Protein AF-0000000068152553 (afdb_homodimer)

Organism: Rhizobium meliloti (strain 1021) (NCBI:txid266834)

InterPro domains:
  IPR006140 D-isomer specific 2-hydroxyacid dehydrogenase, NAD-binding domain [PF02826] (122-299)
  IPR036291 NAD(P)-binding domain superfamily [SSF51735] (116-300)
  IPR050223 D-isomer specific 2-hydroxyacid dehydrogenase [PTHR10996] (33-319)

Radius of gyration: 29.9 Å; Cα contacts (8 Å, |Δi|>4): 1415; chains: 2; bounding box: 55×97×65 Å

Sequence (696 aa):
MPETDRPRTDRPLVISAPAPRTLDLIFTPDALERLHRRYRVIEADPENIAGLGSAVLSEARYIVGQPPLSADTLERMPRLRAVLNVESNLIDNMPYDVVFRRGIHVLTTGQVFAEPVAEMGLAMALNLARGIVDADVDFREGRERWGGEGNKSARLLSGSEIGIIGFGDLGKALNRVLSGFRAKIRVHDPWLPASVLLDAGVEPASLETVLAESDFLFVVAAVTSDNEGFLGAKAFAAMRPGAAFILLSRAGVVDFDALIAAVESGHIRAASDVFPEEPLPLGHPVRRLPGFLRSAHRAGALDIAFKRMGEMVLEDMELMDRSLPPMRCKRAERETVARMRSKPVTVNMPETDRPRTDRPLVISAPAPRTLDLIFTPDALERLHRRYRVIEADPENIAGLGSAVLSEARYIVGQPPLSADTLERMPRLRAVLNVESNLIDNMPYDVVFRRGIHVLTTGQVFAEPVAEMGLAMALNLARGIVDADVDFREGRERWGGEGNKSARLLSGSEIGIIGFGDLGKALNRVLSGFRAKIRVHDPWLPASVLLDAGVEPASLETVLAESDFLFVVAAVTSDNEGFLGAKAFAAMRPGAAFILLSRAGVVDFDALIAAVESGHIRAASDVFPEEPLPLGHPVRRLPGFLRSAHRAGALDIAFKRMGEMVLEDMELMDRSLPPMRCKRAERETVARMRSKPVTVN

Nearest PDB structures (foldseek):
  6bii-assembly1_B  TM=7.549E-01  e=2.638E-27  Pyrococcus yayanosii CH1
  5aov-assembly1_A-2  TM=7.476E-01  e=2.891E-26  Pyrococcus furiosus
  2d0i-assembly2_C  TM=8.032E-01  e=2.424E-24  Pyrococcus horikoshii OT3
  2dbq-assembly1_A  TM=7.364E-01  e=8.253E-25  Pyrococcus horikoshii
  4g2n-assembly1_A  TM=7.405E-01  e=5.763E-25  Polaromonas sp. JS666

Secondary structure (DSSP, 8-state):
--GGG--GGGSPEEEEE-TTS-HHHHS-HHHHHHHHHHSEEEE--TT-GGGG-HHHHHHEEEEEE-----HHHHHT-TT--EEEE-SS---S-S-HHHHHHTT-EEEE-GGGGHHHHHHHHHHHHHHHHHTHHHHHHHHHTT-PPPGGGGGTT---STT-EEEEE--SHHHHHHHHHTGGG--EEEEE-TTS-HHHHHHTT-EE--HHHHHHH-SEEEE-PPPBTT-TT-B-HHHHHHSPTTPEEEE-S-GGGB-HHHHHHHHHTTS-EEEES--SSSSPPTT-GGGG-TTEEE--S-SS--HHHHHHHHHHHHHHHHHHHTT----SSEEPPHHHHTTB-PPPPS--/--GGGS-GGGSPEEEEE-TTS-HHHHS-HHHHHHHHHHSEEEE--TT-GGGG-HHHHHHEEEEEE-----HHHHHT-TT--EEEE-SS---S-S-HHHHHHTT-EEEE-GGGGHHHHHHHHHHHHHHHHHTHHHHHHHHHTT-PPPGGGGGTT---STT-EEEEE--SHHHHHHHHHTGGG--EEEEE-TTS-HHHHHHTT-EE--HHHHHHH-SEEEE-PPPBTT-TT-B-HHHHHHSPTTPEEEE-S-GGGB-HHHHHHHHHTTS-EEEES--SSSSPPTT-GGGG-TTEEE--S-SS--HHHHHHHHHHHHHHHHHHHTT----SSEEPPHHHHTTB-PPPPS--

Foldseek 3Di:
DPLQPDDQVPAQEEEEDQPPDDPPLQADPVLVVVCSRRHHYDYDDLACPVVVDLVRQCRHAEYEADGADEPVSVVSRLNHAEYEHLFQFFDDRYDVVSCVVSNHWYFYLNLLQQQLLLVVQVVVQQCLQQVVVVQVVCVVVVNHDDDVRSCVRHDAPAQFEEEEEDCDSNNLSNLVVSVPRNYQYEYEDPVDDQVVQVVSVHGYDHLLCRLQRGLEYEYADADWPPQFQVAALVSLVNHAFAHEAEYRYECRNHPVVSVLVCVQVNRYAYEYQYDPDPPDDPPDPLVPRPRYHYHPNCSRDDSVSSNVSSVLVVQQVVCVVVVHHRDRTDTDDPVPSVGGDDDGDPDD/DPLQPDDQVPAQEEEEDQPPDDPPLQADPVLVVVCSSRHHYDYDDLAPPVVVDLVRQCRHAEYEADGADEPVSVVSRLNHAEYEHLFQFFDDRYDVVSCVVSNHWYFYLNLLQQQLLLVVQVVVQQCLQQVVVVQVVCVVVVNHDDDVRSCVRHDAPAQFEEEEEDCDSNNLSNLVVSVPRNYQYEYEDPVDDQVVQVVSVHGYDHLLCRLQRGLEYEYADADFPPQFQVAALVSLVNHAFAHEAEYRYECRNHPVVRVLVCVQVNRYAYEYQYDPDPPDDPPDPLVPRPRYHYHPNCSRDDSVSSNVSSVLVVQQVVCVVVVHHRDRTDTDDPVPSVGGDDDGDPDD

Solvent-accessible surface area (backbone atoms only — not comparable to full-atom values): 35815 Å² total; per-residue (Å²): 122,72,76,66,73,56,57,71,86,74,28,55,27,30,40,37,23,40,64,93,54,48,67,75,55,25,20,42,73,69,54,45,49,51,48,58,56,52,29,35,75,44,82,47,53,50,90,40,58,68,73,64,38,62,75,51,37,44,50,21,30,35,33,38,16,72,49,62,41,51,70,69,50,50,67,42,24,77,49,46,44,33,36,39,22,74,48,73,64,60,66,94,43,48,58,57,69,61,40,51,73,72,62,31,44,45,30,32,41,39,62,50,31,15,56,44,32,23,52,44,51,50,32,48,52,45,30,66,28,51,41,46,52,62,44,28,54,27,41,50,70,68,62,54,45,53,15,30,70,48,25,79,80,44,57,66,67,54,64,29,34,34,16,31,35,24,67,54,61,40,28,51,35,33,52,40,50,47,60,36,34,67,46,50,46,32,33,30,41,94,89,52,62,58,66,62,37,45,75,71,74,34,39,66,43,53,66,67,54,35,37,45,62,17,48,35,34,39,36,46,37,79,44,30,82,85,39,58,39,65,41,29,54,68,50,59,67,48,30,35,80,63,17,37,40,37,39,69,32,60,37,57,31,40,30,60,69,39,51,50,51,38,24,71,74,57,42,29,30,36,32,30,29,48,54,92,50,87,77,66,62,85,80,45,68,68,48,76,35,71,57,50,48,55,45,51,50,35,51,40,42,37,68,70,32,34,32,47,38,34,53,38,51,52,51,24,50,53,31,43,73,70,74,37,76,65,75,67,45,48,69,66,43,86,90,47,51,82,44,44,60,51,75,82,78,89,68,92,123,72,76,65,74,56,58,70,87,73,28,54,27,31,39,37,22,42,64,92,52,48,68,74,56,24,22,42,73,67,53,45,49,50,48,57,57,51,28,34,76,43,81,49,56,48,90,41,58,70,74,65,38,62,75,52,35,42,51,21,30,35,33,39,15,71,50,62,41,51,70,69,50,51,66,43,23,79,50,45,45,34,35,40,22,72,49,72,62,59,67,92,42,51,57,57,70,61,39,52,74,74,61,32,44,45,29,32,40,39,63,49,30,16,55,44,33,24,52,44,51,52,35,48,51,46,31,67,28,52,42,45,51,62,43,28,55,27,40,49,71,67,64,54,45,54,16,30,71,48,24,77,81,45,58,66,67,54,64,29,34,34,16,32,36,24,66,55,61,40,30,49,36,33,52,39,49,45,59,36,33,64,45,51,47,32,34,30,41,92,88,54,61,57,65,62,36,45,75,70,74,34,39,66,43,53,65,66,54,34,38,44,61,17,48,35,35,39,36,46,36,78,45,32,83,86,38,59,40,65,41,30,55,68,49,60,66,48,30,35,80,64,17,35,40,36,39,68,32,57,38,55,31,40,31,59,68,39,51,50,51,39,23,70,73,57,40,29,29,36,31,31,29,48,55,92,50,85,78,66,61,85,81,46,66,70,48,74,35,72,58,50,47,57,45,52,49,35,50,40,40,38,68,70,33,34,30,48,39,33,54,36,52,52,52,24,50,52,31,42,73,71,75,37,75,67,75,69,46,46,67,66,43,87,90,47,53,82,44,43,60,51,72,81,77,89,69,89

Structure (mmCIF, N/CA/C/O backbone):
data_AF-0000000068152553-model_v1
#
loop_
_entity.id
_entity.type
_entity.pdbx_description
1 polymer 'Phosphoglycerate dehydrogenase'
#
loop_
_atom_site.group_PDB
_atom_site.id
_atom_site.type_symbol
_atom_site.label_atom_id
_atom_site.label_alt_id
_atom_site.label_comp_id
_atom_site.label_asym_id
_atom_site.label_entity_id
_atom_site.label_seq_id
_atom_site.pdbx_PDB_ins_code
_atom_site.Cartn_x
_atom_site.Cartn_y
_atom_site.Cartn_z
_atom_site.occupancy
_atom_site.B_iso_or_equiv
_atom_site.auth_seq_id
_atom_site.auth_comp_id
_atom_site.auth_asym_id
_atom_site.auth_atom_id
_atom_site.pdbx_PDB_model_num
ATOM 1 N N . MET A 1 1 ? -24.016 24.797 35.875 1 31.75 1 MET A N 1
ATOM 2 C CA . MET A 1 1 ? -24.688 25.078 34.625 1 31.75 1 MET A CA 1
ATOM 3 C C . MET A 1 1 ? -23.859 24.578 33.438 1 31.75 1 MET A C 1
ATOM 5 O O . MET A 1 1 ? -22.625 24.641 33.469 1 31.75 1 MET A O 1
ATOM 9 N N . PRO A 1 2 ? -24.391 23.734 32.594 1 41.22 2 PRO A N 1
ATOM 10 C CA . PRO A 1 2 ? -23.562 23.344 31.453 1 41.22 2 PRO A CA 1
ATOM 11 C C . PRO A 1 2 ? -22.906 24.516 30.75 1 41.22 2 PRO A C 1
ATOM 13 O O . PRO A 1 2 ? -23.453 25.625 30.734 1 41.22 2 PRO A O 1
ATOM 16 N N . GLU A 1 3 ? -21.609 24.516 30.734 1 44.66 3 GLU A N 1
ATOM 17 C CA . GLU A 1 3 ? -20.812 25.609 30.172 1 44.66 3 GLU A CA 1
ATOM 18 C C . GLU A 1 3 ? -21.391 26.109 28.859 1 44.66 3 GLU A C 1
ATOM 20 O O . GLU A 1 3 ? -20.938 27.094 28.297 1 44.66 3 GLU A O 1
ATOM 25 N N . THR A 1 4 ? -22.281 25.344 28.281 1 48.44 4 THR A N 1
ATOM 26 C CA . THR A 1 4 ? -22.828 25.641 26.953 1 48.44 4 THR A CA 1
ATOM 27 C C . THR A 1 4 ? -23.703 26.875 27 1 48.44 4 THR A C 1
ATOM 29 O O . THR A 1 4 ? -23.953 27.5 25.969 1 48.44 4 THR A O 1
ATOM 32 N N . ASP A 1 5 ? -24.375 27.141 28.078 1 48.47 5 ASP A N 1
ATOM 33 C CA . ASP A 1 5 ? -25.422 28.172 28.031 1 48.47 5 ASP A CA 1
ATOM 34 C C . ASP A 1 5 ? -24.891 29.5 28.562 1 48.47 5 ASP A C 1
ATOM 36 O O . ASP A 1 5 ? -25.656 30.281 29.125 1 48.47 5 ASP A O 1
ATOM 40 N N . ARG A 1 6 ? -23.594 29.719 28.625 1 52.94 6 ARG A N 1
ATOM 41 C CA . ARG A 1 6 ? -23.141 30.984 29.188 1 52.94 6 ARG A CA 1
ATOM 42 C C . ARG A 1 6 ? -23.438 32.156 28.25 1 52.94 6 ARG A C 1
ATOM 44 O O . ARG A 1 6 ? -23.422 31.984 27.031 1 52.94 6 ARG A O 1
ATOM 51 N N . PRO A 1 7 ? -23.75 33.281 28.703 1 59.53 7 PRO A N 1
ATOM 52 C CA . PRO A 1 7 ? -23.875 34.469 27.859 1 59.53 7 PRO A CA 1
ATOM 53 C C . PRO A 1 7 ? -22.594 34.781 27.062 1 59.53 7 PRO A C 1
ATOM 55 O O . PRO A 1 7 ? -21.5 34.406 27.5 1 59.53 7 PRO A O 1
ATOM 58 N N . ARG A 1 8 ? -22.688 35.062 25.719 1 62.47 8 ARG A N 1
ATOM 59 C CA . ARG A 1 8 ? -21.594 35.281 24.797 1 62.47 8 ARG A CA 1
ATOM 60 C C . ARG A 1 8 ? -20.453 36.062 25.469 1 62.47 8 ARG A C 1
ATOM 62 O O . ARG A 1 8 ? -19.281 35.781 25.203 1 62.47 8 ARG A O 1
ATOM 69 N N . THR A 1 9 ? -20.797 36.938 26.375 1 64.5 9 THR A N 1
ATOM 70 C CA . THR A 1 9 ? -19.797 37.812 26.984 1 64.5 9 THR A CA 1
ATOM 71 C C . THR A 1 9 ? -18.953 37.062 28 1 64.5 9 THR A C 1
ATOM 73 O O . THR A 1 9 ? -17.859 37.469 28.359 1 64.5 9 THR A O 1
ATOM 76 N N . ASP A 1 10 ? -19.469 35.844 28.438 1 80.38 10 ASP A N 1
ATOM 77 C CA . ASP A 1 10 ? -18.734 35.094 29.469 1 80.38 10 ASP A CA 1
ATOM 78 C C . ASP A 1 10 ? -17.922 33.969 28.828 1 80.38 10 ASP A C 1
ATOM 80 O O . ASP A 1 10 ? -17.156 33.281 29.516 1 80.38 10 ASP A O 1
ATOM 84 N N . ARG A 1 11 ? -18.031 34.031 27.516 1 90.69 11 ARG A N 1
ATOM 85 C CA . ARG A 1 11 ? -17.297 32.969 26.812 1 90.69 11 ARG A CA 1
ATOM 86 C C . ARG A 1 11 ? -15.844 33.375 26.609 1 90.69 11 ARG A C 1
ATOM 88 O O . ARG A 1 11 ? -15.539 34.531 26.312 1 90.69 11 ARG A O 1
ATOM 95 N N . PRO A 1 12 ? -14.992 32.344 26.766 1 95.12 12 PRO A N 1
ATOM 96 C CA . PRO A 1 12 ? -13.594 32.688 26.5 1 95.12 12 PRO A CA 1
ATOM 97 C C . PRO A 1 12 ? -13.359 33.188 25.078 1 95.12 12 PRO A C 1
ATOM 99 O O . PRO A 1 12 ? -14.055 32.75 24.156 1 95.12 12 PRO A O 1
ATOM 102 N N . LEU A 1 13 ? -12.406 34.062 24.953 1 97.5 13 LEU A N 1
ATOM 103 C CA . LEU A 1 13 ? -12.156 34.719 23.672 1 97.5 13 LEU A CA 1
ATOM 104 C C . LEU A 1 13 ? -11.086 33.969 22.875 1 97.5 13 LEU A C 1
ATOM 106 O O . LEU A 1 13 ? -10.047 33.625 23.438 1 97.5 13 LEU A O 1
ATOM 110 N N . VAL A 1 14 ? -11.383 33.719 21.625 1 98.12 14 VAL A N 1
ATOM 111 C CA . VAL A 1 14 ? -10.461 33.125 20.672 1 98.12 14 VAL A CA 1
ATOM 112 C C . VAL A 1 14 ? -10.164 34.125 19.547 1 98.12 14 VAL A C 1
ATOM 114 O O . VAL A 1 14 ? -11.078 34.625 18.906 1 98.12 14 VAL A O 1
ATOM 117 N N . ILE A 1 15 ? -8.938 34.438 19.359 1 97.94 15 ILE A N 1
ATOM 118 C CA . ILE A 1 15 ? -8.523 35.188 18.188 1 97.94 15 ILE A CA 1
ATOM 119 C C . ILE A 1 15 ? -8.289 34.25 17.016 1 97.94 15 ILE A C 1
ATOM 121 O O . ILE A 1 15 ? -7.477 33.312 17.109 1 97.94 15 ILE A O 1
ATOM 125 N N . SER A 1 16 ? -8.992 34.438 15.93 1 97.38 16 SER A N 1
ATOM 126 C CA . SER A 1 16 ? -8.898 33.594 14.75 1 97.38 16 SER A CA 1
ATOM 127 C C . SER A 1 16 ? -8.047 34.25 13.664 1 97.38 16 SER A C 1
ATOM 129 O O . SER A 1 16 ? -8.438 35.281 13.094 1 97.38 16 SER A O 1
ATOM 131 N N . ALA A 1 17 ? -6.887 33.719 13.383 1 94.81 17 ALA A N 1
ATOM 132 C CA . ALA A 1 17 ? -5.992 34.094 12.297 1 94.81 17 ALA A CA 1
ATOM 133 C C . ALA A 1 17 ? -5.422 32.844 11.602 1 94.81 17 ALA A C 1
ATOM 135 O O . ALA A 1 17 ? -4.203 32.656 11.555 1 94.81 17 ALA A O 1
ATOM 136 N N . PRO A 1 18 ? -6.258 32.094 10.953 1 91.25 18 PRO A N 1
ATOM 137 C CA . PRO A 1 18 ? -5.859 30.766 10.461 1 91.25 18 PRO A CA 1
ATOM 138 C C . PRO A 1 18 ? -5.188 30.812 9.086 1 91.25 18 PRO A C 1
ATOM 140 O O . PRO A 1 18 ? -4.848 29.781 8.516 1 91.25 18 PRO A O 1
ATOM 143 N N . ALA A 1 19 ? -4.891 31.969 8.594 1 84.94 19 ALA A N 1
ATOM 144 C CA . ALA A 1 19 ? -4.266 32.094 7.285 1 84.94 19 ALA A CA 1
ATOM 145 C C . ALA A 1 19 ? -2.977 31.281 7.203 1 84.94 19 ALA A C 1
ATOM 147 O O . ALA A 1 19 ? -2.219 31.203 8.172 1 84.94 19 ALA A O 1
ATOM 148 N N . PRO A 1 20 ? -2.824 30.672 6.031 1 82.88 20 PRO A N 1
ATOM 149 C CA . PRO A 1 20 ? -3.543 30.781 4.758 1 82.88 20 PRO A CA 1
ATOM 150 C C . PRO A 1 20 ? -4.781 29.891 4.703 1 82.88 20 PRO A C 1
ATOM 152 O O . PRO A 1 20 ? -5.496 29.891 3.697 1 82.88 20 PRO A O 1
ATOM 155 N N . ARG A 1 21 ? -5.09 29.281 5.707 1 86.62 21 ARG A N 1
ATOM 156 C CA . ARG A 1 21 ? -6.297 28.469 5.758 1 86.62 21 ARG A CA 1
ATOM 157 C C . ARG A 1 21 ? -7.496 29.281 6.23 1 86.62 21 ARG A C 1
ATOM 159 O O . ARG A 1 21 ? -7.375 30.484 6.488 1 86.62 21 ARG A O 1
ATOM 166 N N . THR A 1 22 ? -8.672 28.656 6.172 1 89.94 22 THR A N 1
ATOM 167 C CA . THR A 1 22 ? -9.891 29.266 6.688 1 89.94 22 THR A CA 1
ATOM 168 C C . THR A 1 22 ? -10.562 28.344 7.711 1 89.94 22 THR A C 1
ATOM 170 O O . THR A 1 22 ? -10.297 27.141 7.746 1 89.94 22 THR A O 1
ATOM 173 N N . LEU A 1 23 ? -11.383 28.969 8.531 1 93.19 23 LEU A N 1
ATOM 174 C CA . LEU A 1 23 ? -12.086 28.172 9.523 1 93.19 23 LEU A CA 1
ATOM 175 C C . LEU A 1 23 ? -12.977 27.125 8.844 1 93.19 23 LEU A C 1
ATOM 177 O O . LEU A 1 23 ? -13.055 25.984 9.297 1 93.19 23 LEU A O 1
ATOM 181 N N . ASP A 1 24 ? -13.539 27.5 7.73 1 92.25 24 ASP A N 1
ATOM 182 C CA . ASP A 1 24 ? -14.438 26.578 7.031 1 92.25 24 ASP A CA 1
ATOM 183 C C . ASP A 1 24 ? -13.672 25.406 6.426 1 92.25 24 ASP A C 1
ATOM 185 O O . ASP A 1 24 ? -14.242 24.344 6.215 1 92.25 24 ASP A O 1
ATOM 189 N N . LEU A 1 25 ? -12.43 25.656 6.215 1 89.62 25 LEU A N 1
ATOM 190 C CA . LEU A 1 25 ? -11.594 24.594 5.68 1 89.62 25 LEU A CA 1
ATOM 191 C C . LEU A 1 25 ? -11.203 23.594 6.773 1 89.62 25 LEU A C 1
ATOM 193 O O . LEU A 1 25 ? -11.164 22.391 6.539 1 89.62 25 LEU A O 1
ATOM 197 N N . ILE A 1 26 ? -11.008 24.125 8 1 92.5 26 ILE A N 1
ATOM 198 C CA 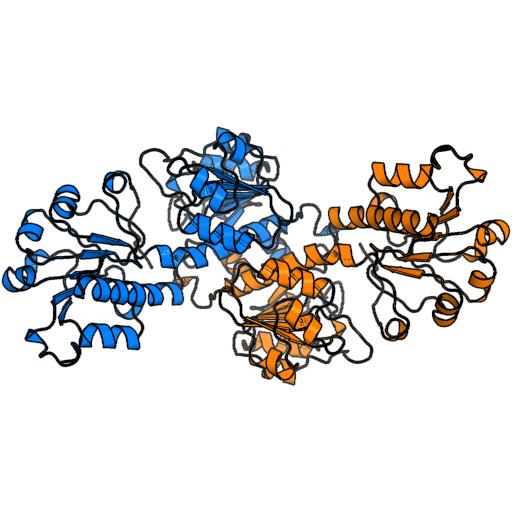. ILE A 1 26 ? -10.359 23.281 8.992 1 92.5 26 ILE A CA 1
ATOM 199 C C . ILE A 1 26 ? -11.398 22.734 9.969 1 92.5 26 ILE A C 1
ATOM 201 O O . ILE A 1 26 ? -11.109 21.844 10.766 1 92.5 26 ILE A O 1
ATOM 205 N N . PHE A 1 27 ? -12.656 23.266 9.906 1 94.94 27 PHE A N 1
ATOM 206 C CA . PHE A 1 27 ? -13.727 22.781 10.773 1 94.94 27 PHE A CA 1
ATOM 207 C C . PHE A 1 27 ? -14.875 22.219 9.945 1 94.94 27 PHE A C 1
ATOM 209 O O . PHE A 1 27 ? -15.242 22.781 8.914 1 94.94 27 PHE A O 1
ATOM 216 N N . THR A 1 28 ? -15.391 21.141 10.445 1 94.75 28 THR A N 1
ATOM 217 C CA . THR A 1 28 ? -16.703 20.734 9.938 1 94.75 28 THR A CA 1
ATOM 218 C C . THR A 1 28 ? -17.781 21.719 10.398 1 94.75 28 THR A C 1
ATOM 220 O O . THR A 1 28 ? -17.594 22.438 11.375 1 94.75 28 THR A O 1
ATOM 223 N N . PRO A 1 29 ? -18.891 21.641 9.719 1 95.69 29 PRO A N 1
ATOM 224 C CA . PRO A 1 29 ? -19.984 22.531 10.156 1 95.69 29 PRO A CA 1
ATOM 225 C C . PRO A 1 29 ? -20.375 22.297 11.617 1 95.69 29 PRO A C 1
ATOM 227 O O . PRO A 1 29 ? -20.578 23.25 12.367 1 95.69 29 PRO A O 1
ATOM 230 N N . ASP A 1 30 ? -20.422 21.078 11.953 1 96.06 30 ASP A N 1
ATOM 231 C CA . ASP A 1 30 ? -20.766 20.75 13.336 1 96.06 30 ASP A CA 1
ATOM 232 C C . ASP A 1 30 ? -19.703 21.25 14.305 1 96.06 30 ASP A C 1
ATOM 234 O O . ASP A 1 30 ? -20.031 21.812 15.359 1 96.06 30 ASP A O 1
ATOM 238 N N . ALA A 1 31 ? -18.5 21.094 13.992 1 95.12 31 ALA A N 1
ATOM 239 C CA . ALA A 1 31 ? -17.406 21.516 14.852 1 95.12 31 ALA A CA 1
ATOM 240 C C . ALA A 1 31 ? -17.359 23.047 14.953 1 95.12 31 ALA A C 1
ATOM 242 O O . ALA A 1 31 ? -17.062 23.594 16.016 1 95.12 31 ALA A O 1
ATOM 243 N N . LEU A 1 32 ? -17.594 23.672 13.867 1 96.19 32 LEU A N 1
ATOM 244 C CA . LEU A 1 32 ? -17.609 25.141 13.836 1 96.19 32 LEU A CA 1
ATOM 245 C C . LEU A 1 32 ? -18.719 25.688 14.719 1 96.19 32 LEU A C 1
ATOM 247 O O . LEU A 1 32 ? -18.531 26.688 15.422 1 96.19 32 LEU A O 1
ATOM 251 N N . GLU A 1 33 ? -19.828 25.016 14.656 1 96.44 33 GLU A N 1
ATOM 252 C CA . GLU A 1 33 ? -20.938 25.406 15.523 1 96.44 33 GLU A CA 1
ATOM 253 C C . GLU A 1 33 ? -20.562 25.25 17 1 96.44 33 GLU A C 1
ATOM 255 O O . GLU A 1 33 ? -20.875 26.125 17.812 1 96.44 33 GLU A O 1
ATOM 260 N N . ARG A 1 34 ? -19.953 24.234 17.297 1 95.88 34 ARG A N 1
ATOM 261 C CA . ARG A 1 34 ? -19.5 24 18.656 1 95.88 34 ARG A CA 1
ATOM 262 C C . ARG A 1 34 ? -18.5 25.062 19.094 1 95.88 34 ARG A C 1
ATOM 264 O O . ARG A 1 34 ? -18.531 25.531 20.234 1 95.88 34 ARG A O 1
ATOM 271 N N . LEU A 1 35 ? -17.578 25.438 18.172 1 96.75 35 LEU A N 1
ATOM 272 C CA . LEU A 1 35 ? -16.625 26.5 18.438 1 96.75 35 LEU A CA 1
ATOM 273 C C . LEU A 1 35 ? -17.328 27.797 18.812 1 96.75 35 LEU A C 1
ATOM 275 O O . LEU A 1 35 ? -17 28.422 19.828 1 96.75 35 LEU A O 1
ATOM 279 N N . HIS A 1 36 ? -18.344 28.125 18.094 1 95.81 36 HIS A N 1
ATOM 280 C CA . HIS A 1 36 ? -19.031 29.406 18.281 1 95.81 36 HIS A CA 1
ATOM 281 C C . HIS A 1 36 ? -19.953 29.359 19.5 1 95.81 36 HIS A C 1
ATOM 283 O O . HIS A 1 36 ? -20.234 30.406 20.109 1 95.81 36 HIS A O 1
ATOM 289 N N . ARG A 1 37 ? -20.375 28.203 19.781 1 95.19 37 ARG A N 1
ATOM 290 C CA . ARG A 1 37 ? -21.219 28.047 20.953 1 95.19 37 ARG A CA 1
ATOM 291 C C . ARG A 1 37 ? -20.406 28.188 22.234 1 95.19 37 ARG A C 1
ATOM 293 O O . ARG A 1 37 ? -20.891 28.75 23.219 1 95.19 37 ARG A O 1
ATOM 300 N N . ARG A 1 38 ? -19.219 27.844 22.219 1 95.44 38 ARG A N 1
ATOM 301 C CA . ARG A 1 38 ? -18.438 27.734 23.438 1 95.44 38 ARG A CA 1
ATOM 302 C C . ARG A 1 38 ? -17.516 28.938 23.594 1 95.44 38 ARG A C 1
ATOM 304 O O . ARG A 1 38 ? -17.141 29.297 24.719 1 95.44 38 ARG A O 1
ATOM 311 N N . TYR A 1 39 ? -17.219 29.531 22.469 1 97.25 39 TYR A N 1
ATOM 312 C CA . TYR A 1 39 ? -16.203 30.594 22.5 1 97.25 39 TYR A CA 1
ATOM 313 C C . TYR A 1 39 ? -16.703 31.828 21.75 1 97.25 39 TYR A C 1
ATOM 315 O O . TYR A 1 39 ? -17.531 31.734 20.859 1 97.25 39 TYR A O 1
ATOM 323 N N . ARG A 1 40 ? -16.234 33 22.219 1 97 40 ARG A N 1
ATOM 324 C CA . ARG A 1 40 ? -16.297 34.219 21.422 1 97 40 ARG A CA 1
ATOM 325 C C . ARG A 1 40 ? -15.133 34.312 20.453 1 97 40 ARG A C 1
ATOM 327 O O . ARG A 1 40 ? -13.984 34.438 20.859 1 97 40 ARG A O 1
ATOM 334 N N . VAL A 1 41 ? -15.453 34.25 19.156 1 97.19 41 VAL A N 1
ATOM 335 C CA . VAL A 1 41 ? -14.414 34.188 18.141 1 97.19 41 VAL A CA 1
ATOM 336 C C . VAL A 1 41 ? -14.305 35.531 17.422 1 97.19 41 VAL A C 1
ATOM 338 O O . VAL A 1 41 ? -15.289 36.031 16.875 1 97.19 41 VAL A O 1
ATOM 341 N N . ILE A 1 42 ? -13.109 36.094 17.469 1 96.44 42 ILE A N 1
ATOM 342 C CA . ILE A 1 42 ? -12.844 37.344 16.766 1 96.44 42 ILE A CA 1
ATOM 343 C C . ILE A 1 42 ? -11.859 37.094 15.625 1 96.44 42 ILE A C 1
ATOM 345 O O . ILE A 1 42 ? -10.742 36.625 15.852 1 96.44 42 ILE A O 1
ATOM 349 N N . GLU A 1 43 ? -12.281 37.375 14.445 1 94.38 43 GLU A N 1
ATOM 350 C CA . GLU A 1 43 ? -11.398 37.25 13.289 1 94.38 43 GLU A CA 1
ATOM 351 C C . GLU A 1 43 ? -10.398 38.406 13.234 1 94.38 43 GLU A C 1
ATOM 353 O O . GLU A 1 43 ? -10.781 39.562 13.367 1 94.38 43 GLU A O 1
ATOM 358 N N . ALA A 1 44 ? -9.203 38 13.078 1 95.19 44 ALA A N 1
ATOM 359 C CA . ALA A 1 44 ? -8.164 39.031 13.094 1 95.19 44 ALA A CA 1
ATOM 360 C C . ALA A 1 44 ? -7.375 39.031 11.789 1 95.19 44 ALA A C 1
ATOM 362 O O . ALA A 1 44 ? -7.328 38.031 11.078 1 95.19 44 ALA A O 1
ATOM 363 N N . ASP A 1 45 ? -6.859 40.188 11.438 1 92.81 45 ASP A N 1
ATOM 364 C CA . ASP A 1 45 ? -5.824 40.281 10.414 1 92.81 45 ASP A CA 1
ATOM 365 C C . ASP A 1 45 ? -4.547 39.562 10.852 1 92.81 45 ASP A C 1
ATOM 367 O O . ASP A 1 45 ? -3.902 40 11.82 1 92.81 45 ASP A O 1
ATOM 371 N N . PRO A 1 46 ? -4.215 38.562 10.109 1 90.25 46 PRO A N 1
ATOM 372 C CA . PRO A 1 46 ? -3.051 37.781 10.539 1 90.25 46 PRO A CA 1
ATOM 373 C C . PRO A 1 46 ? -1.776 38.625 10.609 1 90.25 46 PRO A C 1
ATOM 375 O O . PRO A 1 46 ? -0.855 38.281 11.359 1 90.25 46 PRO A O 1
ATOM 378 N N . GLU A 1 47 ? -1.739 39.719 9.992 1 90.56 47 GLU A N 1
ATOM 379 C CA . GLU A 1 47 ? -0.534 40.531 9.953 1 90.56 47 GLU A CA 1
ATOM 380 C C . GLU A 1 47 ? -0.591 41.656 10.992 1 90.56 47 GLU A C 1
ATOM 382 O O . GLU A 1 47 ? 0.37 42.406 11.156 1 90.56 47 GLU A O 1
ATOM 387 N N . ASN A 1 48 ? -1.692 41.688 11.703 1 92.94 48 ASN A N 1
ATOM 388 C CA . ASN A 1 48 ? -1.826 42.781 12.648 1 92.94 48 ASN A CA 1
ATOM 389 C C . ASN A 1 48 ? -2.686 42.406 13.852 1 92.94 48 ASN A C 1
ATOM 391 O O . ASN A 1 48 ? -3.711 43.031 14.117 1 92.94 48 ASN A O 1
ATOM 395 N N . ILE A 1 49 ? -2.16 41.531 14.602 1 95.75 49 ILE A N 1
ATOM 396 C CA . ILE A 1 49 ? -2.85 41.062 15.812 1 95.75 49 ILE A CA 1
ATOM 397 C C . ILE A 1 49 ? -2.906 42.219 16.828 1 95.75 49 ILE A C 1
ATOM 399 O O . ILE A 1 49 ? -3.928 42.406 17.484 1 95.75 49 ILE A O 1
ATOM 403 N N . ALA A 1 50 ? -1.847 42.969 16.906 1 93.75 50 ALA A N 1
ATOM 404 C CA . ALA A 1 50 ? -1.758 44.094 17.859 1 93.75 50 ALA A CA 1
ATOM 405 C C . ALA A 1 50 ? -2.871 45.094 17.609 1 93.75 50 ALA A C 1
ATOM 407 O O . ALA A 1 50 ? -3.299 45.781 18.547 1 93.75 50 ALA A O 1
ATOM 408 N N . GLY A 1 51 ? -3.328 45.156 16.391 1 94.81 51 GLY A N 1
ATOM 409 C CA . GLY A 1 51 ? -4.344 46.125 15.992 1 94.81 51 GLY A CA 1
ATOM 410 C C . GLY A 1 51 ? -5.707 45.844 16.594 1 94.81 51 GLY A C 1
ATOM 411 O O . GLY A 1 51 ? -6.59 46.719 16.578 1 94.81 51 GLY A O 1
ATOM 412 N N . LEU A 1 52 ? -5.941 44.719 17.234 1 95.56 52 LEU A N 1
ATOM 413 C CA . LEU A 1 52 ? -7.215 44.344 17.859 1 95.56 52 LEU A CA 1
ATOM 414 C C . LEU A 1 52 ? -7.48 45.219 19.094 1 95.56 52 LEU A C 1
ATOM 416 O O . LEU A 1 52 ? -8.617 45.281 19.562 1 95.56 52 LEU A O 1
ATOM 420 N N . GLY A 1 53 ? -6.438 45.844 19.625 1 93.94 53 GLY A N 1
ATOM 421 C CA . GLY A 1 53 ? -6.598 46.688 20.797 1 93.94 53 GLY A CA 1
ATOM 422 C C . GLY A 1 53 ? -6.441 45.938 22.094 1 93.94 53 GLY A C 1
ATOM 423 O O . GLY A 1 53 ? -6.605 44.719 22.141 1 93.94 53 GLY A O 1
ATOM 424 N N . SER A 1 54 ? -6.195 46.688 23.141 1 94.94 54 SER A N 1
ATOM 425 C CA . SER A 1 54 ? -5.852 46.094 24.438 1 94.94 54 SER A CA 1
ATOM 426 C C . SER A 1 54 ? -7.055 45.438 25.078 1 94.94 54 SER A C 1
ATOM 428 O O . SER A 1 54 ? -6.902 44.438 25.781 1 94.94 54 SER A O 1
ATOM 430 N N . ALA A 1 55 ? -8.188 45.906 24.797 1 94.88 55 ALA A N 1
ATOM 431 C CA . ALA A 1 55 ? -9.391 45.312 25.406 1 94.88 55 ALA A CA 1
ATOM 432 C C . ALA A 1 55 ? -9.602 43.875 24.922 1 94.88 55 ALA A C 1
ATOM 434 O O . ALA A 1 55 ? -9.891 43 25.734 1 94.88 55 ALA A O 1
ATOM 435 N N . VAL A 1 56 ? -9.422 43.75 23.688 1 96.19 56 VAL A N 1
ATOM 436 C CA . VAL A 1 56 ? -9.594 42.406 23.109 1 96.19 56 VAL A CA 1
ATOM 437 C C . VAL A 1 56 ? -8.422 41.531 23.5 1 96.19 56 VAL A C 1
ATOM 439 O O . VAL A 1 56 ? -8.617 40.375 23.969 1 96.19 56 VAL A O 1
ATOM 442 N N . LEU A 1 57 ? -7.227 42.031 23.359 1 97.69 57 LEU A N 1
ATOM 443 C CA . LEU A 1 57 ? -6.016 41.25 23.625 1 97.69 57 LEU A CA 1
ATOM 444 C C . LEU A 1 57 ? -5.977 40.781 25.078 1 97.69 57 LEU A C 1
ATOM 446 O O . LEU A 1 57 ? -5.547 39.656 25.359 1 97.69 57 LEU A O 1
ATOM 450 N N . SER A 1 58 ? -6.453 41.594 25.969 1 97 58 SER A N 1
ATOM 451 C CA . SER A 1 58 ? -6.387 41.281 27.391 1 97 58 SER A CA 1
ATOM 452 C C . SER A 1 58 ? -7.324 40.125 27.734 1 97 58 SER A C 1
ATOM 454 O O . SER A 1 58 ? -7.125 39.438 28.75 1 97 58 SER A O 1
ATOM 456 N N . GLU A 1 59 ? -8.297 39.844 26.844 1 96.88 59 GLU A N 1
ATOM 457 C CA . GLU A 1 59 ? -9.273 38.781 27.109 1 96.88 59 GLU A CA 1
ATOM 458 C C . GLU A 1 59 ? -8.938 37.5 26.344 1 96.88 59 GLU A C 1
ATOM 460 O O . GLU A 1 59 ? -9.516 36.469 26.594 1 96.88 59 GLU A O 1
ATOM 465 N N . ALA A 1 60 ? -8.023 37.594 25.469 1 97.81 60 ALA A N 1
ATOM 466 C CA . ALA A 1 60 ? -7.75 36.469 24.578 1 97.81 60 ALA A CA 1
ATOM 467 C C . ALA A 1 60 ? -7.207 35.25 25.344 1 97.81 60 ALA A C 1
ATOM 469 O O . ALA A 1 60 ? -6.227 35.375 26.078 1 97.81 60 ALA A O 1
ATOM 470 N N . ARG A 1 61 ? -7.836 34.188 25.141 1 97.88 61 ARG A N 1
ATOM 471 C CA . ARG A 1 61 ? -7.398 32.938 25.797 1 97.88 61 ARG A CA 1
ATOM 472 C C . ARG A 1 61 ? -6.676 32.031 24.812 1 97.88 61 ARG A C 1
ATOM 474 O O . ARG A 1 61 ? -5.742 31.328 25.188 1 97.88 61 ARG A O 1
ATOM 481 N N . TYR A 1 62 ? -7.176 32.031 23.609 1 98.38 62 TYR A N 1
ATOM 482 C CA . TYR A 1 62 ? -6.59 31.188 22.578 1 98.38 62 TYR A CA 1
ATOM 483 C C . TYR A 1 62 ? -6.383 31.969 21.281 1 98.38 62 TYR A C 1
ATOM 485 O O . TYR A 1 62 ? -7.105 32.938 21.016 1 98.38 62 TYR A O 1
ATOM 493 N N . ILE A 1 63 ? -5.41 31.594 20.531 1 97.88 63 ILE A N 1
ATOM 494 C CA . ILE A 1 63 ? -5.211 32.031 19.156 1 97.88 63 ILE A CA 1
ATOM 495 C C . ILE A 1 63 ? -5.242 30.828 18.219 1 97.88 63 ILE A C 1
ATOM 497 O O . ILE A 1 63 ? -4.551 29.828 18.469 1 97.88 63 ILE A O 1
ATOM 501 N N . VAL A 1 64 ? -6.066 30.844 17.234 1 96.88 64 VAL A N 1
ATOM 502 C CA . VAL A 1 64 ? -6.07 29.828 16.188 1 96.88 64 VAL A CA 1
ATOM 503 C C . VAL A 1 64 ? -5.324 30.344 14.961 1 96.88 64 VAL A C 1
ATOM 505 O O . VAL A 1 64 ? -5.766 31.297 14.305 1 96.88 64 VAL A O 1
ATOM 508 N N . GLY A 1 65 ? -4.227 29.734 14.664 1 93.75 65 GLY A N 1
ATOM 509 C CA . GLY A 1 65 ? -3.324 30.188 13.609 1 93.75 65 GLY A CA 1
ATOM 510 C C . GLY A 1 65 ? -1.898 30.375 14.086 1 93.75 65 GLY A C 1
ATOM 511 O O . GLY A 1 65 ? -1.535 29.922 15.18 1 93.75 65 GLY A O 1
ATOM 512 N N . GLN A 1 66 ? -1.068 30.891 13.172 1 89.25 66 GLN A N 1
ATOM 513 C CA . GLN A 1 66 ? 0.328 31.156 13.5 1 89.25 66 GLN A CA 1
ATOM 514 C C . GLN A 1 66 ? 0.73 32.562 13.094 1 89.25 66 GLN A C 1
ATOM 516 O O . GLN A 1 66 ? 1.726 32.781 12.398 1 89.25 66 GLN A O 1
ATOM 521 N N . PRO A 1 67 ? 0.028 33.531 13.664 1 92.19 67 PRO A N 1
ATOM 522 C CA . PRO A 1 67 ? 0.415 34.906 13.359 1 92.19 67 PRO A CA 1
ATOM 523 C C . PRO A 1 67 ? 1.693 35.344 14.078 1 92.19 67 PRO A C 1
ATOM 525 O O . PRO A 1 67 ? 2.045 34.75 15.109 1 92.19 67 PRO A O 1
ATOM 528 N N . PRO A 1 68 ? 2.383 36.281 13.43 1 93.12 68 PRO A N 1
ATOM 529 C CA . PRO A 1 68 ? 3.506 36.844 14.188 1 93.12 68 PRO A CA 1
ATOM 530 C C . PRO A 1 68 ? 3.059 37.562 15.461 1 93.12 68 PRO A C 1
ATOM 532 O O . PRO A 1 68 ? 2.072 38.312 15.438 1 93.12 68 PRO A O 1
ATOM 535 N N . LEU A 1 69 ? 3.736 37.312 16.547 1 95.25 69 LEU A N 1
ATOM 536 C CA . LEU A 1 69 ? 3.473 37.969 17.828 1 95.25 69 LEU A CA 1
ATOM 537 C C . LEU A 1 69 ? 4.746 38.562 18.391 1 95.25 69 LEU A C 1
ATOM 539 O O . LEU A 1 69 ? 5.723 37.875 18.641 1 95.25 69 LEU A O 1
ATOM 543 N N . SER A 1 70 ? 4.723 39.875 18.594 1 95.44 70 SER A N 1
ATOM 544 C CA . SER A 1 70 ? 5.848 40.531 19.25 1 95.44 70 SER A CA 1
ATOM 545 C C . SER A 1 70 ? 5.77 40.344 20.766 1 95.44 70 SER A C 1
ATOM 547 O O . SER A 1 70 ? 4.719 40 21.297 1 95.44 70 SER A O 1
ATOM 549 N N . ALA A 1 71 ? 6.91 40.594 21.406 1 95.5 71 ALA A N 1
ATOM 550 C CA . ALA A 1 71 ? 6.934 40.562 22.875 1 95.5 71 ALA A CA 1
ATOM 551 C C . ALA A 1 71 ? 5.918 41.562 23.469 1 95.5 71 ALA A C 1
ATOM 553 O O . ALA A 1 71 ? 5.234 41.219 24.438 1 95.5 71 ALA A O 1
ATOM 554 N N . ASP A 1 72 ? 5.832 42.656 22.812 1 95.88 72 ASP A N 1
ATOM 555 C CA . ASP A 1 72 ? 4.906 43.688 23.266 1 95.88 72 ASP A CA 1
ATOM 556 C C . ASP A 1 72 ? 3.459 43.219 23.156 1 95.88 72 ASP A C 1
ATOM 558 O O . ASP A 1 72 ? 2.654 43.438 24.062 1 95.88 72 ASP A O 1
ATOM 562 N N . THR A 1 73 ? 3.164 42.656 22.047 1 96.94 73 THR A N 1
ATOM 563 C CA . THR A 1 73 ? 1.811 42.156 21.844 1 96.94 73 THR A CA 1
ATOM 564 C C . THR A 1 73 ? 1.479 41.062 22.859 1 96.94 73 THR A C 1
ATOM 566 O O . THR A 1 73 ? 0.381 41.062 23.422 1 96.94 73 THR A O 1
ATOM 569 N N . LEU A 1 74 ? 2.381 40.188 23.172 1 97.25 74 LEU A N 1
ATOM 570 C CA . LEU A 1 74 ? 2.195 39.094 24.125 1 97.25 74 LEU A CA 1
ATOM 571 C C . LEU A 1 74 ? 1.959 39.656 25.531 1 97.25 74 LEU A C 1
ATOM 573 O O . LEU A 1 74 ? 1.166 39.094 26.281 1 97.25 74 LEU A O 1
ATOM 577 N N . GLU A 1 75 ? 2.645 40.688 25.812 1 96.5 75 GLU A N 1
ATOM 578 C CA . GLU A 1 75 ? 2.479 41.312 27.125 1 96.5 75 GLU A CA 1
ATOM 579 C C . GLU A 1 75 ? 1.044 41.781 27.328 1 96.5 75 GLU A C 1
ATOM 581 O O . GLU A 1 75 ? 0.537 41.781 28.453 1 96.5 75 GLU A O 1
ATOM 586 N N . ARG A 1 76 ? 0.413 42.156 26.312 1 97.19 76 ARG A N 1
ATOM 587 C CA . ARG A 1 76 ? -0.953 42.656 26.359 1 97.19 76 ARG A CA 1
ATOM 588 C C . ARG A 1 76 ? -1.963 41.531 26.406 1 97.19 76 ARG A C 1
ATOM 590 O O . ARG A 1 76 ? -3.174 41.75 26.438 1 97.19 76 ARG A O 1
ATOM 597 N N . MET A 1 77 ? -1.447 40.281 26.422 1 97.81 77 MET A N 1
ATOM 598 C CA . MET A 1 77 ? -2.32 39.094 26.453 1 97.81 77 MET A CA 1
ATOM 599 C C . MET A 1 77 ? -2.088 38.281 27.719 1 97.81 77 MET A C 1
ATOM 601 O O . MET A 1 77 ? -1.688 37.094 27.641 1 97.81 77 MET A O 1
ATOM 605 N N . PRO A 1 78 ? -2.451 38.75 28.844 1 96.81 78 PRO A N 1
ATOM 606 C CA . PRO A 1 78 ? -2.141 38.062 30.094 1 96.81 78 PRO A CA 1
ATOM 607 C C . PRO A 1 78 ? -2.916 36.781 30.281 1 96.81 78 PRO A C 1
ATOM 609 O O . PRO A 1 78 ? -2.494 35.906 31.031 1 96.81 78 PRO A O 1
ATOM 612 N N . ARG A 1 79 ? -3.979 36.531 29.547 1 96.5 79 ARG A N 1
ATOM 613 C CA . ARG A 1 79 ? -4.824 35.375 29.766 1 96.5 79 ARG A CA 1
ATOM 614 C C . ARG A 1 79 ? -4.555 34.312 28.719 1 96.5 79 ARG A C 1
ATOM 616 O O . ARG A 1 79 ? -5.168 33.219 28.734 1 96.5 79 ARG A O 1
ATOM 623 N N . LEU A 1 80 ? -3.678 34.562 27.812 1 97.75 80 LEU A N 1
ATOM 624 C CA . LEU A 1 80 ? -3.414 33.656 26.719 1 97.75 80 LEU A CA 1
ATOM 625 C C . LEU A 1 80 ? -2.877 32.312 27.234 1 97.75 80 LEU A C 1
ATOM 627 O O . LEU A 1 80 ? -1.904 32.312 28 1 97.75 80 LEU A O 1
ATOM 631 N N . ARG A 1 81 ? -3.521 31.281 26.781 1 97.44 81 ARG A N 1
ATOM 632 C CA . ARG A 1 81 ? -3.133 29.953 27.25 1 97.44 81 ARG A CA 1
ATOM 633 C C . ARG A 1 81 ? -2.412 29.172 26.156 1 97.44 81 ARG A C 1
ATOM 635 O O . ARG A 1 81 ? -1.547 28.344 26.453 1 97.44 81 ARG A O 1
ATOM 642 N N . ALA A 1 82 ? -2.865 29.391 24.891 1 98 82 ALA A N 1
ATOM 643 C CA . ALA A 1 82 ? -2.268 28.578 23.844 1 98 82 ALA A CA 1
ATOM 644 C C . ALA A 1 82 ? -2.395 29.266 22.484 1 98 82 ALA A C 1
ATOM 646 O O . ALA A 1 82 ? -3.348 30.016 22.25 1 98 82 ALA A O 1
ATOM 647 N N . VAL A 1 83 ? -1.425 29.031 21.688 1 96.81 83 VAL A N 1
ATOM 648 C CA . VAL A 1 83 ? -1.465 29.297 20.25 1 96.81 83 VAL A CA 1
ATOM 649 C C . VAL A 1 83 ? -1.606 27.969 19.5 1 96.81 83 VAL A C 1
ATOM 651 O O . VAL A 1 83 ? -0.72 27.109 19.547 1 96.81 83 VAL A O 1
ATOM 654 N N . LEU A 1 84 ? -2.721 27.812 18.844 1 96.69 84 LEU A N 1
ATOM 655 C CA . LEU A 1 84 ? -3.006 26.594 18.109 1 96.69 84 LEU A CA 1
ATOM 656 C C . LEU A 1 84 ? -2.756 26.766 16.609 1 96.69 84 LEU A C 1
ATOM 658 O O . LEU A 1 84 ? -3.635 27.25 15.891 1 96.69 84 LEU A O 1
ATOM 662 N N . ASN A 1 85 ? -1.557 26.312 16.25 1 92.88 85 ASN A N 1
ATOM 663 C CA . ASN A 1 85 ? -1.1 26.406 14.859 1 92.88 85 ASN A CA 1
ATOM 664 C C . ASN A 1 85 ? -1.823 25.406 13.961 1 92.88 85 ASN A C 1
ATOM 666 O O . ASN A 1 85 ? -1.729 24.203 14.172 1 92.88 85 ASN A O 1
ATOM 670 N N . VAL A 1 86 ? -2.557 25.953 12.984 1 90.06 86 VAL A N 1
ATOM 671 C CA . VAL A 1 86 ? -3.33 25.094 12.094 1 90.06 86 VAL A CA 1
ATOM 672 C C . VAL A 1 86 ? -2.609 24.953 10.758 1 90.06 86 VAL A C 1
ATOM 674 O O . VAL A 1 86 ? -3.229 24.609 9.742 1 90.06 86 VAL A O 1
ATOM 677 N N . GLU A 1 87 ? -1.413 25.25 10.844 1 80.88 87 GLU A N 1
ATOM 678 C CA . GLU A 1 87 ? -0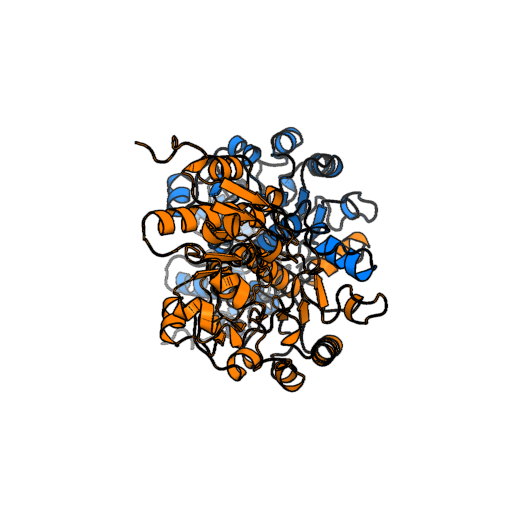.491 24.875 9.773 1 80.88 87 GLU A CA 1
ATOM 679 C C . GLU A 1 87 ? 0.348 23.656 10.172 1 80.88 87 GLU A C 1
ATOM 681 O O . GLU A 1 87 ? 0.061 23 11.172 1 80.88 87 GLU A O 1
ATOM 686 N N . SER A 1 88 ? 1.273 23.078 9.383 1 71.5 88 SER A N 1
ATOM 687 C CA . SER A 1 88 ? 2.039 21.891 9.695 1 71.5 88 SER A CA 1
ATOM 688 C C . SER A 1 88 ? 3.465 22.234 10.117 1 71.5 88 SER A C 1
ATOM 690 O O . SER A 1 88 ? 4.184 21.391 10.648 1 71.5 88 SER A O 1
ATOM 692 N N . ASN A 1 89 ? 3.793 23.484 10.086 1 75.88 89 ASN A N 1
ATOM 693 C CA . ASN A 1 89 ? 5.18 23.844 10.344 1 75.88 89 ASN A CA 1
ATOM 694 C C . ASN A 1 89 ? 5.297 24.828 11.5 1 75.88 89 ASN A C 1
ATOM 696 O O . ASN A 1 89 ? 4.328 25.516 11.836 1 75.88 89 ASN A O 1
ATOM 700 N N . LEU A 1 90 ? 6.398 24.719 12.219 1 79.62 90 LEU A N 1
ATOM 701 C CA . LEU A 1 90 ? 6.754 25.734 13.211 1 79.62 90 LEU A CA 1
ATOM 702 C C . LEU A 1 90 ? 7.754 26.734 12.633 1 79.62 90 LEU A C 1
ATOM 704 O O . LEU A 1 90 ? 8.727 26.344 11.984 1 79.62 90 LEU A O 1
ATOM 708 N N . ILE A 1 91 ? 7.398 27.984 12.742 1 79.81 91 ILE A N 1
ATOM 709 C CA . ILE A 1 91 ? 8.273 29.031 12.227 1 79.81 91 ILE A CA 1
ATOM 710 C C . ILE A 1 91 ? 8.695 29.953 13.375 1 79.81 91 ILE A C 1
ATOM 712 O O . ILE A 1 91 ? 8.125 29.906 14.461 1 79.81 91 ILE A O 1
ATOM 716 N N . ASP A 1 92 ? 9.719 30.734 13.047 1 83.06 92 ASP A N 1
ATOM 717 C CA . ASP A 1 92 ? 10.227 31.688 14.039 1 83.06 92 ASP A CA 1
ATOM 718 C C . ASP A 1 92 ? 9.461 33 13.984 1 83.06 92 ASP A C 1
ATOM 720 O O . ASP A 1 92 ? 10.031 34.062 13.656 1 83.06 92 ASP A O 1
ATOM 724 N N . ASN A 1 93 ? 8.242 33 14.469 1 87.75 93 ASN A N 1
ATOM 725 C CA . ASN A 1 93 ? 7.367 34.156 14.312 1 87.75 93 ASN A CA 1
ATOM 726 C C . ASN A 1 93 ? 6.953 34.719 15.672 1 87.75 93 ASN A C 1
ATOM 728 O O . ASN A 1 93 ? 6.113 35.625 15.742 1 87.75 93 ASN A O 1
ATOM 732 N N . MET A 1 94 ? 7.465 34.25 16.688 1 90.81 94 MET A N 1
ATOM 733 C CA . MET A 1 94 ? 7.199 34.781 18.031 1 90.81 94 MET A CA 1
ATOM 734 C C . MET A 1 94 ? 8.367 34.5 18.969 1 90.81 94 MET A C 1
ATOM 736 O O . MET A 1 94 ? 9.18 33.594 18.703 1 90.81 94 MET A O 1
ATOM 740 N N . PRO A 1 95 ? 8.547 35.312 19.984 1 93.44 95 PRO A N 1
ATOM 741 C CA . PRO A 1 95 ? 9.594 35 20.953 1 93.44 95 PRO A CA 1
ATOM 742 C C . PRO A 1 95 ? 9.25 33.781 21.828 1 93.44 95 PRO A C 1
ATOM 744 O O . PRO A 1 95 ? 8.688 33.938 22.906 1 93.44 95 PRO A O 1
ATOM 747 N N . TYR A 1 96 ? 9.742 32.625 21.422 1 92.62 96 TYR A N 1
ATOM 748 C CA . TYR A 1 96 ? 9.367 31.359 22.047 1 92.62 96 TYR A CA 1
ATOM 749 C C . TYR A 1 96 ? 9.82 31.312 23.5 1 92.62 96 TYR A C 1
ATOM 751 O O . TYR A 1 96 ? 9.156 30.719 24.344 1 92.62 96 TYR A O 1
ATOM 759 N N . ASP A 1 97 ? 10.906 31.906 23.75 1 91.88 97 ASP A N 1
ATOM 760 C CA . ASP A 1 97 ? 11.398 31.922 25.125 1 91.88 97 ASP A CA 1
ATOM 761 C C . ASP A 1 97 ? 10.375 32.562 26.047 1 91.88 97 ASP A C 1
ATOM 763 O O . ASP A 1 97 ? 10.125 32.062 27.156 1 91.88 97 ASP A O 1
ATOM 767 N N . VAL A 1 98 ? 9.82 33.688 25.641 1 93.62 98 VAL A N 1
ATOM 768 C CA . VAL A 1 98 ? 8.805 34.406 26.422 1 93.62 98 VAL A CA 1
ATOM 769 C C . VAL A 1 98 ? 7.551 33.531 26.531 1 93.62 98 VAL A C 1
ATOM 771 O O . VAL A 1 98 ? 6.98 33.406 27.625 1 93.62 98 VAL A O 1
ATOM 774 N N . VAL A 1 99 ? 7.133 32.969 25.453 1 94.94 99 VAL A N 1
ATOM 775 C CA . VAL A 1 99 ? 5.926 32.125 25.375 1 94.94 99 VAL A CA 1
ATOM 776 C C . VAL A 1 99 ? 6.043 30.953 26.344 1 94.94 99 VAL A C 1
ATOM 778 O O . VAL A 1 99 ? 5.133 30.703 27.141 1 94.94 99 VAL A O 1
ATOM 781 N N . PHE A 1 100 ? 7.164 30.312 26.391 1 93.56 100 PHE A N 1
ATOM 782 C CA . PHE A 1 100 ? 7.367 29.141 27.234 1 93.56 100 PHE A CA 1
ATOM 783 C C . PHE A 1 100 ? 7.48 29.547 28.703 1 93.56 100 PHE A C 1
ATOM 785 O O . PHE A 1 100 ? 6.945 28.875 29.578 1 93.56 100 PHE A O 1
ATOM 792 N N . ARG A 1 101 ? 8.156 30.594 28.953 1 94.06 101 ARG A N 1
ATOM 793 C CA . ARG A 1 101 ? 8.289 31.078 30.328 1 94.06 101 ARG A CA 1
ATOM 794 C C . ARG A 1 101 ? 6.926 31.391 30.938 1 94.06 101 ARG A C 1
ATOM 796 O O . ARG A 1 101 ? 6.715 31.188 32.125 1 94.06 101 ARG A O 1
ATOM 803 N N . ARG A 1 102 ? 6.039 31.859 30.172 1 95.81 102 ARG A N 1
ATOM 804 C CA . ARG A 1 102 ? 4.703 32.219 30.625 1 95.81 102 ARG A CA 1
ATOM 805 C C . ARG A 1 102 ? 3.795 31 30.703 1 95.81 102 ARG A C 1
ATOM 807 O O . ARG A 1 102 ? 2.652 31.109 31.156 1 95.81 102 ARG A O 1
ATOM 814 N N . GLY A 1 103 ? 4.324 29.906 30.172 1 94.75 103 GLY A N 1
ATOM 815 C CA . GLY A 1 103 ? 3.541 28.672 30.203 1 94.75 103 GLY A CA 1
ATOM 816 C C . GLY A 1 103 ? 2.502 28.609 29.094 1 94.75 103 GLY A C 1
ATOM 817 O O . GLY A 1 103 ? 1.533 27.844 29.203 1 94.75 103 GLY A O 1
ATOM 818 N N . ILE A 1 104 ? 2.605 29.406 28.094 1 96.44 104 ILE A N 1
ATOM 819 C CA . ILE A 1 104 ? 1.708 29.375 26.953 1 96.44 104 ILE A CA 1
ATOM 820 C C . ILE A 1 104 ? 2.064 28.203 26.047 1 96.44 104 ILE A C 1
ATOM 822 O O . ILE A 1 104 ? 3.225 28.031 25.656 1 96.44 104 ILE A O 1
ATOM 826 N N . HIS A 1 105 ? 1.074 27.391 25.719 1 95.94 105 HIS A N 1
ATOM 827 C CA . HIS A 1 105 ? 1.303 26.266 24.812 1 95.94 105 HIS A CA 1
ATOM 828 C C . HIS A 1 105 ? 1.338 26.719 23.359 1 95.94 105 HIS A C 1
ATOM 830 O O . HIS A 1 105 ? 0.54 27.562 22.953 1 95.94 105 HIS A O 1
ATOM 836 N N . VAL A 1 106 ? 2.316 26.234 22.656 1 95.19 106 VAL A N 1
ATOM 837 C CA . VAL A 1 106 ? 2.316 26.312 21.203 1 95.19 106 VAL A CA 1
ATOM 838 C C . VAL A 1 106 ? 2.082 24.938 20.609 1 95.19 106 VAL A C 1
ATOM 840 O O . VAL A 1 106 ? 2.922 24.047 20.75 1 95.19 106 VAL A O 1
ATOM 843 N N . LEU A 1 107 ? 0.929 24.828 20 1 94.5 107 LEU A N 1
ATOM 844 C CA . LEU A 1 107 ? 0.462 23.516 19.547 1 94.5 107 LEU A CA 1
ATOM 845 C C . LEU A 1 107 ? 0.362 23.484 18.016 1 94.5 107 LEU A C 1
ATOM 847 O O . LEU A 1 107 ? 0.054 24.484 17.391 1 94.5 107 LEU A O 1
ATOM 851 N N . THR A 1 108 ? 0.685 22.312 17.469 1 92.38 108 THR A N 1
ATOM 852 C CA . THR A 1 108 ? 0.559 22.141 16.016 1 92.38 108 THR A CA 1
ATOM 853 C C . THR A 1 108 ? -0.377 20.984 15.688 1 92.38 108 THR A C 1
ATOM 855 O O . THR A 1 108 ? -0.423 19.984 16.406 1 92.38 108 THR A O 1
ATOM 858 N N . THR A 1 109 ? -1.063 21.125 14.594 1 92.5 109 THR A N 1
ATOM 859 C CA . THR A 1 109 ? -2.021 20.109 14.148 1 92.5 109 THR A CA 1
ATOM 860 C C . THR A 1 109 ? -1.445 19.297 13 1 92.5 109 THR A C 1
ATOM 862 O O . THR A 1 109 ? -2.17 18.531 12.344 1 92.5 109 THR A O 1
ATOM 865 N N . GLY A 1 110 ? -0.207 19.312 12.773 1 88.31 110 GLY A N 1
ATOM 866 C CA . GLY A 1 110 ? 0.436 18.734 11.602 1 88.31 110 GLY A CA 1
ATOM 867 C C . GLY A 1 110 ? 0.275 17.234 11.508 1 88.31 110 GLY A C 1
ATOM 868 O O . GLY A 1 110 ? 0.414 16.641 10.43 1 88.31 110 GLY A O 1
ATOM 869 N N . GLN A 1 111 ? -0.062 16.578 12.562 1 89.81 111 GLN A N 1
ATOM 870 C CA . GLN A 1 111 ? -0.197 15.117 12.578 1 89.81 111 GLN A CA 1
ATOM 871 C C . GLN A 1 111 ? -1.326 14.656 11.664 1 89.81 111 GLN A C 1
ATOM 873 O O . GLN A 1 111 ? -1.39 13.484 11.289 1 89.81 111 GLN A O 1
ATOM 878 N N . VAL A 1 112 ? -2.205 15.57 11.344 1 91.5 112 VAL A N 1
ATOM 879 C CA . VAL A 1 112 ? -3.348 15.211 10.516 1 91.5 112 VAL A CA 1
ATOM 880 C C . VAL A 1 112 ? -2.865 14.758 9.133 1 91.5 112 VAL A C 1
ATOM 882 O O . VAL A 1 112 ? -3.57 14.031 8.43 1 91.5 112 VAL A O 1
ATOM 885 N N . PHE A 1 113 ? -1.673 15.141 8.758 1 91.38 113 PHE A N 1
ATOM 886 C CA . PHE A 1 113 ? -1.159 14.836 7.426 1 91.38 113 PHE A CA 1
ATOM 887 C C . PHE A 1 113 ? -0.39 13.523 7.43 1 91.38 113 PHE A C 1
ATOM 889 O O . PHE A 1 113 ? -0.041 13 6.367 1 91.38 113 PHE A O 1
ATOM 896 N N . ALA A 1 114 ? -0.149 12.93 8.578 1 93.19 114 ALA A N 1
ATOM 897 C CA . ALA A 1 114 ? 0.722 11.766 8.703 1 93.19 114 ALA A CA 1
ATOM 898 C C . ALA A 1 114 ? 0.164 10.578 7.926 1 93.19 114 ALA A C 1
ATOM 900 O O . ALA A 1 114 ? 0.873 9.969 7.121 1 93.19 114 ALA A O 1
ATOM 901 N N . GLU A 1 115 ? -1.073 10.328 8.086 1 94.56 115 GLU A N 1
ATOM 902 C CA . GLU A 1 115 ? -1.678 9.156 7.461 1 94.56 115 GLU A CA 1
ATOM 903 C C . GLU A 1 115 ? -1.754 9.312 5.945 1 94.56 115 GLU A C 1
ATOM 905 O O . GLU A 1 115 ? -1.329 8.43 5.199 1 94.56 115 GLU A O 1
ATOM 910 N N . PRO A 1 116 ? -2.256 10.438 5.457 1 95.44 116 PRO A N 1
ATOM 911 C CA . PRO A 1 116 ? -2.275 10.625 4.004 1 95.44 116 PRO A CA 1
ATOM 912 C C . PRO A 1 116 ? -0.886 10.516 3.379 1 95.44 116 PRO A C 1
ATOM 914 O O . PRO A 1 116 ? -0.723 9.875 2.34 1 95.44 116 PRO A O 1
ATOM 917 N N . VAL A 1 117 ? 0.074 11.086 3.984 1 96.06 117 VAL A N 1
ATOM 918 C CA . VAL A 1 117 ? 1.428 11.086 3.441 1 96.06 117 VAL A CA 1
ATOM 919 C C . VAL A 1 117 ? 2.002 9.672 3.486 1 96.06 117 VAL A C 1
ATOM 921 O O . VAL A 1 117 ? 2.668 9.234 2.545 1 96.06 117 VAL A O 1
ATOM 924 N N . ALA A 1 118 ? 1.75 8.945 4.531 1 97.31 118 ALA A N 1
ATOM 925 C CA . ALA A 1 118 ? 2.221 7.566 4.664 1 97.31 118 ALA A CA 1
ATOM 926 C C . ALA A 1 118 ? 1.643 6.684 3.561 1 97.31 118 ALA A C 1
ATOM 928 O O . ALA A 1 118 ? 2.363 5.891 2.949 1 97.31 118 ALA A O 1
ATOM 929 N N . GLU A 1 119 ? 0.376 6.84 3.291 1 97.44 119 GLU A N 1
ATOM 930 C CA . GLU A 1 119 ? -0.266 6.07 2.23 1 97.44 119 GLU A CA 1
ATOM 931 C C . GLU A 1 119 ? 0.348 6.387 0.87 1 97.44 119 GLU A C 1
ATOM 933 O O . GLU A 1 119 ? 0.598 5.48 0.071 1 97.44 119 GLU A O 1
ATOM 938 N N . MET A 1 120 ? 0.551 7.645 0.689 1 97.56 120 MET A N 1
ATOM 939 C CA . MET A 1 120 ? 1.179 8.047 -0.567 1 97.56 120 MET A CA 1
ATOM 940 C C . MET A 1 120 ? 2.578 7.453 -0.688 1 97.56 120 MET A C 1
ATOM 942 O O . MET A 1 120 ? 2.963 6.969 -1.754 1 97.56 120 MET A O 1
ATOM 946 N N . GLY A 1 121 ? 3.307 7.527 0.388 1 98.38 121 GLY A N 1
ATOM 947 C CA . GLY A 1 121 ? 4.637 6.934 0.38 1 98.38 121 GLY A CA 1
ATOM 948 C C . GLY A 1 121 ? 4.629 5.457 0.028 1 98.38 121 GLY A C 1
ATOM 949 O O . GLY A 1 121 ? 5.426 5.008 -0.799 1 98.38 121 GLY A O 1
ATOM 950 N N . LEU A 1 122 ? 3.76 4.719 0.654 1 98.69 122 LEU A N 1
ATOM 951 C CA . LEU A 1 122 ? 3.629 3.299 0.35 1 98.69 122 LEU A CA 1
ATOM 952 C C . LEU A 1 122 ? 3.232 3.088 -1.107 1 98.69 122 LEU A C 1
ATOM 954 O O . LEU A 1 122 ? 3.787 2.223 -1.788 1 98.69 122 LEU A O 1
ATOM 958 N N . ALA A 1 123 ? 2.291 3.879 -1.558 1 98.56 123 ALA A N 1
ATOM 959 C CA . ALA A 1 123 ? 1.854 3.787 -2.949 1 98.56 123 ALA A CA 1
ATOM 960 C C . ALA A 1 123 ? 3.016 4.027 -3.906 1 98.56 123 ALA A C 1
ATOM 962 O O . ALA A 1 123 ? 3.16 3.32 -4.906 1 98.56 123 ALA A O 1
ATOM 963 N N . MET A 1 124 ? 3.811 5.008 -3.578 1 98.62 124 MET A N 1
ATOM 964 C CA . MET A 1 124 ? 4.973 5.324 -4.406 1 98.62 124 MET A CA 1
ATOM 965 C C . MET A 1 124 ? 5.969 4.172 -4.41 1 98.62 124 MET A C 1
ATOM 967 O O . MET A 1 124 ? 6.496 3.805 -5.461 1 98.62 124 MET A O 1
ATOM 971 N N . ALA A 1 125 ? 6.215 3.629 -3.262 1 98.75 125 ALA A N 1
ATOM 972 C CA . ALA A 1 125 ? 7.133 2.494 -3.1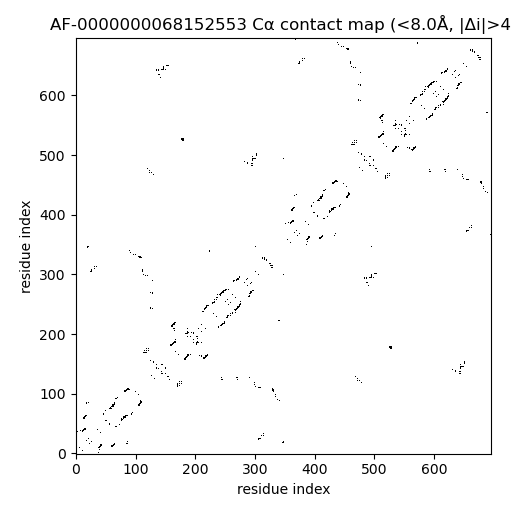62 1 98.75 125 ALA A CA 1
ATOM 973 C C . ALA A 1 125 ? 6.641 1.319 -4.004 1 98.75 125 ALA A C 1
ATOM 975 O O . ALA A 1 125 ? 7.414 0.725 -4.758 1 98.75 125 ALA A O 1
ATOM 976 N N . LEU A 1 126 ? 5.375 1.004 -3.898 1 98.5 126 LEU A N 1
ATOM 977 C CA . LEU A 1 126 ? 4.801 -0.101 -4.656 1 98.5 126 LEU A CA 1
ATOM 978 C C . LEU A 1 126 ? 4.84 0.189 -6.156 1 98.5 126 LEU A C 1
ATOM 980 O O . LEU A 1 126 ? 5.062 -0.717 -6.961 1 98.5 126 LEU A O 1
ATOM 984 N N . ASN A 1 127 ? 4.594 1.448 -6.516 1 98.19 127 ASN A N 1
ATOM 985 C CA . ASN A 1 127 ? 4.684 1.843 -7.918 1 98.19 127 ASN A CA 1
ATOM 986 C C . ASN A 1 127 ? 6.094 1.646 -8.469 1 98.19 127 ASN A C 1
ATOM 988 O O . ASN A 1 127 ? 6.27 1.099 -9.555 1 98.19 127 ASN A O 1
ATOM 992 N N . LEU A 1 128 ? 7.07 2.051 -7.707 1 98.06 128 LEU A N 1
ATOM 993 C CA . LEU A 1 128 ? 8.453 1.89 -8.148 1 98.06 128 LEU A CA 1
ATOM 994 C C . LEU A 1 128 ? 8.828 0.415 -8.219 1 98.06 128 LEU A C 1
ATOM 996 O O . LEU A 1 128 ? 9.555 -0.002 -9.125 1 98.06 128 LEU A O 1
ATOM 1000 N N . ALA A 1 129 ? 8.344 -0.363 -7.305 1 97.19 129 ALA A N 1
ATOM 1001 C CA . ALA A 1 129 ? 8.664 -1.787 -7.234 1 97.19 129 ALA A CA 1
ATOM 1002 C C . ALA A 1 129 ? 8.102 -2.535 -8.438 1 97.19 129 ALA A C 1
ATOM 1004 O O . ALA A 1 129 ? 8.719 -3.484 -8.93 1 97.19 129 ALA A O 1
ATOM 1005 N N . ARG A 1 130 ? 6.949 -2.041 -8.93 1 96.69 130 ARG A N 1
ATOM 1006 C CA . ARG A 1 130 ? 6.23 -2.834 -9.922 1 96.69 130 ARG A CA 1
ATOM 1007 C C . ARG A 1 130 ? 6.145 -2.096 -11.258 1 96.69 130 ARG A C 1
ATOM 1009 O O . ARG A 1 130 ? 5.648 -2.641 -12.242 1 96.69 130 ARG A O 1
ATOM 1016 N N . GLY A 1 131 ? 6.617 -0.857 -11.32 1 96.38 131 GLY A N 1
ATOM 1017 C CA . GLY A 1 131 ? 6.59 -0.068 -12.539 1 96.38 131 GLY A CA 1
ATOM 1018 C C . GLY A 1 131 ? 5.184 0.203 -13.039 1 96.38 131 GLY A C 1
ATOM 1019 O O . GLY A 1 131 ? 4.902 0.036 -14.234 1 96.38 131 GLY A O 1
ATOM 1020 N N . ILE A 1 132 ? 4.32 0.62 -12.172 1 97.5 132 ILE A N 1
ATOM 1021 C CA . ILE A 1 132 ? 2.891 0.653 -12.461 1 97.5 132 ILE A CA 1
ATOM 1022 C C . ILE A 1 132 ? 2.588 1.796 -13.43 1 97.5 132 ILE A C 1
ATOM 1024 O O . ILE A 1 132 ? 1.863 1.613 -14.414 1 97.5 132 ILE A O 1
ATOM 1028 N N . VAL A 1 133 ? 3.143 2.992 -13.203 1 97.56 133 VAL A N 1
ATOM 1029 C CA . VAL A 1 133 ? 2.859 4.152 -14.047 1 97.56 133 VAL A CA 1
ATOM 1030 C C . VAL A 1 133 ? 3.311 3.873 -15.477 1 97.56 133 VAL A C 1
ATOM 1032 O O . VAL A 1 133 ? 2.518 3.984 -16.422 1 97.56 133 VAL A O 1
ATOM 1035 N N . ASP A 1 134 ? 4.535 3.416 -15.656 1 96.31 134 ASP A N 1
ATOM 1036 C CA . ASP A 1 134 ? 5.07 3.172 -16.984 1 96.31 134 ASP A CA 1
ATOM 1037 C C . ASP A 1 134 ? 4.312 2.041 -17.688 1 96.31 134 ASP A C 1
ATOM 1039 O O . ASP A 1 134 ? 4.055 2.109 -18.891 1 96.31 134 ASP A O 1
ATOM 1043 N N . ALA A 1 135 ? 3.979 1.023 -16.938 1 96.88 135 ALA A N 1
ATOM 1044 C CA . ALA A 1 135 ? 3.252 -0.104 -17.516 1 96.88 135 ALA A CA 1
ATOM 1045 C C . ALA A 1 135 ? 1.872 0.326 -18.016 1 96.88 135 ALA A C 1
ATOM 1047 O O . ALA A 1 135 ? 1.415 -0.116 -19.062 1 96.88 135 ALA A O 1
ATOM 1048 N N . ASP A 1 136 ? 1.175 1.146 -17.219 1 97.81 136 ASP A N 1
ATOM 1049 C CA . ASP A 1 136 ? -0.135 1.632 -17.641 1 97.81 136 ASP A CA 1
ATOM 1050 C C . ASP A 1 136 ? -0.022 2.506 -18.891 1 97.81 136 ASP A C 1
ATOM 1052 O O . ASP A 1 136 ? -0.826 2.383 -19.828 1 97.81 136 ASP A O 1
ATOM 1056 N N . VAL A 1 137 ? 0.933 3.416 -18.906 1 96.81 137 VAL A N 1
ATOM 1057 C CA . VAL A 1 137 ? 1.143 4.289 -20.047 1 96.81 137 VAL A CA 1
ATOM 1058 C C . VAL A 1 137 ? 1.469 3.447 -21.281 1 96.81 137 VAL A C 1
ATOM 1060 O O . VAL A 1 137 ? 0.913 3.672 -22.359 1 96.81 137 VAL A O 1
ATOM 1063 N N . ASP A 1 138 ? 2.361 2.449 -21.156 1 97.06 138 ASP A N 1
ATOM 1064 C CA . ASP A 1 138 ? 2.684 1.537 -22.25 1 97.06 138 ASP A CA 1
ATOM 1065 C C . ASP A 1 138 ? 1.436 0.809 -22.75 1 97.06 138 ASP A C 1
ATOM 1067 O O . ASP A 1 138 ? 1.275 0.586 -23.953 1 97.06 138 ASP A O 1
ATOM 1071 N N . PHE A 1 139 ? 0.608 0.387 -21.844 1 97.5 139 PHE A N 1
ATOM 1072 C CA . PHE A 1 139 ? -0.631 -0.304 -22.172 1 97.5 139 PHE A CA 1
ATOM 1073 C C . PHE A 1 139 ? -1.521 0.575 -23.047 1 97.5 139 PHE A C 1
ATOM 1075 O O . PHE A 1 139 ? -2.045 0.12 -24.062 1 97.5 139 PHE A O 1
ATOM 1082 N N . ARG A 1 140 ? -1.676 1.865 -22.625 1 96.44 140 ARG A N 1
ATOM 1083 C CA . ARG A 1 140 ? -2.471 2.83 -23.375 1 96.44 140 ARG A CA 1
ATOM 1084 C C . ARG A 1 140 ? -1.955 2.969 -24.812 1 96.44 140 ARG A C 1
ATOM 1086 O O . ARG A 1 140 ? -2.738 3.16 -25.734 1 96.44 140 ARG A O 1
ATOM 1093 N N . GLU A 1 141 ? -0.676 2.787 -24.984 1 95.44 141 GLU A N 1
ATOM 1094 C CA . GLU A 1 141 ? -0.027 3.055 -26.266 1 95.44 141 GLU A CA 1
ATOM 1095 C C . GLU A 1 141 ? 0.196 1.765 -27.047 1 95.44 141 GLU A C 1
ATOM 1097 O O . GLU A 1 141 ? 0.771 1.787 -28.141 1 95.44 141 GLU A O 1
ATOM 1102 N N . GLY A 1 142 ? -0.176 0.626 -26.5 1 95.88 142 GLY A N 1
ATOM 1103 C CA . GLY A 1 142 ? -0.053 -0.645 -27.203 1 95.88 142 GLY A CA 1
ATOM 1104 C C . GLY A 1 142 ? 1.346 -1.229 -27.125 1 95.88 142 GLY A C 1
ATOM 1105 O O . GLY A 1 142 ? 1.737 -2.016 -28 1 95.88 142 GLY A O 1
ATOM 1106 N N . ARG A 1 143 ? 2.119 -0.854 -26.141 1 95.88 143 ARG A N 1
ATOM 1107 C CA . ARG A 1 143 ? 3.494 -1.322 -26 1 95.88 143 ARG A CA 1
ATOM 1108 C C . ARG A 1 143 ? 3.654 -2.143 -24.719 1 95.88 143 ARG A C 1
ATOM 1110 O O . ARG A 1 143 ? 4.773 -2.338 -24.234 1 95.88 143 ARG A O 1
ATOM 1117 N N . GLU A 1 144 ? 2.586 -2.562 -24.156 1 94.94 144 GLU A N 1
ATOM 1118 C CA . GLU A 1 144 ? 2.623 -3.277 -22.875 1 94.94 144 GLU A CA 1
ATOM 1119 C C . GLU A 1 144 ? 3.35 -4.613 -23.016 1 94.94 144 GLU A C 1
ATOM 1121 O O . GLU A 1 144 ? 3.342 -5.223 -24.094 1 94.94 144 GLU A O 1
ATOM 1126 N N . ARG A 1 145 ? 4.043 -5.012 -22.031 1 92.56 145 ARG A N 1
ATOM 1127 C CA . ARG A 1 145 ? 4.645 -6.336 -21.906 1 92.56 145 ARG A CA 1
ATOM 1128 C C . ARG A 1 145 ? 3.82 -7.23 -20.984 1 92.56 145 ARG A C 1
ATOM 1130 O O . ARG A 1 145 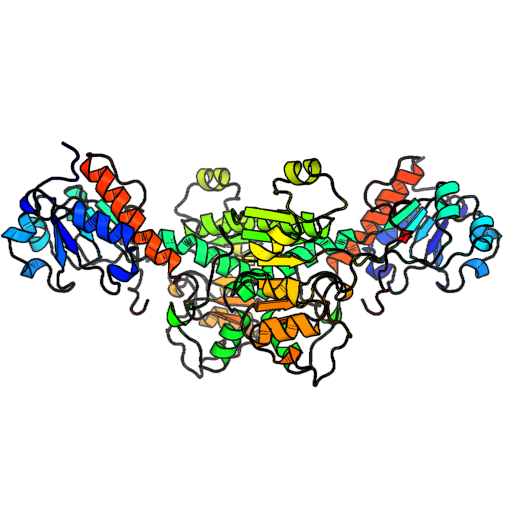? 3.396 -6.801 -19.906 1 92.56 145 ARG A O 1
ATOM 1137 N N . TRP A 1 146 ? 3.582 -8.367 -21.469 1 90.38 146 TRP A N 1
ATOM 1138 C CA . TRP A 1 146 ? 2.648 -9.25 -20.781 1 90.38 146 TRP A CA 1
ATOM 1139 C C . TRP A 1 146 ? 3.391 -10.234 -19.891 1 90.38 146 TRP A C 1
ATOM 1141 O O . TRP A 1 146 ? 4.52 -10.633 -20.188 1 90.38 146 TRP A O 1
ATOM 1151 N N . GLY A 1 147 ? 2.705 -10.609 -18.75 1 87.44 147 GLY A N 1
ATOM 1152 C CA . GLY A 1 147 ? 3.223 -11.641 -17.875 1 87.44 147 GLY A CA 1
ATOM 1153 C C . GLY A 1 147 ? 4.609 -11.336 -17.344 1 87.44 147 GLY A C 1
ATOM 1154 O O . GLY A 1 147 ? 4.867 -10.227 -16.859 1 87.44 147 GLY A O 1
ATOM 1155 N N . GLY A 1 148 ? 5.406 -12.242 -17.422 1 84.62 148 GLY A N 1
ATOM 1156 C CA . GLY A 1 148 ? 6.754 -12.148 -16.875 1 84.62 148 GLY A CA 1
ATOM 1157 C C . GLY A 1 148 ? 7.621 -11.141 -17.609 1 84.62 148 GLY A C 1
ATOM 1158 O O . GLY A 1 148 ? 8.539 -10.562 -17.031 1 84.62 148 GLY A O 1
ATOM 1159 N N . GLU A 1 149 ? 7.34 -10.922 -18.828 1 85.94 149 GLU A N 1
ATOM 1160 C CA . GLU A 1 149 ? 8.109 -9.953 -19.609 1 85.94 149 GLU A CA 1
ATOM 1161 C C . GLU A 1 149 ? 7.961 -8.547 -19.047 1 85.94 149 GLU A C 1
ATOM 1163 O O . GLU A 1 149 ? 8.883 -7.73 -19.141 1 85.94 149 GLU A O 1
ATOM 1168 N N . GLY A 1 150 ? 6.832 -8.344 -18.438 1 88.62 150 GLY A N 1
ATOM 1169 C CA . GLY A 1 150 ? 6.574 -7.039 -17.844 1 88.62 150 GLY A CA 1
ATOM 1170 C C . GLY A 1 150 ? 7.109 -6.898 -16.438 1 88.62 150 GLY A C 1
ATOM 1171 O O . GLY A 1 150 ? 6.945 -5.855 -15.805 1 88.62 150 GLY A O 1
ATOM 1172 N N . ASN A 1 151 ? 7.766 -7.93 -15.945 1 90.25 151 ASN A N 1
ATOM 1173 C CA . ASN A 1 151 ? 8.164 -7.934 -14.539 1 90.25 151 ASN A CA 1
ATOM 1174 C C . ASN A 1 151 ? 9.672 -8.117 -14.391 1 90.25 151 ASN A C 1
ATOM 1176 O O . ASN A 1 151 ? 10.148 -8.562 -13.344 1 90.25 151 ASN A O 1
ATOM 1180 N N . LYS A 1 152 ? 10.43 -7.797 -15.359 1 84.5 152 LYS A N 1
ATOM 1181 C CA . LYS A 1 152 ? 11.859 -8.055 -15.336 1 84.5 152 LYS A CA 1
ATOM 1182 C C . LYS A 1 152 ? 12.539 -7.324 -14.18 1 84.5 152 LYS A C 1
ATOM 1184 O O . LYS A 1 152 ? 13.453 -7.855 -13.555 1 84.5 152 LYS A O 1
ATOM 1189 N N . SER A 1 153 ? 12.086 -6.188 -13.867 1 87.25 153 SER A N 1
ATOM 1190 C CA . SER A 1 153 ? 12.703 -5.406 -12.805 1 87.25 153 SER A CA 1
ATOM 1191 C C . SER A 1 153 ? 11.789 -5.316 -11.586 1 87.25 153 SER A C 1
ATOM 1193 O O . SER A 1 153 ? 12.031 -4.531 -10.672 1 87.25 153 SER A O 1
ATOM 1195 N N . ALA A 1 154 ? 10.719 -6.117 -11.617 1 92.94 154 ALA A N 1
ATOM 1196 C CA . ALA A 1 154 ? 9.734 -6.039 -10.539 1 92.94 154 ALA A CA 1
ATOM 1197 C C . ALA A 1 154 ? 10.266 -6.688 -9.266 1 92.94 154 ALA A C 1
ATOM 1199 O O . ALA A 1 154 ? 11.031 -7.648 -9.32 1 92.94 154 ALA A O 1
ATOM 1200 N N . ARG A 1 155 ? 9.875 -6.203 -8.164 1 93.69 155 ARG A N 1
ATOM 1201 C CA . ARG A 1 155 ? 10.25 -6.754 -6.859 1 93.69 155 ARG A CA 1
ATOM 1202 C C . ARG A 1 155 ? 9.094 -6.633 -5.867 1 93.69 155 ARG A C 1
ATOM 1204 O O . ARG A 1 155 ? 8.109 -5.941 -6.129 1 93.69 155 ARG A O 1
ATOM 1211 N N . LEU A 1 156 ? 9.266 -7.332 -4.777 1 96.06 156 LEU A N 1
ATOM 1212 C CA . LEU A 1 156 ? 8.258 -7.309 -3.725 1 96.06 156 LEU A CA 1
ATOM 1213 C C . LEU A 1 156 ? 8.711 -6.43 -2.561 1 96.06 156 LEU A C 1
ATOM 1215 O O . LEU A 1 156 ? 9.898 -6.395 -2.23 1 96.06 156 LEU A O 1
ATOM 1219 N N . LEU A 1 157 ? 7.75 -5.707 -2.023 1 97.56 157 LEU A N 1
ATOM 1220 C CA . LEU A 1 157 ? 7.984 -5.016 -0.758 1 97.56 157 LEU A CA 1
ATOM 1221 C C . LEU A 1 157 ? 8.008 -6.004 0.403 1 97.56 157 LEU A C 1
ATOM 1223 O O . LEU A 1 157 ? 8.789 -5.84 1.347 1 97.56 157 LEU A O 1
ATOM 1227 N N . SER A 1 158 ? 7.141 -7.012 0.301 1 96.19 158 SER A N 1
ATOM 1228 C CA . SER A 1 158 ? 7.094 -8.047 1.327 1 96.19 158 SER A CA 1
ATOM 1229 C C . SER A 1 158 ? 8.445 -8.734 1.477 1 96.19 158 SER A C 1
ATOM 1231 O O . SER A 1 158 ? 9.062 -9.125 0.483 1 96.19 158 SER A O 1
ATOM 1233 N N . GLY A 1 159 ? 8.875 -8.797 2.701 1 95.81 159 GLY A N 1
ATOM 1234 C CA . GLY A 1 159 ? 10.117 -9.484 3.008 1 95.81 159 GLY A CA 1
ATOM 1235 C C . GLY A 1 159 ? 11.352 -8.672 2.674 1 95.81 159 GLY A C 1
ATOM 1236 O O . GLY A 1 159 ? 12.477 -9.141 2.855 1 95.81 159 GLY A O 1
ATOM 1237 N N . SER A 1 160 ? 11.188 -7.438 2.209 1 97.5 160 SER A N 1
ATOM 1238 C CA . SER A 1 160 ? 12.32 -6.605 1.81 1 97.5 160 SER A CA 1
ATOM 1239 C C . SER A 1 160 ? 12.938 -5.898 3.012 1 97.5 160 SER A C 1
ATOM 1241 O O . SER A 1 160 ? 12.445 -6.027 4.133 1 97.5 160 SER A O 1
ATOM 1243 N N . GLU A 1 161 ? 14.047 -5.219 2.758 1 98.5 161 GLU A N 1
ATOM 1244 C CA . GLU A 1 161 ? 14.695 -4.336 3.721 1 98.5 161 GLU A CA 1
ATOM 1245 C C . GLU A 1 161 ? 14.266 -2.885 3.516 1 98.5 161 GLU A C 1
ATOM 1247 O O . GLU A 1 161 ? 14.555 -2.289 2.475 1 98.5 161 GLU A O 1
ATOM 1252 N N . ILE A 1 162 ? 13.633 -2.387 4.559 1 98.81 162 ILE A N 1
ATOM 1253 C CA . ILE A 1 162 ? 13.109 -1.031 4.445 1 98.81 162 ILE A CA 1
ATOM 1254 C C . ILE A 1 162 ? 13.836 -0.112 5.422 1 98.81 162 ILE A C 1
ATOM 1256 O O . ILE A 1 162 ? 14.039 -0.465 6.586 1 98.81 162 ILE A O 1
ATOM 1260 N N . GLY A 1 163 ? 14.328 0.994 4.898 1 98.75 163 GLY A N 1
ATOM 1261 C CA . GLY A 1 163 ? 14.883 2.053 5.727 1 98.75 163 GLY A CA 1
ATOM 1262 C C . GLY A 1 163 ? 13.961 3.248 5.863 1 98.75 163 GLY A C 1
ATOM 1263 O O . GLY A 1 163 ? 13.289 3.635 4.906 1 98.75 163 GLY A O 1
ATOM 1264 N N . ILE A 1 164 ? 13.898 3.824 7.074 1 98.44 164 ILE A N 1
ATOM 1265 C CA . ILE A 1 164 ? 13.172 5.062 7.324 1 98.44 164 ILE A CA 1
ATOM 1266 C C . ILE A 1 164 ? 14.094 6.082 7.984 1 98.44 164 ILE A C 1
ATOM 1268 O O . ILE A 1 164 ? 14.719 5.789 9.008 1 98.44 164 ILE A O 1
ATOM 1272 N N . ILE A 1 165 ? 14.219 7.234 7.355 1 96.94 165 ILE A N 1
ATOM 1273 C CA . ILE A 1 165 ? 14.938 8.352 7.965 1 96.94 165 ILE A CA 1
ATOM 1274 C C . ILE A 1 165 ? 13.938 9.328 8.57 1 96.94 165 ILE A C 1
ATOM 1276 O O . ILE A 1 165 ? 13.242 10.047 7.848 1 96.94 165 ILE A O 1
ATOM 1280 N N . GLY A 1 166 ? 13.914 9.391 9.883 1 95.19 166 GLY A N 1
ATOM 1281 C CA . GLY A 1 166 ? 12.906 10.133 10.625 1 95.19 166 GLY A CA 1
ATOM 1282 C C . GLY A 1 166 ? 11.773 9.266 11.125 1 95.19 166 GLY A C 1
ATOM 1283 O O . GLY A 1 166 ? 11.172 8.508 10.359 1 95.19 166 GLY A O 1
ATOM 1284 N N . PHE A 1 167 ? 11.445 9.391 12.406 1 95.88 167 PHE A N 1
ATOM 1285 C CA . PHE A 1 167 ? 10.414 8.531 12.992 1 95.88 167 PHE A CA 1
ATOM 1286 C C . PHE A 1 167 ? 9.484 9.336 13.891 1 95.88 167 PHE A C 1
ATOM 1288 O O . PHE A 1 167 ? 9.156 8.906 14.992 1 95.88 167 PHE A O 1
ATOM 1295 N N . GLY A 1 168 ? 9.156 10.539 13.398 1 92.38 168 GLY A N 1
ATOM 1296 C CA . GLY A 1 168 ? 8.07 11.289 13.992 1 92.38 168 GLY A CA 1
ATOM 1297 C C . GLY A 1 168 ? 6.699 10.758 13.609 1 92.38 168 GLY A C 1
ATOM 1298 O O . GLY A 1 168 ? 6.516 9.547 13.477 1 92.38 168 GLY A O 1
ATOM 1299 N N . ASP A 1 169 ? 5.734 11.625 13.484 1 91.75 169 ASP A N 1
ATOM 1300 C CA . ASP A 1 169 ? 4.367 11.227 13.156 1 91.75 169 ASP A CA 1
ATOM 1301 C C . ASP A 1 169 ? 4.309 10.508 11.812 1 91.75 169 ASP A C 1
ATOM 1303 O O . ASP A 1 169 ? 3.629 9.492 11.672 1 91.75 169 ASP A O 1
ATOM 1307 N N . LEU A 1 170 ? 5.062 11.023 10.867 1 93.75 170 LEU A N 1
ATOM 1308 C CA . LEU A 1 170 ? 5.062 10.43 9.539 1 93.75 170 LEU A CA 1
ATOM 1309 C C . LEU A 1 170 ? 5.695 9.039 9.555 1 93.75 170 LEU A C 1
ATOM 1311 O O . LEU A 1 170 ? 5.152 8.094 8.984 1 93.75 170 LEU A O 1
ATOM 1315 N N . GLY A 1 171 ? 6.832 8.93 10.219 1 96.5 171 GLY A N 1
ATOM 1316 C CA . GLY A 1 171 ? 7.5 7.641 10.328 1 96.5 171 GLY A CA 1
ATOM 1317 C C . GLY A 1 171 ? 6.648 6.586 11.008 1 96.5 171 GLY A C 1
ATOM 1318 O O . GLY A 1 171 ? 6.594 5.438 10.555 1 96.5 171 GLY A O 1
ATOM 1319 N N . LYS A 1 172 ? 5.996 6.984 12.047 1 96.62 172 LYS A N 1
ATOM 1320 C CA . LYS A 1 172 ? 5.121 6.07 12.781 1 96.62 172 LYS A CA 1
ATOM 1321 C C . LYS A 1 172 ? 3.943 5.629 11.914 1 96.62 172 LYS A C 1
ATOM 1323 O O . LYS A 1 172 ? 3.566 4.453 11.922 1 96.62 172 LYS A O 1
ATOM 1328 N N . ALA A 1 173 ? 3.365 6.594 11.227 1 96.88 173 ALA A N 1
ATOM 1329 C CA . ALA A 1 173 ? 2.264 6.258 10.328 1 96.88 173 ALA A CA 1
ATOM 1330 C C . ALA A 1 173 ? 2.721 5.305 9.234 1 96.88 173 ALA A C 1
ATOM 1332 O O . ALA A 1 173 ? 2.006 4.367 8.875 1 96.88 173 ALA A O 1
ATOM 1333 N N . LEU A 1 174 ? 3.9 5.523 8.672 1 98.06 174 LEU A N 1
ATOM 1334 C CA . LEU A 1 174 ? 4.469 4.637 7.66 1 98.06 174 LEU A CA 1
ATOM 1335 C C . LEU A 1 174 ? 4.668 3.23 8.219 1 98.06 174 LEU A C 1
ATOM 1337 O O . LEU A 1 174 ? 4.301 2.244 7.578 1 98.06 174 LEU A O 1
ATOM 1341 N N . ASN A 1 175 ? 5.242 3.195 9.414 1 98.25 175 ASN A N 1
ATOM 1342 C CA . ASN A 1 175 ? 5.449 1.907 10.07 1 98.25 175 ASN A CA 1
ATOM 1343 C C . ASN A 1 175 ? 4.145 1.122 10.188 1 98.25 175 ASN A C 1
ATOM 1345 O O . ASN A 1 175 ? 4.129 -0.094 9.984 1 98.25 175 ASN A O 1
ATOM 1349 N N . ARG A 1 176 ? 3.123 1.789 10.484 1 97.88 176 ARG A N 1
ATOM 1350 C CA . ARG A 1 176 ? 1.821 1.146 10.633 1 97.88 176 ARG A CA 1
ATOM 1351 C C . ARG A 1 176 ? 1.354 0.545 9.312 1 97.88 176 ARG A C 1
ATOM 1353 O O . ARG A 1 176 ? 1 -0.634 9.25 1 97.88 176 ARG A O 1
ATOM 1360 N N . VAL A 1 177 ? 1.36 1.28 8.227 1 98.25 177 VAL A N 1
ATOM 1361 C CA . VAL A 1 177 ? 0.816 0.791 6.965 1 98.25 177 VAL A CA 1
ATOM 1362 C C . VAL A 1 177 ? 1.762 -0.245 6.359 1 98.25 177 VAL A C 1
ATOM 1364 O O . VAL A 1 177 ? 1.374 -1.004 5.469 1 98.25 177 VAL A O 1
ATOM 1367 N N . LEU A 1 178 ? 2.982 -0.35 6.832 1 98.38 178 LEU A N 1
ATOM 1368 C CA . LEU A 1 178 ? 3.953 -1.328 6.359 1 98.38 178 LEU A CA 1
ATOM 1369 C C . LEU A 1 178 ? 3.852 -2.627 7.152 1 98.38 178 LEU A C 1
ATOM 1371 O O . LEU A 1 178 ? 4.484 -3.625 6.801 1 98.38 178 LEU A O 1
ATOM 1375 N N . SER A 1 179 ? 3.041 -2.689 8.18 1 97.44 179 SER A N 1
ATOM 1376 C CA . SER A 1 179 ? 3.061 -3.766 9.164 1 97.44 179 SER A CA 1
ATOM 1377 C C . SER A 1 179 ? 2.689 -5.102 8.531 1 97.44 179 SER A C 1
ATOM 1379 O O . SER A 1 179 ? 3.115 -6.16 9 1 97.44 179 SER A O 1
ATOM 1381 N N . GLY A 1 180 ? 1.956 -5.105 7.449 1 97.06 180 GLY A N 1
ATOM 1382 C CA . GLY A 1 180 ? 1.505 -6.34 6.828 1 97.06 180 GLY A CA 1
ATOM 1383 C C . GLY A 1 180 ? 2.492 -6.898 5.824 1 97.06 180 GLY A C 1
ATOM 1384 O O . GLY A 1 180 ? 2.26 -7.961 5.242 1 97.06 180 GLY A O 1
ATOM 1385 N N . PHE A 1 181 ? 3.645 -6.328 5.629 1 97.81 181 PHE A N 1
ATOM 1386 C CA . PHE A 1 181 ? 4.551 -6.699 4.547 1 97.81 181 PHE A CA 1
ATOM 1387 C C . PHE A 1 181 ? 5.691 -7.562 5.074 1 97.81 181 PHE A C 1
ATOM 1389 O O . PHE A 1 181 ? 6.516 -8.055 4.301 1 97.81 181 PHE A O 1
ATOM 1396 N N . ARG A 1 182 ? 5.789 -7.801 6.371 1 96.06 182 ARG A N 1
ATOM 1397 C CA . ARG A 1 182 ? 6.824 -8.625 6.992 1 96.06 182 ARG A CA 1
ATOM 1398 C C . ARG A 1 182 ? 8.219 -8.156 6.57 1 96.06 182 ARG A C 1
ATOM 1400 O O . ARG A 1 182 ? 9.094 -8.977 6.301 1 96.06 182 ARG A O 1
ATOM 1407 N N . ALA A 1 183 ? 8.375 -6.91 6.383 1 97.44 183 ALA A N 1
ATOM 1408 C CA . ALA A 1 183 ? 9.664 -6.328 6.016 1 97.44 183 ALA A CA 1
ATOM 1409 C C . ALA A 1 183 ? 10.547 -6.133 7.242 1 97.44 183 ALA A C 1
ATOM 1411 O O . ALA A 1 183 ? 10.055 -6.055 8.367 1 97.44 183 ALA A O 1
ATOM 1412 N N . LYS A 1 184 ? 11.844 -6.215 7.043 1 98 184 LYS A N 1
ATOM 1413 C CA . LYS A 1 184 ? 12.781 -5.738 8.055 1 98 184 LYS A CA 1
ATOM 1414 C C . LYS A 1 184 ? 12.938 -4.219 7.988 1 98 184 LYS A C 1
ATOM 1416 O O . LYS A 1 184 ? 13.453 -3.686 7.008 1 98 184 LYS A O 1
ATOM 1421 N N . ILE A 1 185 ? 12.492 -3.551 9.039 1 98.69 185 ILE A N 1
ATOM 1422 C CA . ILE A 1 185 ? 12.469 -2.094 9.008 1 98.69 185 ILE A CA 1
ATOM 1423 C C . ILE A 1 185 ? 13.562 -1.543 9.922 1 98.69 185 ILE A C 1
ATOM 1425 O O . ILE A 1 185 ? 13.562 -1.819 11.125 1 98.69 185 ILE A O 1
ATOM 1429 N N . ARG A 1 186 ? 14.5 -0.792 9.359 1 98.75 186 ARG A N 1
ATOM 1430 C CA . ARG A 1 186 ? 15.539 -0.07 10.086 1 98.75 186 ARG A CA 1
ATOM 1431 C C . ARG A 1 186 ? 15.289 1.434 10.055 1 98.75 186 ARG A C 1
ATOM 1433 O O . ARG A 1 186 ? 14.898 1.983 9.023 1 98.75 186 ARG A O 1
ATOM 1440 N N . VAL A 1 187 ? 15.484 2.094 11.195 1 98.44 187 VAL A N 1
ATOM 1441 C CA . VAL A 1 187 ? 15.148 3.51 11.305 1 98.44 187 VAL A CA 1
ATOM 1442 C C . VAL A 1 187 ? 16.375 4.289 11.805 1 98.44 187 VAL A C 1
ATOM 1444 O O . VAL A 1 187 ? 17.062 3.85 12.727 1 98.44 187 VAL A O 1
ATOM 1447 N N . HIS A 1 188 ? 16.609 5.375 11.164 1 96.75 188 HIS A N 1
ATOM 1448 C CA . HIS A 1 188 ? 17.562 6.359 11.656 1 96.75 188 HIS A CA 1
ATOM 1449 C C . HIS A 1 188 ? 16.844 7.637 12.102 1 96.75 188 HIS A C 1
ATOM 1451 O O . HIS A 1 188 ? 16.312 8.367 11.266 1 96.75 188 HIS A O 1
ATOM 1457 N N . ASP A 1 189 ? 16.781 7.879 13.32 1 93.94 189 ASP A N 1
ATOM 1458 C CA . ASP A 1 189 ? 16.312 9.109 13.953 1 93.94 189 ASP A CA 1
ATOM 1459 C C . ASP A 1 189 ? 17.188 9.477 15.148 1 93.94 189 ASP A C 1
ATOM 1461 O O . ASP A 1 189 ? 17.016 8.93 16.25 1 93.94 189 ASP A O 1
ATOM 1465 N N . PRO A 1 190 ? 18.062 10.422 14.906 1 89.19 190 PRO A N 1
ATOM 1466 C CA . PRO A 1 190 ? 19.031 10.734 15.969 1 89.19 190 PRO A CA 1
ATOM 1467 C C . PRO A 1 190 ? 18.391 11.438 17.156 1 89.19 190 PRO A C 1
ATOM 1469 O O . PRO A 1 190 ? 19.031 11.594 18.203 1 89.19 190 PRO A O 1
ATOM 1472 N N . TRP A 1 191 ? 17.203 11.836 17.078 1 87.38 191 TRP A N 1
ATOM 1473 C CA . TRP A 1 191 ? 16.547 12.562 18.156 1 87.38 191 TRP A CA 1
ATOM 1474 C C . TRP A 1 191 ? 15.75 11.609 19.031 1 87.38 191 TRP A C 1
ATOM 1476 O O . TRP A 1 191 ? 15.172 12.031 20.047 1 87.38 191 TRP A O 1
ATOM 1486 N N . LEU A 1 192 ? 15.695 10.336 18.703 1 90.75 192 LEU A N 1
ATOM 1487 C CA . LEU A 1 192 ? 14.93 9.359 19.484 1 90.75 192 LEU A CA 1
ATOM 1488 C C . LEU A 1 192 ? 15.852 8.312 20.094 1 90.75 192 LEU A C 1
ATOM 1490 O O . LEU A 1 192 ? 16.781 7.844 19.438 1 90.75 192 LEU A O 1
ATOM 1494 N N . PRO A 1 193 ? 15.562 7.945 21.344 1 90.81 193 PRO A N 1
ATOM 1495 C CA . PRO A 1 193 ? 16.312 6.824 21.906 1 90.81 193 PRO A CA 1
ATOM 1496 C C . PRO A 1 193 ? 15.969 5.488 21.25 1 90.81 193 PRO A C 1
ATOM 1498 O O . PRO A 1 193 ? 14.852 5.305 20.766 1 90.81 193 PRO A O 1
ATOM 1501 N N . ALA A 1 194 ? 16.875 4.582 21.328 1 90.81 194 ALA A N 1
ATOM 1502 C CA . ALA A 1 194 ? 16.719 3.275 20.703 1 90.81 194 ALA A CA 1
ATOM 1503 C C . ALA A 1 194 ? 15.523 2.525 21.281 1 90.81 194 ALA A C 1
ATOM 1505 O O . ALA A 1 194 ? 14.836 1.795 20.562 1 90.81 194 ALA A O 1
ATOM 1506 N N . SER A 1 195 ? 15.25 2.723 22.516 1 93.88 195 SER A N 1
ATOM 1507 C CA . SER A 1 195 ? 14.18 1.987 23.172 1 93.88 195 SER A CA 1
ATOM 1508 C C . SER A 1 195 ? 12.812 2.34 22.594 1 93.88 195 SER A C 1
ATOM 1510 O O . SER A 1 195 ? 11.938 1.479 22.469 1 93.88 195 SER A O 1
ATOM 1512 N N . VAL A 1 196 ? 12.695 3.578 22.219 1 90.75 196 VAL A N 1
ATOM 1513 C CA . VAL A 1 196 ? 11.438 4.027 21.625 1 90.75 196 VAL A CA 1
ATOM 1514 C C . VAL A 1 196 ? 11.211 3.324 20.281 1 90.75 196 VAL A C 1
ATOM 1516 O O . VAL A 1 196 ? 10.102 2.883 19.984 1 90.75 196 VAL A O 1
ATOM 1519 N N . LEU A 1 197 ? 12.281 3.207 19.516 1 95 197 LEU A N 1
ATOM 1520 C CA . LEU A 1 197 ? 12.195 2.543 18.219 1 95 197 LEU A CA 1
ATOM 1521 C C . LEU A 1 197 ? 11.938 1.051 18.391 1 95 197 LEU A C 1
ATOM 1523 O O . LEU A 1 197 ? 11.07 0.487 17.703 1 95 197 LEU A O 1
ATOM 1527 N N . LEU A 1 198 ? 12.578 0.448 19.328 1 92.62 198 LEU A N 1
ATOM 1528 C CA . LEU A 1 198 ? 12.383 -0.971 19.609 1 92.62 198 LEU A CA 1
ATOM 1529 C C . LEU A 1 198 ? 10.945 -1.245 20.047 1 92.62 198 LEU A C 1
ATOM 1531 O O . LEU A 1 198 ? 10.336 -2.23 19.625 1 92.62 198 LEU A O 1
ATOM 1535 N N . ASP A 1 199 ? 10.398 -0.394 20.859 1 93.38 199 ASP A N 1
ATOM 1536 C CA . ASP A 1 199 ? 9.023 -0.529 21.328 1 93.38 199 ASP A CA 1
ATOM 1537 C C . ASP A 1 199 ? 8.031 -0.446 20.172 1 93.38 199 ASP A C 1
ATOM 1539 O O . ASP A 1 199 ? 6.945 -1.019 20.234 1 93.38 199 ASP A O 1
ATOM 1543 N N . ALA A 1 200 ? 8.484 0.259 19.141 1 95.69 200 ALA A N 1
ATOM 1544 C CA . ALA A 1 200 ? 7.629 0.417 17.969 1 95.69 200 ALA A CA 1
ATOM 1545 C C . ALA A 1 200 ? 7.812 -0.746 17 1 95.69 200 ALA A C 1
ATOM 1547 O O . ALA A 1 200 ? 7.199 -0.771 15.93 1 95.69 200 ALA A O 1
ATOM 1548 N N . GLY A 1 201 ? 8.695 -1.66 17.312 1 96.56 201 GLY A N 1
ATOM 1549 C CA . GLY A 1 201 ? 8.875 -2.861 16.516 1 96.56 201 GLY A CA 1
ATOM 1550 C C . GLY A 1 201 ? 9.844 -2.672 15.367 1 96.56 201 GLY A C 1
ATOM 1551 O O . GLY A 1 201 ? 9.82 -3.43 14.391 1 96.56 201 GLY A O 1
ATOM 1552 N N . VAL A 1 202 ? 10.625 -1.579 15.406 1 98 202 VAL A N 1
ATOM 1553 C CA . VAL A 1 202 ? 11.602 -1.34 14.344 1 98 202 VAL A CA 1
ATOM 1554 C C . VAL A 1 202 ? 13.016 -1.391 14.922 1 98 202 VAL A C 1
ATOM 1556 O O . VAL A 1 202 ? 13.195 -1.355 16.141 1 98 202 VAL A O 1
ATOM 1559 N N . GLU A 1 203 ? 14 -1.506 14.062 1 98.31 203 GLU A N 1
ATOM 1560 C CA . GLU A 1 203 ? 15.398 -1.613 14.477 1 98.31 203 GLU A CA 1
ATOM 1561 C C . GLU A 1 203 ? 16.109 -0.273 14.344 1 98.31 203 GLU A C 1
ATOM 1563 O O . GLU A 1 203 ? 16.203 0.284 13.25 1 98.31 203 GLU A O 1
ATOM 1568 N N . PRO A 1 204 ? 16.594 0.234 15.508 1 97.75 204 PRO A N 1
ATOM 1569 C CA . PRO A 1 204 ? 17.453 1.419 15.375 1 97.75 204 PRO A CA 1
ATOM 1570 C C . PRO A 1 204 ? 18.734 1.144 14.586 1 97.75 204 PRO A C 1
ATOM 1572 O O . PRO A 1 204 ? 19.328 0.074 14.727 1 97.75 204 PRO A O 1
ATOM 1575 N N . ALA A 1 205 ? 19.094 2.096 13.711 1 98.25 205 ALA A N 1
ATOM 1576 C CA . ALA A 1 205 ? 20.297 1.917 12.891 1 98.25 205 ALA A CA 1
ATOM 1577 C C . ALA A 1 205 ? 20.938 3.26 12.57 1 98.25 205 ALA A C 1
ATOM 1579 O O . ALA A 1 205 ? 20.297 4.309 12.672 1 98.25 205 ALA A O 1
ATOM 1580 N N . SER A 1 206 ? 22.203 3.236 12.211 1 96.94 206 SER A N 1
ATOM 1581 C CA . SER A 1 206 ? 22.906 4.438 11.758 1 96.94 206 SER A CA 1
ATOM 1582 C C . SER A 1 206 ? 22.438 4.848 10.359 1 96.94 206 SER A C 1
ATOM 1584 O O . SER A 1 206 ? 21.828 4.051 9.641 1 96.94 206 SER A O 1
ATOM 1586 N N . LEU A 1 207 ? 22.75 6.066 10.031 1 95.88 207 LEU A N 1
ATOM 1587 C CA . LEU A 1 207 ? 22.422 6.547 8.695 1 95.88 207 LEU A CA 1
ATOM 1588 C C . LEU A 1 207 ? 23.125 5.703 7.633 1 95.88 207 LEU A C 1
ATOM 1590 O O . LEU A 1 207 ? 22.516 5.34 6.621 1 95.88 207 LEU A O 1
ATOM 1594 N N . GLU A 1 208 ? 24.328 5.332 7.867 1 97.12 208 GLU A N 1
ATOM 1595 C CA . GLU A 1 208 ? 25.109 4.535 6.934 1 97.12 208 GLU A CA 1
ATOM 1596 C C . GLU A 1 208 ? 24.469 3.172 6.695 1 97.12 208 GLU A C 1
ATOM 1598 O O . GLU A 1 208 ? 24.359 2.721 5.551 1 97.12 208 GLU A O 1
ATOM 1603 N N . THR A 1 209 ? 24.047 2.574 7.742 1 98.06 209 THR A N 1
ATOM 1604 C CA . THR A 1 209 ? 23.422 1.258 7.648 1 98.06 209 THR A CA 1
ATOM 1605 C C . THR A 1 209 ? 22.109 1.337 6.871 1 98.06 209 THR A C 1
ATOM 1607 O O . THR A 1 209 ? 21.844 0.517 5.988 1 98.06 209 THR A O 1
ATOM 1610 N N . VAL A 1 210 ? 21.328 2.312 7.141 1 98.12 210 VAL A N 1
ATOM 1611 C CA . VAL A 1 210 ? 20.047 2.484 6.477 1 98.12 210 VAL A CA 1
ATOM 1612 C C . VAL A 1 210 ? 20.25 2.721 4.984 1 98.12 210 VAL A C 1
ATOM 1614 O O . VAL A 1 210 ? 19.547 2.15 4.148 1 98.12 210 VAL A O 1
ATOM 1617 N N . LEU A 1 211 ? 21.234 3.5 4.656 1 97.94 211 LEU A N 1
ATOM 1618 C CA . LEU A 1 211 ? 21.531 3.799 3.262 1 97.94 211 LEU A CA 1
ATOM 1619 C C . LEU A 1 211 ? 22.031 2.553 2.537 1 97.94 211 LEU A C 1
ATOM 1621 O O . LEU A 1 211 ? 21.562 2.232 1.445 1 97.94 211 LEU A O 1
ATOM 1625 N N . ALA A 1 212 ? 22.828 1.764 3.135 1 98.12 212 ALA A N 1
ATOM 1626 C CA . ALA A 1 212 ? 23.547 0.673 2.482 1 98.12 212 ALA A CA 1
ATOM 1627 C C . ALA A 1 212 ? 22.672 -0.576 2.383 1 98.12 212 ALA A C 1
ATOM 1629 O O . ALA A 1 212 ? 22.844 -1.382 1.463 1 98.12 212 ALA A O 1
ATOM 1630 N N . GLU A 1 213 ? 21.75 -0.726 3.244 1 98.19 213 GLU A N 1
ATOM 1631 C CA . GLU A 1 213 ? 21.109 -2.033 3.361 1 98.19 213 GLU A CA 1
ATOM 1632 C C . GLU A 1 213 ? 19.656 -1.987 2.883 1 98.19 213 GLU A C 1
ATOM 1634 O O . GLU A 1 213 ? 19.016 -3.029 2.727 1 98.19 213 GLU A O 1
ATOM 1639 N N . SER A 1 214 ? 19.156 -0.863 2.564 1 98.62 214 SER A N 1
ATOM 1640 C CA . SER A 1 214 ? 17.734 -0.734 2.271 1 98.62 214 SER A CA 1
ATOM 1641 C C . SER A 1 214 ? 17.453 -1.014 0.8 1 98.62 214 SER A C 1
ATOM 1643 O O . SER A 1 214 ? 18.172 -0.552 -0.08 1 98.62 214 SER A O 1
ATOM 1645 N N . ASP A 1 215 ? 16.375 -1.843 0.525 1 98.5 215 ASP A N 1
ATOM 1646 C CA . ASP A 1 215 ? 15.789 -1.953 -0.806 1 98.5 215 ASP A CA 1
ATOM 1647 C C . ASP A 1 215 ? 14.883 -0.76 -1.107 1 98.5 215 ASP A C 1
ATOM 1649 O O . ASP A 1 215 ? 14.805 -0.31 -2.252 1 98.5 215 ASP A O 1
ATOM 1653 N N . PHE A 1 216 ? 14.211 -0.318 -0.104 1 98.81 216 PHE A N 1
ATOM 1654 C CA . PHE A 1 216 ? 13.352 0.858 -0.123 1 98.81 216 PHE A CA 1
ATOM 1655 C C . PHE A 1 216 ? 13.711 1.816 1.004 1 98.81 216 PHE A C 1
ATOM 1657 O O . PHE A 1 216 ? 13.812 1.41 2.164 1 98.81 216 PHE A O 1
ATOM 1664 N N . LEU A 1 217 ? 13.945 3.053 0.678 1 98.69 217 LEU A N 1
ATOM 1665 C CA . LEU A 1 217 ? 14.312 4.062 1.666 1 98.69 217 LEU A CA 1
ATOM 1666 C C . LEU A 1 217 ? 13.312 5.215 1.665 1 98.69 217 LEU A C 1
ATOM 1668 O O . LEU A 1 217 ? 13.148 5.898 0.653 1 98.69 217 LEU A O 1
ATOM 1672 N N . PHE A 1 218 ? 12.625 5.387 2.789 1 98.56 218 PHE A N 1
ATOM 1673 C CA . PHE A 1 218 ? 11.688 6.488 2.975 1 98.56 218 PHE A CA 1
ATOM 1674 C C . PHE A 1 218 ? 12.336 7.629 3.75 1 98.56 218 PHE A C 1
ATOM 1676 O O . PHE A 1 218 ? 12.93 7.406 4.805 1 98.56 218 PHE A O 1
ATOM 1683 N N . VAL A 1 219 ? 12.219 8.836 3.244 1 97.31 219 VAL A N 1
ATOM 1684 C CA . VAL A 1 219 ? 12.719 10.016 3.934 1 97.31 219 VAL A CA 1
ATOM 1685 C C . VAL A 1 219 ? 11.547 10.883 4.402 1 97.31 219 VAL A C 1
ATOM 1687 O O . VAL A 1 219 ? 10.859 11.492 3.588 1 97.31 219 VAL A O 1
ATOM 1690 N N . VAL A 1 220 ? 11.375 10.922 5.703 1 94.44 220 VAL A N 1
ATOM 1691 C CA . VAL A 1 220 ? 10.266 11.664 6.285 1 94.44 220 VAL A CA 1
ATOM 1692 C C . VAL A 1 220 ? 10.773 12.57 7.402 1 94.44 220 VAL A C 1
ATOM 1694 O O . VAL A 1 220 ? 10.008 12.977 8.281 1 94.44 220 VAL A O 1
ATOM 1697 N N . ALA A 1 221 ? 11.992 12.906 7.379 1 87.69 221 ALA A N 1
ATOM 1698 C CA . ALA A 1 221 ? 12.609 13.75 8.398 1 87.69 221 ALA A CA 1
ATOM 1699 C C . ALA A 1 221 ? 12.32 15.227 8.133 1 87.69 221 ALA A C 1
ATOM 1701 O O . ALA A 1 221 ? 12.32 15.672 6.984 1 87.69 221 ALA A O 1
ATOM 1702 N N . ALA A 1 222 ? 12.109 15.969 9.203 1 79 222 ALA A N 1
ATOM 1703 C CA . ALA A 1 222 ? 11.977 17.422 9.094 1 79 222 ALA A CA 1
ATOM 1704 C C . ALA A 1 222 ? 13.32 18.062 8.766 1 79 222 ALA A C 1
ATOM 1706 O O . ALA A 1 222 ? 14.375 17.531 9.109 1 79 222 ALA A O 1
ATOM 1707 N N . VAL A 1 223 ? 13.188 19.188 8.148 1 75.75 223 VAL A N 1
ATOM 1708 C CA . VAL A 1 223 ? 14.398 19.938 7.863 1 75.75 223 VAL A CA 1
ATOM 1709 C C . VAL A 1 223 ? 14.844 20.703 9.109 1 75.75 223 VAL A C 1
ATOM 1711 O O . VAL A 1 223 ? 14.031 21.344 9.781 1 75.75 223 VAL A O 1
ATOM 1714 N N . THR A 1 224 ? 16 20.516 9.406 1 74.62 224 THR A N 1
ATOM 1715 C CA . THR A 1 224 ? 16.609 21.234 10.516 1 74.62 224 THR A CA 1
ATOM 1716 C C . THR A 1 224 ? 17.906 21.922 10.062 1 74.62 224 THR A C 1
ATOM 1718 O O . THR A 1 224 ? 18.359 21.734 8.938 1 74.62 224 THR A O 1
ATOM 1721 N N . SER A 1 225 ? 18.406 22.781 10.914 1 74.25 225 SER A N 1
ATOM 1722 C CA . SER A 1 225 ? 19.672 23.453 10.617 1 74.25 225 SER A CA 1
ATOM 1723 C C . SER A 1 225 ? 20.797 22.453 10.461 1 74.25 225 SER A C 1
ATOM 1725 O O . SER A 1 225 ? 21.797 22.719 9.781 1 74.25 225 SER A O 1
ATOM 1727 N N . ASP A 1 226 ? 20.625 21.219 10.914 1 72.38 226 ASP A N 1
ATOM 1728 C CA . ASP A 1 226 ? 21.703 20.25 10.984 1 72.38 226 ASP A CA 1
ATOM 1729 C C . ASP A 1 226 ? 21.672 19.312 9.773 1 72.38 226 ASP A C 1
ATOM 1731 O O . ASP A 1 226 ? 22.672 18.641 9.484 1 72.38 226 ASP A O 1
ATOM 1735 N N . ASN A 1 227 ? 20.531 19.297 9.031 1 73.81 227 ASN A N 1
ATOM 1736 C CA . ASN A 1 227 ? 20.469 18.219 8.055 1 73.81 227 ASN A CA 1
ATOM 1737 C C . ASN A 1 227 ? 20.156 18.734 6.656 1 73.81 227 ASN A C 1
ATOM 1739 O O . ASN A 1 227 ? 19.641 18 5.812 1 73.81 227 ASN A O 1
ATOM 1743 N N . GLU A 1 228 ? 20.391 19.969 6.484 1 76.75 228 GLU A N 1
ATOM 1744 C CA . GLU A 1 228 ? 20.141 20.5 5.152 1 76.75 228 GLU A CA 1
ATOM 1745 C C . GLU A 1 228 ? 21.109 19.906 4.133 1 76.75 228 GLU A C 1
ATOM 1747 O O . GLU A 1 228 ? 22.328 19.953 4.316 1 76.75 228 GLU A O 1
ATOM 1752 N N . GLY A 1 229 ? 20.594 19.312 3.168 1 77.69 229 GLY A N 1
ATOM 1753 C CA . GLY A 1 229 ? 21.375 18.75 2.074 1 77.69 229 GLY A CA 1
ATOM 1754 C C . GLY A 1 229 ? 22.234 17.578 2.498 1 77.69 229 GLY A C 1
ATOM 1755 O O . GLY A 1 229 ? 23.234 17.266 1.85 1 77.69 229 GLY A O 1
ATOM 1756 N N . PHE A 1 230 ? 21.828 16.891 3.504 1 83.31 230 PHE A N 1
ATOM 1757 C CA . PHE A 1 230 ? 22.75 15.906 4.055 1 83.31 230 PHE A CA 1
ATOM 1758 C C . PHE A 1 230 ? 22.719 14.617 3.236 1 83.31 230 PHE A C 1
ATOM 1760 O O . PHE A 1 230 ? 23.641 13.805 3.307 1 83.31 230 PHE A O 1
ATOM 1767 N N . LEU A 1 231 ? 21.781 14.461 2.404 1 93.62 231 LEU A N 1
ATOM 1768 C CA . LEU A 1 231 ? 21.75 13.328 1.486 1 93.62 231 LEU A CA 1
ATOM 1769 C C . LEU A 1 231 ? 22.234 13.742 0.099 1 93.62 231 LEU A C 1
ATOM 1771 O O . LEU A 1 231 ? 21.453 14.234 -0.711 1 93.62 231 LEU A O 1
ATOM 1775 N N . GLY A 1 232 ? 23.484 13.562 -0.12 1 95.69 232 GLY A N 1
ATOM 1776 C CA . GLY A 1 232 ? 24.109 13.953 -1.38 1 95.69 232 GLY A CA 1
ATOM 1777 C C . GLY A 1 232 ? 24.672 12.781 -2.158 1 95.69 232 GLY A C 1
ATOM 1778 O O . GLY A 1 232 ? 24.188 11.648 -2.016 1 95.69 232 GLY A O 1
ATOM 1779 N N . ALA A 1 233 ? 25.625 13.023 -3.006 1 96.75 233 ALA A N 1
ATOM 1780 C CA . ALA A 1 233 ? 26.188 12.055 -3.939 1 96.75 233 ALA A CA 1
ATOM 1781 C C . ALA A 1 233 ? 26.734 10.836 -3.201 1 96.75 233 ALA A C 1
ATOM 1783 O O . ALA A 1 233 ? 26.516 9.695 -3.623 1 96.75 233 ALA A O 1
ATOM 1784 N N . LYS A 1 234 ? 27.406 11.078 -2.129 1 96.75 234 LYS A N 1
ATOM 1785 C CA . LYS A 1 234 ? 27.969 9.969 -1.365 1 96.75 234 LYS A CA 1
ATOM 1786 C C . LYS A 1 234 ? 26.875 9.07 -0.798 1 96.75 234 LYS A C 1
ATOM 1788 O O . LYS A 1 234 ? 27 7.848 -0.833 1 96.75 234 LYS A O 1
ATOM 1793 N N . ALA A 1 235 ? 25.891 9.672 -0.279 1 97.06 235 ALA A N 1
ATOM 1794 C CA . ALA A 1 235 ? 24.766 8.914 0.269 1 97.06 235 ALA A CA 1
ATOM 1795 C C . ALA A 1 235 ? 24.109 8.047 -0.805 1 97.06 235 ALA A C 1
ATOM 1797 O O . ALA A 1 235 ? 23.875 6.855 -0.593 1 97.06 235 ALA A O 1
ATOM 1798 N N . PHE A 1 236 ? 23.859 8.602 -1.967 1 98.12 236 PHE A N 1
ATOM 1799 C CA . PHE A 1 236 ? 23.172 7.879 -3.037 1 98.12 236 PHE A CA 1
ATOM 1800 C C . PHE A 1 236 ? 24.047 6.766 -3.586 1 98.12 236 PHE A C 1
ATOM 1802 O O . PHE A 1 236 ? 23.562 5.688 -3.928 1 98.12 236 PHE A O 1
ATOM 1809 N N . ALA A 1 237 ? 25.328 7.047 -3.643 1 97.88 237 ALA A N 1
ATOM 1810 C CA . ALA A 1 237 ? 26.266 6.031 -4.113 1 97.88 237 ALA A CA 1
ATOM 1811 C C . ALA A 1 237 ? 26.297 4.832 -3.168 1 97.88 237 ALA A C 1
ATOM 1813 O O . ALA A 1 237 ? 26.547 3.701 -3.598 1 97.88 237 ALA A O 1
ATOM 1814 N N . ALA A 1 238 ? 26.062 5.07 -1.93 1 98 238 ALA A N 1
ATOM 1815 C CA . ALA A 1 238 ? 26.141 4.027 -0.909 1 98 238 ALA A CA 1
ATOM 1816 C C . ALA A 1 238 ? 24.891 3.135 -0.946 1 98 238 ALA A C 1
ATOM 1818 O O . ALA A 1 238 ? 24.891 2.053 -0.354 1 98 238 ALA A O 1
ATOM 1819 N N . MET A 1 239 ? 23.859 3.555 -1.583 1 98.38 239 MET A N 1
ATOM 1820 C CA . MET A 1 239 ? 22.641 2.76 -1.648 1 98.38 239 MET A CA 1
ATOM 1821 C C . MET A 1 239 ? 22.844 1.529 -2.527 1 98.38 239 MET A C 1
ATOM 1823 O O . MET A 1 239 ? 23.688 1.527 -3.418 1 98.38 239 MET A O 1
ATOM 1827 N N . ARG A 1 240 ? 22.031 0.498 -2.312 1 97.56 240 ARG A N 1
ATOM 1828 C CA . ARG A 1 240 ? 22.047 -0.696 -3.152 1 97.56 240 ARG A CA 1
ATOM 1829 C C . ARG A 1 240 ? 21.641 -0.365 -4.582 1 97.56 240 ARG A C 1
ATOM 1831 O O . ARG A 1 240 ? 20.703 0.41 -4.805 1 97.56 240 ARG A O 1
ATOM 1838 N N . PRO A 1 241 ? 22.375 -0.975 -5.547 1 97.12 241 PRO A N 1
ATOM 1839 C CA . PRO A 1 241 ? 21.875 -0.815 -6.918 1 97.12 241 PRO A CA 1
ATOM 1840 C C . PRO A 1 241 ? 20.422 -1.256 -7.07 1 97.12 241 PRO A C 1
ATOM 1842 O O . PRO A 1 241 ? 20.031 -2.322 -6.582 1 97.12 241 PRO A O 1
ATOM 1845 N N . GLY A 1 242 ? 19.625 -0.33 -7.672 1 96.5 242 GLY A N 1
ATOM 1846 C CA . GLY A 1 242 ? 18.234 -0.66 -7.926 1 96.5 242 GLY A CA 1
ATOM 1847 C C . GLY A 1 242 ? 17.312 -0.254 -6.789 1 96.5 242 GLY A C 1
ATOM 1848 O O . GLY A 1 242 ? 16.078 -0.354 -6.91 1 96.5 242 GLY A O 1
ATOM 1849 N N . ALA A 1 243 ? 17.828 0.249 -5.652 1 98.25 243 ALA A N 1
ATOM 1850 C CA . ALA A 1 243 ? 17.016 0.635 -4.504 1 98.25 243 ALA A CA 1
ATOM 1851 C C . ALA A 1 243 ? 16.078 1.78 -4.863 1 98.25 243 ALA A C 1
ATOM 1853 O O . ALA A 1 243 ? 16.312 2.516 -5.82 1 98.25 243 ALA A O 1
ATOM 1854 N N . ALA A 1 244 ? 15 1.839 -4.168 1 98.69 244 ALA A N 1
ATOM 1855 C CA . ALA A 1 244 ? 14.016 2.908 -4.348 1 98.69 244 ALA A CA 1
ATOM 1856 C C . ALA A 1 244 ? 14.148 3.957 -3.244 1 98.69 244 ALA A C 1
ATOM 1858 O O . ALA A 1 244 ? 14.109 3.625 -2.057 1 98.69 244 ALA A O 1
ATOM 1859 N N . PHE A 1 245 ? 14.344 5.168 -3.654 1 98.62 245 PHE A N 1
ATOM 1860 C CA . PHE A 1 245 ? 14.422 6.316 -2.762 1 98.62 245 PHE A CA 1
ATOM 1861 C C . PHE A 1 245 ? 13.125 7.121 -2.807 1 98.62 245 PHE A C 1
ATOM 1863 O O . PHE A 1 245 ? 12.758 7.66 -3.854 1 98.62 245 PHE A O 1
ATOM 1870 N N . ILE A 1 246 ? 12.398 7.207 -1.67 1 98.62 246 ILE A N 1
ATOM 1871 C CA . ILE A 1 246 ? 11.109 7.895 -1.616 1 98.62 246 ILE A CA 1
ATOM 1872 C C . ILE A 1 246 ? 11.219 9.125 -0.713 1 98.62 246 ILE A C 1
ATOM 1874 O O . ILE A 1 246 ? 11.391 8.992 0.501 1 98.62 246 ILE A O 1
ATOM 1878 N N . LEU A 1 247 ? 11.023 10.289 -1.276 1 97.38 247 LEU A N 1
ATOM 1879 C CA . LEU A 1 247 ? 11.156 11.555 -0.565 1 97.38 247 LEU A CA 1
ATOM 1880 C C . LEU A 1 247 ? 9.781 12.148 -0.269 1 97.38 247 LEU A C 1
ATOM 1882 O O . LEU A 1 247 ? 9.062 12.547 -1.188 1 97.38 247 LEU A O 1
ATOM 1886 N N . LEU A 1 248 ? 9.438 12.25 0.987 1 93.75 248 LEU A N 1
ATOM 1887 C CA . LEU A 1 248 ? 8.109 12.695 1.386 1 93.75 248 LEU A CA 1
ATOM 1888 C C . LEU A 1 248 ? 8.195 13.953 2.252 1 93.75 248 LEU A C 1
ATOM 1890 O O . LEU A 1 248 ? 7.18 14.609 2.496 1 93.75 248 LEU A O 1
ATOM 1894 N N . SER A 1 249 ? 9.312 14.195 2.764 1 83.5 249 SER A N 1
ATOM 1895 C CA . SER A 1 249 ? 9.523 15.398 3.568 1 83.5 249 SER A CA 1
ATOM 1896 C C . SER A 1 249 ? 10 16.562 2.711 1 83.5 249 SER A C 1
ATOM 1898 O O . SER A 1 249 ? 9.836 16.547 1.488 1 83.5 249 SER A O 1
ATOM 1900 N N . ARG A 1 250 ? 10.625 17.547 3.303 1 76.12 250 ARG A N 1
ATOM 1901 C CA . ARG A 1 250 ? 11.047 18.719 2.562 1 76.12 250 ARG A CA 1
ATOM 1902 C C . ARG A 1 250 ? 12.32 18.453 1.764 1 76.12 250 ARG A C 1
ATOM 1904 O O . ARG A 1 250 ? 13.188 17.703 2.213 1 76.12 250 ARG A O 1
ATOM 1911 N N . ALA A 1 251 ? 12.344 19.016 0.632 1 76.62 251 ALA A N 1
ATOM 1912 C CA . ALA A 1 251 ? 13.398 18.781 -0.343 1 76.62 251 ALA A CA 1
ATOM 1913 C C . ALA A 1 251 ? 14.75 19.266 0.177 1 76.62 251 ALA A C 1
ATOM 1915 O O . ALA A 1 251 ? 15.797 18.844 -0.314 1 76.62 251 ALA A O 1
ATOM 1916 N N . GLY A 1 252 ? 14.703 19.984 1.207 1 79.12 252 GLY A N 1
ATOM 1917 C CA . GLY A 1 252 ? 15.914 20.625 1.711 1 79.12 252 GLY A CA 1
ATOM 1918 C C . GLY A 1 252 ? 16.891 19.625 2.318 1 79.12 252 GLY A C 1
ATOM 1919 O O . GLY A 1 252 ? 18.078 19.938 2.49 1 79.12 252 GLY A O 1
ATOM 1920 N N . VAL A 1 253 ? 16.469 18.422 2.508 1 85.19 253 VAL A N 1
ATOM 1921 C CA . VAL A 1 253 ? 17.328 17.422 3.131 1 85.19 253 VAL A CA 1
ATOM 1922 C C . VAL A 1 253 ? 18.156 16.719 2.062 1 85.19 253 VAL A C 1
ATOM 1924 O O . VAL A 1 253 ? 19.125 16.016 2.379 1 85.19 253 VAL A O 1
ATOM 1927 N N . VAL A 1 254 ? 17.828 16.984 0.804 1 92.5 254 VAL A N 1
ATOM 1928 C CA . VAL A 1 254 ? 18.406 16.219 -0.301 1 92.5 254 VAL A CA 1
ATOM 1929 C C . VAL A 1 254 ? 19.125 17.172 -1.259 1 92.5 254 VAL A C 1
ATOM 1931 O O . VAL A 1 254 ? 18.594 18.25 -1.584 1 92.5 254 VAL A O 1
ATOM 1934 N N . ASP A 1 255 ? 20.375 16.859 -1.594 1 94.31 255 ASP A N 1
ATOM 1935 C CA . ASP A 1 255 ? 20.938 17.438 -2.805 1 94.31 255 ASP A CA 1
ATOM 1936 C C . ASP A 1 255 ? 20.25 16.891 -4.055 1 94.31 255 ASP A C 1
ATOM 1938 O O . ASP A 1 255 ? 20.594 15.812 -4.535 1 94.31 255 ASP A O 1
ATOM 1942 N N . PHE A 1 256 ? 19.375 17.672 -4.555 1 95 256 PHE A N 1
ATOM 1943 C CA . PHE A 1 256 ? 18.453 17.188 -5.574 1 95 256 PHE A CA 1
ATOM 1944 C C . PHE A 1 256 ? 19.203 16.875 -6.875 1 95 256 PHE A C 1
ATOM 1946 O O . PHE A 1 256 ? 18.828 15.953 -7.602 1 95 256 PHE A O 1
ATOM 1953 N N . ASP A 1 257 ? 20.25 17.656 -7.184 1 95.69 257 ASP A N 1
ATOM 1954 C CA . ASP A 1 257 ? 21.062 17.375 -8.359 1 95.69 257 ASP A CA 1
ATOM 1955 C C . ASP A 1 257 ? 21.75 16.016 -8.234 1 95.69 257 ASP A C 1
ATOM 1957 O O . ASP A 1 257 ? 21.828 15.258 -9.211 1 95.69 257 ASP A O 1
ATOM 1961 N N . ALA A 1 258 ? 22.219 15.75 -7.094 1 97.19 258 ALA A N 1
ATOM 1962 C CA . ALA A 1 258 ? 22.844 14.453 -6.844 1 97.19 258 ALA A CA 1
ATOM 1963 C C . ALA A 1 258 ? 21.828 13.328 -6.984 1 97.19 258 ALA A C 1
ATOM 1965 O O . ALA A 1 258 ? 22.141 12.25 -7.488 1 97.19 258 ALA A O 1
ATOM 1966 N N . LEU A 1 259 ? 20.641 13.562 -6.5 1 97.44 259 LEU A N 1
ATOM 1967 C CA . LEU A 1 259 ? 19.562 12.586 -6.633 1 97.44 259 LEU A CA 1
ATOM 1968 C C . LEU A 1 259 ? 19.266 12.297 -8.102 1 97.44 259 LEU A C 1
ATOM 1970 O O . LEU A 1 259 ? 19.188 11.141 -8.508 1 97.44 259 LEU A O 1
ATOM 1974 N N . ILE A 1 260 ? 19.141 13.344 -8.875 1 97.5 260 ILE A N 1
ATOM 1975 C CA . ILE A 1 260 ? 18.859 13.227 -10.297 1 97.5 260 ILE A CA 1
ATOM 1976 C C . ILE A 1 260 ? 19.953 12.406 -10.977 1 97.5 260 ILE A C 1
ATOM 1978 O O . ILE A 1 260 ? 19.672 11.5 -11.758 1 97.5 260 ILE A O 1
ATOM 1982 N N . ALA A 1 261 ? 21.156 12.703 -10.641 1 98 261 ALA A N 1
ATOM 1983 C CA . ALA A 1 261 ? 22.297 12 -11.234 1 98 261 ALA A CA 1
ATOM 1984 C C . ALA A 1 261 ? 22.25 10.508 -10.914 1 98 261 ALA A C 1
ATOM 1986 O O . ALA A 1 261 ? 22.531 9.672 -11.773 1 98 261 ALA A O 1
ATOM 1987 N N . ALA A 1 262 ? 21.938 10.18 -9.703 1 98.25 262 ALA A N 1
ATOM 1988 C CA . ALA A 1 262 ? 21.875 8.789 -9.266 1 98.25 262 ALA A CA 1
ATOM 1989 C C . ALA A 1 262 ? 20.781 8.031 -10.016 1 98.25 262 ALA A C 1
ATOM 1991 O O . ALA A 1 262 ? 20.969 6.867 -10.375 1 98.25 262 ALA A O 1
ATOM 1992 N N . VAL A 1 263 ? 19.688 8.664 -10.289 1 98.38 263 VAL A N 1
ATOM 1993 C CA . VAL A 1 263 ? 18.594 8.031 -11.008 1 98.38 263 VAL A CA 1
ATOM 1994 C C . VAL A 1 263 ? 18.922 7.941 -12.5 1 98.38 263 VAL A C 1
ATOM 1996 O O . VAL A 1 263 ? 18.672 6.914 -13.133 1 98.38 263 VAL A O 1
ATOM 1999 N N . GLU A 1 264 ? 19.469 9.008 -13.016 1 97.81 264 GLU A N 1
ATOM 2000 C CA . GLU A 1 264 ? 19.812 9.062 -14.43 1 97.81 264 GLU A CA 1
ATOM 2001 C C . GLU A 1 264 ? 20.797 7.957 -14.805 1 97.81 264 GLU A C 1
ATOM 2003 O O . GLU A 1 264 ? 20.703 7.375 -15.883 1 97.81 264 GLU A O 1
ATOM 2008 N N . SER A 1 265 ? 21.703 7.656 -13.945 1 97.56 265 SER A N 1
ATOM 2009 C CA . SER A 1 265 ? 22.703 6.617 -14.188 1 97.56 265 SER A CA 1
ATOM 2010 C C . SER A 1 265 ? 22.078 5.227 -14.109 1 97.56 265 SER A C 1
ATOM 2012 O O . SER A 1 265 ? 22.688 4.242 -14.523 1 97.56 265 SER A O 1
ATOM 2014 N N . GLY A 1 266 ? 20.938 5.156 -13.516 1 97 266 GLY A N 1
ATOM 2015 C CA . GLY A 1 266 ? 20.281 3.871 -13.328 1 97 266 GLY A CA 1
ATOM 2016 C C . GLY A 1 266 ? 20.656 3.197 -12.016 1 97 266 GLY A C 1
ATOM 2017 O O . GLY A 1 266 ? 20.25 2.059 -11.766 1 97 266 GLY A O 1
ATOM 2018 N N . HIS A 1 267 ? 21.375 3.887 -11.227 1 98 267 HIS A N 1
ATOM 2019 C CA . HIS A 1 267 ? 21.828 3.303 -9.969 1 98 267 HIS A CA 1
ATOM 2020 C C . HIS A 1 267 ? 20.656 3.068 -9.023 1 98 267 HIS A C 1
ATOM 2022 O O . HIS A 1 267 ? 20.516 1.982 -8.453 1 98 267 HIS A O 1
ATOM 2028 N N . ILE A 1 268 ? 19.812 4.07 -8.836 1 98.31 268 ILE A N 1
ATOM 2029 C CA . ILE A 1 268 ? 18.625 3.912 -8 1 98.31 268 ILE A CA 1
ATOM 2030 C C . ILE A 1 268 ? 17.391 4.422 -8.742 1 98.31 268 ILE A C 1
ATOM 2032 O O . ILE A 1 268 ? 17.516 5.004 -9.828 1 98.31 268 ILE A O 1
ATOM 2036 N N . ARG A 1 269 ? 16.219 4.102 -8.266 1 98.19 269 ARG A N 1
ATOM 2037 C CA . ARG A 1 269 ? 14.953 4.715 -8.633 1 98.19 269 ARG A CA 1
ATOM 2038 C C . ARG A 1 269 ? 14.453 5.648 -7.531 1 98.19 269 ARG A C 1
ATOM 2040 O O . ARG A 1 269 ? 14.891 5.547 -6.383 1 98.19 269 ARG A O 1
ATOM 2047 N N . ALA A 1 270 ? 13.594 6.598 -7.926 1 98.56 270 ALA A N 1
ATOM 2048 C CA . ALA A 1 270 ? 13.195 7.559 -6.898 1 98.56 270 ALA A CA 1
ATOM 2049 C C . ALA A 1 270 ? 11.758 8.016 -7.109 1 98.56 270 ALA A C 1
ATOM 2051 O O . ALA A 1 270 ? 11.219 7.922 -8.219 1 98.56 270 ALA A O 1
ATOM 2052 N N . ALA A 1 271 ? 11.133 8.398 -6.094 1 98.56 271 ALA A N 1
ATOM 2053 C CA . ALA A 1 271 ? 9.859 9.109 -6.07 1 98.56 271 ALA A CA 1
ATOM 2054 C C . ALA A 1 271 ? 9.914 10.305 -5.125 1 98.56 271 ALA A C 1
ATOM 2056 O O . ALA A 1 271 ? 10.531 10.234 -4.059 1 98.56 271 ALA A O 1
ATOM 2057 N N . SER A 1 272 ? 9.289 11.391 -5.523 1 97.62 272 SER A N 1
ATOM 2058 C CA . SER A 1 272 ? 9.281 12.57 -4.668 1 97.62 272 SER A CA 1
ATOM 2059 C C . SER A 1 272 ? 7.941 13.297 -4.738 1 97.62 272 SER A C 1
ATOM 2061 O O . SER A 1 272 ? 7.367 13.445 -5.82 1 97.62 272 SER A O 1
ATOM 2063 N N . ASP A 1 273 ? 7.523 13.703 -3.592 1 96.44 273 ASP A N 1
ATOM 2064 C CA . ASP A 1 273 ? 6.336 14.547 -3.51 1 96.44 273 ASP A CA 1
ATOM 2065 C C . ASP A 1 273 ? 6.715 16.016 -3.377 1 96.44 273 ASP A C 1
ATOM 2067 O O . ASP A 1 273 ? 5.844 16.891 -3.391 1 96.44 273 ASP A O 1
ATOM 2071 N N . VAL A 1 274 ? 7.984 16.312 -3.201 1 93.62 274 VAL A N 1
ATOM 2072 C CA . VAL A 1 274 ? 8.453 17.672 -2.984 1 93.62 274 VAL A CA 1
ATOM 2073 C C . VAL A 1 274 ? 9.648 17.953 -3.893 1 93.62 274 VAL A C 1
ATOM 2075 O O . VAL A 1 274 ? 10.336 17.031 -4.328 1 93.62 274 VAL A O 1
ATOM 2078 N N . PHE A 1 275 ? 9.852 19.219 -4.168 1 93.69 275 PHE A N 1
ATOM 2079 C CA . PHE A 1 275 ? 10.906 19.656 -5.074 1 93.69 275 PHE A CA 1
ATOM 2080 C C . PHE A 1 275 ? 11.547 20.938 -4.574 1 93.69 275 PHE A C 1
ATOM 2082 O O . PHE A 1 275 ? 10.945 21.672 -3.783 1 93.69 275 PHE A O 1
ATOM 2089 N N . PRO A 1 276 ? 12.75 21.219 -4.98 1 89.94 276 PRO A N 1
ATOM 2090 C CA . PRO A 1 276 ? 13.438 22.422 -4.52 1 89.94 276 PRO A CA 1
ATOM 2091 C C . PRO A 1 276 ? 12.672 23.703 -4.863 1 89.94 276 PRO A C 1
ATOM 2093 O O . PRO A 1 276 ? 12.648 24.641 -4.066 1 89.94 276 PRO A O 1
ATOM 2096 N N . GLU A 1 277 ? 12.117 23.734 -6.047 1 90.81 277 GLU A N 1
ATOM 2097 C CA . GLU A 1 277 ? 11.266 24.812 -6.516 1 90.81 277 GLU A CA 1
ATOM 2098 C C . GLU A 1 277 ? 9.883 24.312 -6.906 1 90.81 277 GLU A C 1
ATOM 2100 O O . GLU A 1 277 ? 9.766 23.297 -7.613 1 90.81 277 GLU A O 1
ATOM 2105 N N . GLU A 1 278 ? 8.898 25 -6.395 1 90.25 278 GLU A N 1
ATOM 2106 C CA . GLU A 1 278 ? 7.523 24.594 -6.672 1 90.25 278 GLU A CA 1
ATOM 2107 C C . GLU A 1 278 ? 6.668 25.781 -7.117 1 90.25 278 GLU A C 1
ATOM 2109 O O . GLU A 1 278 ? 6.516 26.75 -6.379 1 90.25 278 GLU A O 1
ATOM 2114 N N . PRO A 1 279 ? 6.293 25.766 -8.359 1 91.88 279 PRO A N 1
ATOM 2115 C CA . PRO A 1 279 ? 6.281 24.656 -9.312 1 91.88 279 PRO A CA 1
ATOM 2116 C C . PRO A 1 279 ? 7.633 24.438 -9.984 1 91.88 279 PRO A C 1
ATOM 2118 O O . PRO A 1 279 ? 8.398 25.391 -10.172 1 91.88 279 PRO A O 1
ATOM 2121 N N . LEU A 1 280 ? 7.809 23.203 -10.352 1 93.69 280 LEU A N 1
ATOM 2122 C CA . LEU A 1 280 ? 9.047 22.859 -11.039 1 93.69 280 LEU A CA 1
ATOM 2123 C C . LEU A 1 280 ? 9.047 23.406 -12.469 1 93.69 280 LEU A C 1
ATOM 2125 O O . LEU A 1 280 ? 8.062 23.266 -13.188 1 93.69 280 LEU A O 1
ATOM 2129 N N . PRO A 1 281 ? 10.141 24.062 -12.844 1 95.31 281 PRO A N 1
ATOM 2130 C CA . PRO A 1 281 ? 10.195 24.594 -14.211 1 95.31 281 PRO A CA 1
ATOM 2131 C C . PRO A 1 281 ? 9.938 23.531 -15.273 1 95.31 281 PRO A C 1
ATOM 2133 O O . PRO A 1 281 ? 10.367 22.375 -15.117 1 95.31 281 PRO A O 1
ATOM 2136 N N . LEU A 1 282 ? 9.312 23.906 -16.375 1 95.12 282 LEU A N 1
ATOM 2137 C CA . LEU A 1 282 ? 8.867 22.984 -17.422 1 95.12 282 LEU A CA 1
ATOM 2138 C C . LEU A 1 282 ? 10.062 22.297 -18.078 1 95.12 282 LEU A C 1
ATOM 2140 O O . LEU A 1 282 ? 9.938 21.172 -18.562 1 95.12 282 LEU A O 1
ATOM 2144 N N . GLY A 1 283 ? 11.203 22.875 -18.094 1 94.56 283 GLY A N 1
ATOM 2145 C CA . GLY A 1 283 ? 12.383 22.312 -18.719 1 94.56 283 GLY A CA 1
ATOM 2146 C C . GLY A 1 283 ? 13.234 21.5 -17.766 1 94.56 283 GLY A C 1
ATOM 2147 O O . GLY A 1 283 ? 14.266 20.938 -18.172 1 94.56 283 GLY A O 1
ATOM 2148 N N . HIS A 1 284 ? 12.781 21.422 -16.547 1 96 284 HIS A N 1
ATOM 2149 C CA . HIS A 1 284 ? 13.578 20.703 -15.562 1 96 284 HIS A CA 1
ATOM 2150 C C . HIS A 1 284 ? 13.711 19.234 -15.938 1 96 284 HIS A C 1
ATOM 2152 O O . HIS A 1 284 ? 12.719 18.578 -16.281 1 96 284 HIS A O 1
ATOM 2158 N N . PRO A 1 285 ? 14.836 18.625 -15.82 1 95.38 285 PRO A N 1
ATOM 2159 C CA . PRO A 1 285 ? 15.094 17.266 -16.312 1 95.38 285 PRO A CA 1
ATOM 2160 C C . PRO A 1 285 ? 14.281 16.203 -15.57 1 95.38 285 PRO A C 1
ATOM 2162 O O . PRO A 1 285 ? 13.961 15.164 -16.141 1 95.38 285 PRO A O 1
ATOM 2165 N N . VAL A 1 286 ? 13.891 16.422 -14.406 1 96 286 VAL A N 1
ATOM 2166 C CA . VAL A 1 286 ? 13.211 15.422 -13.586 1 96 286 VAL A CA 1
ATOM 2167 C C . VAL A 1 286 ? 11.828 15.125 -14.18 1 96 286 VAL A C 1
ATOM 2169 O O . VAL A 1 286 ? 11.289 14.039 -13.977 1 96 286 VAL A O 1
ATOM 2172 N N . ARG A 1 287 ? 11.266 16.016 -14.867 1 96.56 287 ARG A N 1
ATOM 2173 C CA . ARG A 1 287 ? 9.914 15.867 -15.406 1 96.56 287 ARG A CA 1
ATOM 2174 C C . ARG A 1 287 ? 9.828 14.664 -16.344 1 96.56 287 ARG A C 1
ATOM 2176 O O . ARG A 1 287 ? 8.789 14.008 -16.422 1 96.56 287 ARG A O 1
ATOM 2183 N N . ARG A 1 288 ? 10.93 14.281 -16.969 1 94.75 288 ARG A N 1
ATOM 2184 C CA . ARG A 1 288 ? 10.867 13.211 -17.953 1 94.75 288 ARG A CA 1
ATOM 2185 C C . ARG A 1 288 ? 11.898 12.133 -17.641 1 94.75 288 ARG A C 1
ATOM 2187 O O . ARG A 1 288 ? 12.18 11.266 -18.484 1 94.75 288 ARG A O 1
ATOM 2194 N N . LEU A 1 289 ? 12.484 12.203 -16.5 1 97.19 289 LEU A N 1
ATOM 2195 C CA . LEU A 1 289 ? 13.539 11.281 -16.125 1 97.19 289 LEU A CA 1
ATOM 2196 C C . LEU A 1 289 ? 12.977 9.883 -15.875 1 97.19 289 LEU A C 1
ATOM 2198 O O . LEU A 1 289 ? 12.203 9.688 -14.938 1 97.19 289 LEU A O 1
ATOM 2202 N N . PRO A 1 290 ? 13.375 8.867 -16.703 1 95.81 290 PRO A N 1
ATOM 2203 C CA . PRO A 1 290 ? 12.953 7.5 -16.391 1 95.81 290 PRO A CA 1
ATOM 2204 C C . PRO A 1 290 ? 13.43 7.031 -15.016 1 95.81 290 PRO A C 1
ATOM 2206 O O . PRO A 1 290 ? 14.555 7.348 -14.609 1 95.81 290 PRO A O 1
ATOM 2209 N N . GLY A 1 291 ? 12.57 6.332 -14.32 1 96.5 291 GLY A N 1
ATOM 2210 C CA . GLY A 1 291 ? 12.938 5.832 -13 1 96.5 291 GLY A CA 1
ATOM 2211 C C . GLY A 1 291 ? 12.586 6.793 -11.883 1 96.5 291 GLY A C 1
ATOM 2212 O O . GLY A 1 291 ? 12.844 6.508 -10.711 1 96.5 291 GLY A O 1
ATOM 2213 N N . PHE A 1 292 ? 11.977 7.934 -12.273 1 98.31 292 PHE A N 1
ATOM 2214 C CA . PHE A 1 292 ? 11.586 8.938 -11.297 1 98.31 292 PHE A CA 1
ATOM 2215 C C . PHE A 1 292 ? 10.07 9.133 -11.305 1 98.31 292 PHE A C 1
ATOM 2217 O O . PHE A 1 292 ? 9.492 9.469 -12.336 1 98.31 292 PHE A O 1
ATOM 2224 N N . LEU A 1 293 ? 9.43 8.82 -10.188 1 98.38 293 LEU A N 1
ATOM 2225 C CA . LEU A 1 293 ? 8 9.055 -10.008 1 98.38 293 LEU A CA 1
ATOM 2226 C C . LEU A 1 293 ? 7.75 10.422 -9.375 1 98.38 293 LEU A C 1
ATOM 2228 O O . LEU A 1 293 ? 8.383 10.766 -8.375 1 98.38 293 LEU A O 1
ATOM 2232 N N . ARG A 1 294 ? 6.816 11.258 -9.938 1 97.81 294 ARG A N 1
ATOM 2233 C CA . ARG A 1 294 ? 6.605 12.641 -9.516 1 97.81 294 ARG A CA 1
ATOM 2234 C C . ARG A 1 294 ? 5.211 12.828 -8.93 1 97.81 294 ARG A C 1
ATOM 2236 O O . ARG A 1 294 ? 4.234 12.289 -9.453 1 97.81 294 ARG A O 1
ATOM 2243 N N . SER A 1 295 ? 5.156 13.461 -7.891 1 96.81 295 SER A N 1
ATOM 2244 C CA . SER A 1 295 ? 3.936 13.922 -7.242 1 96.81 295 SER A CA 1
ATOM 2245 C C . SER A 1 295 ? 4.043 15.398 -6.859 1 96.81 295 SER A C 1
ATOM 2247 O O . SER A 1 295 ? 5.09 15.844 -6.387 1 96.81 295 SER A O 1
ATOM 2249 N N . ALA A 1 296 ? 3.047 16.188 -7.07 1 95.25 296 ALA A N 1
ATOM 2250 C CA . ALA A 1 296 ? 3.086 17.641 -6.965 1 95.25 296 ALA A CA 1
ATOM 2251 C C . ALA A 1 296 ? 2.672 18.109 -5.574 1 95.25 296 ALA A C 1
ATOM 2253 O O . ALA A 1 296 ? 1.699 18.859 -5.422 1 95.25 296 ALA A O 1
ATOM 2254 N N . HIS A 1 297 ? 3.467 17.734 -4.582 1 92.75 297 HIS A N 1
ATOM 2255 C CA . HIS A 1 297 ? 3.258 18.172 -3.203 1 92.75 297 HIS A CA 1
ATOM 2256 C C . HIS A 1 297 ? 1.798 18.016 -2.791 1 92.75 297 HIS A C 1
ATOM 2258 O O . HIS A 1 297 ? 1.205 18.938 -2.223 1 92.75 297 HIS A O 1
ATOM 2264 N N . ARG A 1 298 ? 1.241 16.953 -3.07 1 92.75 298 ARG A N 1
ATOM 2265 C CA . ARG A 1 298 ? -0.182 16.734 -2.834 1 92.75 298 ARG A CA 1
ATOM 2266 C C . ARG A 1 298 ? -0.401 15.562 -1.874 1 92.75 298 ARG A C 1
ATOM 2268 O O . ARG A 1 298 ? -1.529 15.102 -1.7 1 92.75 298 ARG A O 1
ATOM 2275 N N . ALA A 1 299 ? 0.642 15.055 -1.251 1 91.94 299 ALA A N 1
ATOM 2276 C CA . ALA A 1 299 ? 0.555 13.844 -0.433 1 91.94 299 ALA A CA 1
ATOM 2277 C C . ALA A 1 299 ? -0.34 14.07 0.782 1 91.94 299 ALA A C 1
ATOM 2279 O O . ALA A 1 299 ? -1.086 13.172 1.186 1 91.94 299 ALA A O 1
ATOM 2280 N N . GLY A 1 300 ? -0.298 15.234 1.33 1 87.5 300 GLY A N 1
ATOM 2281 C CA . GLY A 1 300 ? -0.969 15.445 2.602 1 87.5 300 GLY A CA 1
ATOM 2282 C C . GLY A 1 300 ? -2.303 16.156 2.461 1 87.5 300 GLY A C 1
ATOM 2283 O O . GLY A 1 300 ? -3.217 15.938 3.258 1 87.5 300 GLY A O 1
ATOM 2284 N N . ALA A 1 301 ? -2.475 16.984 1.479 1 81.44 301 ALA A N 1
ATOM 2285 C CA . ALA A 1 301 ? -3.568 17.953 1.39 1 81.44 301 ALA A CA 1
ATOM 2286 C C . ALA A 1 301 ? -4.867 17.266 0.975 1 81.44 301 ALA A C 1
ATOM 2288 O O . ALA A 1 301 ? -5.281 17.359 -0.185 1 81.44 301 ALA A O 1
ATOM 2289 N N . LEU A 1 302 ? -5.496 16.625 1.891 1 87.94 302 LEU A N 1
ATOM 2290 C CA . LEU A 1 302 ? -6.824 16.047 1.69 1 87.94 302 LEU A CA 1
ATOM 2291 C C . LEU A 1 302 ? -7.859 16.766 2.553 1 87.94 302 LEU A C 1
ATOM 2293 O O . LEU A 1 302 ? -7.574 17.125 3.695 1 87.94 302 LEU A O 1
ATOM 2297 N N . ASP A 1 303 ? -8.969 16.875 2.08 1 84.25 303 ASP A N 1
ATOM 2298 C CA . ASP A 1 303 ? -10.047 17.547 2.791 1 84.25 303 ASP A CA 1
ATOM 2299 C C . ASP A 1 303 ? -10.273 16.922 4.164 1 84.25 303 ASP A C 1
ATOM 2301 O O . ASP A 1 303 ? -10.422 17.641 5.16 1 84.25 303 ASP A O 1
ATOM 2305 N N . ILE A 1 304 ? -10.273 15.711 4.191 1 85.12 304 ILE A N 1
ATOM 2306 C CA . ILE A 1 304 ? -10.562 15.008 5.438 1 85.12 304 ILE A CA 1
ATOM 2307 C C . ILE A 1 304 ? -9.492 15.328 6.477 1 85.12 304 ILE A C 1
ATOM 2309 O O . ILE A 1 304 ? -9.789 15.414 7.672 1 85.12 304 ILE A O 1
ATOM 2313 N N . ALA A 1 305 ? -8.328 15.469 6.031 1 86.19 305 ALA A N 1
ATOM 2314 C CA . ALA A 1 305 ? -7.238 15.805 6.945 1 86.19 305 ALA A CA 1
ATOM 2315 C C . ALA A 1 305 ? -7.438 17.188 7.551 1 86.19 305 ALA A C 1
ATOM 2317 O O . ALA A 1 305 ? -7.238 17.391 8.75 1 86.19 305 ALA A O 1
ATOM 2318 N N . PHE A 1 306 ? -7.902 18.094 6.777 1 87.25 306 PHE A N 1
ATOM 2319 C CA . PHE A 1 306 ? -8.125 19.453 7.262 1 87.25 306 PHE A CA 1
ATOM 2320 C C . PHE A 1 306 ? -9.242 19.484 8.297 1 87.25 306 PHE A C 1
ATOM 2322 O O . PHE A 1 306 ? -9.117 20.141 9.336 1 87.25 306 PHE A O 1
ATOM 2329 N N . LYS A 1 307 ? -10.234 18.766 8.031 1 90.06 307 LYS A N 1
ATOM 2330 C CA . LYS A 1 307 ? -11.383 18.781 8.93 1 90.06 307 LYS A CA 1
ATOM 2331 C C . LYS A 1 307 ? -11.039 18.156 10.273 1 90.06 307 LYS A C 1
ATOM 2333 O O . LYS A 1 307 ? -11.648 18.484 11.297 1 90.06 307 LYS A O 1
ATOM 2338 N N . ARG A 1 308 ? -10.07 17.375 10.258 1 91.44 308 ARG A N 1
ATOM 2339 C CA . ARG A 1 308 ? -9.609 16.781 11.508 1 91.44 308 ARG A CA 1
ATOM 2340 C C . ARG A 1 308 ? -8.922 17.812 12.391 1 91.44 308 ARG A C 1
ATOM 2342 O O . ARG A 1 308 ? -8.93 17.703 13.617 1 91.44 308 ARG A O 1
ATOM 2349 N N . MET A 1 309 ? -8.344 18.828 11.82 1 93.19 309 MET A N 1
ATOM 2350 C CA . MET A 1 309 ? -7.672 19.891 12.57 1 93.19 309 MET A CA 1
ATOM 2351 C C . MET A 1 309 ? -8.625 20.547 13.562 1 93.19 309 MET A C 1
ATOM 2353 O O . MET A 1 309 ? -8.289 20.719 14.734 1 93.19 309 MET A O 1
ATOM 2357 N N . GLY A 1 310 ? -9.805 20.844 13.039 1 93.81 310 GLY A N 1
ATOM 2358 C CA . GLY A 1 310 ? -10.781 21.516 13.883 1 93.81 310 GLY A CA 1
ATOM 2359 C C . GLY A 1 310 ? -11.148 20.703 15.117 1 93.81 310 GLY A C 1
ATOM 2360 O O . GLY A 1 310 ? -11.258 21.266 16.219 1 93.81 310 GLY A O 1
ATOM 2361 N N . GLU A 1 311 ? -11.281 19.453 14.922 1 94.44 311 GLU A N 1
ATOM 2362 C CA . GLU A 1 311 ? -11.594 18.594 16.047 1 94.44 311 GLU A CA 1
ATOM 2363 C C . GLU A 1 311 ? -10.461 18.578 17.078 1 94.44 311 GLU A C 1
ATOM 2365 O O . GLU A 1 311 ? -10.703 18.609 18.281 1 94.44 311 GLU A O 1
ATOM 2370 N N . MET A 1 312 ? -9.289 18.5 16.609 1 95.25 312 MET A N 1
ATOM 2371 C CA . MET A 1 312 ? -8.125 18.484 17.484 1 95.25 312 MET A CA 1
ATOM 2372 C C . MET A 1 312 ? -8.039 19.781 18.297 1 95.25 312 MET A C 1
ATOM 2374 O O . MET A 1 312 ? -7.805 19.734 19.516 1 95.25 312 MET A O 1
ATOM 2378 N N . VAL A 1 313 ? -8.266 20.859 17.594 1 96.31 313 VAL A N 1
ATOM 2379 C CA . VAL A 1 313 ? -8.211 22.172 18.219 1 96.31 313 VAL A CA 1
ATOM 2380 C C . VAL A 1 313 ? -9.266 22.266 19.312 1 96.31 313 VAL A C 1
ATOM 2382 O O . VAL A 1 313 ? -8.953 22.609 20.453 1 96.31 313 VAL A O 1
ATOM 2385 N N . LEU A 1 314 ? -10.484 21.844 19.016 1 96.75 314 LEU A N 1
ATOM 2386 C CA . LEU A 1 314 ? -11.586 21.922 19.969 1 96.75 314 LEU A CA 1
ATOM 2387 C C . LEU A 1 314 ? -11.32 21.016 21.172 1 96.75 314 LEU A C 1
ATOM 2389 O O . LEU A 1 314 ? -11.539 21.438 22.312 1 96.75 314 LEU A O 1
ATOM 2393 N N . GLU A 1 315 ? -10.836 19.891 20.922 1 96.19 315 GLU A N 1
ATOM 2394 C CA . GLU A 1 315 ? -10.57 18.953 22 1 96.19 315 GLU A CA 1
ATOM 2395 C C . GLU A 1 315 ? -9.508 19.484 22.953 1 96.19 315 GLU A C 1
ATOM 2397 O O . GLU A 1 315 ? -9.68 19.422 24.172 1 96.19 315 GLU A O 1
ATOM 2402 N N . ASP A 1 316 ? -8.453 20.016 22.422 1 97.06 316 ASP A N 1
ATOM 2403 C CA . ASP A 1 316 ? -7.383 20.531 23.266 1 97.06 316 ASP A CA 1
ATOM 2404 C C . ASP A 1 316 ? -7.828 21.781 24.016 1 97.06 316 ASP A C 1
ATOM 2406 O O . ASP A 1 316 ? -7.484 21.984 25.188 1 97.06 316 ASP A O 1
ATOM 2410 N N . MET A 1 317 ? -8.617 22.672 23.375 1 97.31 317 MET A N 1
ATOM 2411 C CA . MET A 1 317 ? -9.148 23.844 24.062 1 97.31 317 MET A CA 1
ATOM 2412 C C . MET A 1 317 ? -10.039 23.422 25.219 1 97.31 317 MET A C 1
ATOM 2414 O O . MET A 1 317 ? -9.945 23.984 26.312 1 97.31 317 MET A O 1
ATOM 2418 N N . GLU A 1 318 ? -10.82 22.422 24.969 1 95.19 318 GLU A N 1
ATOM 2419 C CA . GLU A 1 318 ? -11.703 21.922 26.016 1 95.19 318 GLU A CA 1
ATOM 2420 C C . GLU A 1 318 ? -10.906 21.375 27.203 1 95.19 318 GLU A C 1
ATOM 2422 O O . GLU A 1 318 ? -11.258 21.625 28.359 1 95.19 318 GLU A O 1
ATOM 2427 N N . LEU A 1 319 ? -9.906 20.656 26.906 1 95.5 319 LEU A N 1
ATOM 2428 C CA . LEU A 1 319 ? -9.039 20.141 27.969 1 95.5 319 LEU A CA 1
ATOM 2429 C C . LEU A 1 319 ? -8.43 21.297 28.766 1 95.5 319 LEU A C 1
ATOM 2431 O O . LEU A 1 319 ? -8.477 21.281 30 1 95.5 319 LEU A O 1
ATOM 2435 N N . MET A 1 320 ? -7.941 22.281 28.062 1 96.12 320 MET A N 1
ATOM 2436 C CA . MET A 1 320 ? -7.266 23.391 28.719 1 96.12 320 MET A CA 1
ATOM 2437 C C . MET A 1 320 ? -8.258 24.25 29.516 1 96.12 320 MET A C 1
ATOM 2439 O O . MET A 1 320 ? -7.914 24.797 30.562 1 96.12 320 MET A O 1
ATOM 2443 N N . ASP A 1 321 ? -9.453 24.297 29.062 1 95.44 321 ASP A N 1
ATOM 2444 C CA . ASP A 1 321 ? -10.5 24.984 29.812 1 95.44 321 ASP A CA 1
ATOM 2445 C C . ASP A 1 321 ? -10.781 24.297 31.141 1 95.44 321 ASP A C 1
ATOM 2447 O O . ASP A 1 321 ? -11.242 24.938 32.094 1 95.44 321 ASP A O 1
ATOM 2451 N N . ARG A 1 322 ? -10.523 23.062 31.203 1 94 322 ARG A N 1
ATOM 2452 C CA . ARG A 1 322 ? -10.695 22.297 32.438 1 94 322 ARG A CA 1
ATOM 2453 C C . ARG A 1 322 ? -9.391 22.219 33.219 1 94 322 ARG A C 1
ATOM 2455 O O . ARG A 1 322 ? -9.266 21.406 34.156 1 94 322 ARG A O 1
ATOM 2462 N N . SER A 1 323 ? -8.422 22.953 32.812 1 94.31 323 SER A N 1
ATOM 2463 C CA . SER A 1 323 ? -7.105 23.016 33.438 1 94.31 323 SER A CA 1
ATOM 2464 C C . SER A 1 323 ? -6.359 21.688 33.312 1 94.31 323 SER A C 1
ATOM 2466 O O . SER A 1 323 ? -5.66 21.266 34.219 1 94.31 323 SER A O 1
ATOM 2468 N N . LEU A 1 324 ? -6.621 21.031 32.25 1 94.19 324 LEU A N 1
ATOM 2469 C CA . LEU A 1 324 ? -5.887 19.828 31.859 1 94.19 324 LEU A CA 1
ATOM 2470 C C . LEU A 1 324 ? -4.941 20.125 30.703 1 94.19 324 LEU A C 1
ATOM 2472 O O . LEU A 1 324 ? -5.168 21.078 29.938 1 94.19 324 LEU A O 1
ATOM 2476 N N . PRO A 1 325 ? -3.877 19.375 30.594 1 94.5 325 PRO A N 1
ATOM 2477 C CA . PRO A 1 325 ? -2.943 19.625 29.5 1 94.5 325 PRO A CA 1
ATOM 2478 C C . PRO A 1 325 ? -3.51 19.219 28.141 1 94.5 325 PRO A C 1
ATOM 2480 O O . PRO A 1 325 ? -4.312 18.297 28.047 1 94.5 325 PRO A O 1
ATOM 2483 N N . PRO A 1 326 ? -3.113 19.984 27.109 1 95.19 326 PRO A N 1
ATOM 2484 C CA . PRO A 1 326 ? -3.492 19.531 25.766 1 95.19 326 PRO A CA 1
ATOM 2485 C C . PRO A 1 326 ? -2.92 18.141 25.438 1 95.19 326 PRO A C 1
ATOM 2487 O O . PRO A 1 326 ? -1.812 17.812 25.875 1 95.19 326 PRO A O 1
ATOM 2490 N N . MET A 1 327 ? -3.699 17.359 24.703 1 92.38 327 MET A N 1
ATOM 2491 C CA . MET A 1 327 ? -3.305 15.969 24.484 1 92.38 327 MET A CA 1
ATOM 2492 C C . MET A 1 327 ? -3.367 15.609 23.016 1 92.38 327 MET A C 1
ATOM 2494 O O . MET A 1 327 ? -2.797 14.602 22.578 1 92.38 327 MET A O 1
ATOM 2498 N N . ARG A 1 328 ? -4.023 16.312 22.234 1 92.19 328 ARG A N 1
ATOM 2499 C CA . ARG A 1 328 ? -4.277 15.938 20.844 1 92.19 328 ARG A CA 1
ATOM 2500 C C . ARG A 1 328 ? -3.217 16.516 19.906 1 92.19 328 ARG A C 1
ATOM 2502 O O . ARG A 1 328 ? -2.639 15.805 19.094 1 92.19 328 ARG A O 1
ATOM 2509 N N . CYS A 1 329 ? -2.973 17.797 20.062 1 93.38 329 CYS A N 1
ATOM 2510 C CA . CYS A 1 329 ? -2.008 18.484 19.203 1 93.38 329 CYS A CA 1
ATOM 2511 C C . CYS A 1 329 ? -0.585 18.266 19.719 1 93.38 329 CYS A C 1
ATOM 2513 O O . CYS A 1 329 ? -0.377 17.984 20.891 1 93.38 329 CYS A O 1
ATOM 2515 N N . LYS A 1 330 ? 0.31 18.375 18.781 1 90.94 330 LYS A N 1
ATOM 2516 C CA . LYS A 1 330 ? 1.714 18.266 19.172 1 90.94 330 LYS A CA 1
ATOM 2517 C C . LYS A 1 330 ? 2.223 19.562 19.781 1 90.94 330 LYS A C 1
ATOM 2519 O O . LYS A 1 330 ? 1.984 20.641 19.234 1 90.94 330 LYS A O 1
ATOM 2524 N N . ARG A 1 331 ? 2.92 19.453 20.828 1 91.12 331 ARG A N 1
ATOM 2525 C CA . ARG A 1 331 ? 3.465 20.625 21.5 1 91.12 331 ARG A CA 1
ATOM 2526 C C . ARG A 1 331 ? 4.82 21.016 20.922 1 91.12 331 ARG A C 1
ATOM 2528 O O . ARG A 1 331 ? 5.648 20.141 20.641 1 91.12 331 ARG A O 1
ATOM 2535 N N . ALA A 1 332 ? 4.93 22.266 20.672 1 89.94 332 ALA A N 1
ATOM 2536 C CA . ALA A 1 332 ? 6.273 22.766 20.375 1 89.94 332 ALA A CA 1
ATOM 2537 C C . ALA A 1 332 ? 7.195 22.594 21.578 1 89.94 332 ALA A C 1
ATOM 2539 O O . ALA A 1 332 ? 6.801 22.875 22.719 1 89.94 332 ALA A O 1
ATOM 2540 N N . GLU A 1 333 ? 8.328 22.094 21.297 1 84.75 333 GLU A N 1
ATOM 2541 C CA . GLU A 1 333 ? 9.281 21.859 22.391 1 84.75 333 GLU A CA 1
ATOM 2542 C C . GLU A 1 333 ? 10.367 22.922 22.406 1 84.75 333 GLU A C 1
ATOM 2544 O O . GLU A 1 333 ? 10.898 23.297 21.359 1 84.75 333 GLU A O 1
ATOM 2549 N N . ARG A 1 334 ? 10.711 23.328 23.609 1 83.88 334 ARG A N 1
ATOM 2550 C CA . ARG A 1 334 ? 11.711 24.359 23.812 1 83.88 334 ARG A CA 1
ATOM 2551 C C . ARG A 1 334 ? 13.039 23.984 23.172 1 83.88 334 ARG A C 1
ATOM 2553 O O . ARG A 1 334 ? 13.719 24.844 22.594 1 83.88 334 ARG A O 1
ATOM 2560 N N . GLU A 1 335 ? 13.352 22.719 23.266 1 79.56 335 GLU A N 1
ATOM 2561 C CA . GLU A 1 335 ? 14.664 22.219 22.859 1 79.56 335 GLU A CA 1
ATOM 2562 C C . GLU A 1 335 ? 14.789 22.188 21.344 1 79.56 335 GLU A C 1
ATOM 2564 O O . GLU A 1 335 ? 15.898 22.297 20.797 1 79.56 335 GLU A O 1
ATOM 2569 N N . THR A 1 336 ? 13.602 22.172 20.656 1 79.25 336 THR A N 1
ATOM 2570 C CA . THR A 1 336 ? 13.734 21.859 19.234 1 79.25 336 THR A CA 1
ATOM 2571 C C . THR A 1 336 ? 13.109 22.953 18.375 1 79.25 336 THR A C 1
ATOM 2573 O O . THR A 1 336 ? 13.422 23.062 17.188 1 79.25 336 THR A O 1
ATOM 2576 N N . VAL A 1 337 ? 12.297 23.75 18.953 1 80.31 337 VAL A N 1
ATOM 2577 C CA . VAL A 1 337 ? 11.508 24.688 18.172 1 80.31 337 VAL A CA 1
ATOM 2578 C C . VAL A 1 337 ? 12.43 25.656 17.438 1 80.31 337 VAL A C 1
ATOM 2580 O O . VAL A 1 337 ? 12.172 26.031 16.297 1 80.31 337 VAL A O 1
ATOM 2583 N N . ALA A 1 338 ? 13.469 25.984 18.062 1 73.38 338 ALA A N 1
ATOM 2584 C CA . ALA A 1 338 ? 14.406 26.953 17.5 1 73.38 338 ALA A CA 1
ATOM 2585 C C . ALA A 1 338 ? 15.203 26.328 16.359 1 73.38 338 ALA A C 1
ATOM 2587 O O . ALA A 1 338 ? 15.805 27.047 15.555 1 73.38 338 ALA A O 1
ATOM 2588 N N . ARG A 1 339 ? 15.188 25.062 16.281 1 72.88 339 ARG A N 1
ATOM 2589 C CA . ARG A 1 339 ? 16 24.359 15.289 1 72.88 339 ARG A CA 1
ATOM 2590 C C . ARG A 1 339 ? 15.188 24.047 14.039 1 72.88 339 ARG A C 1
ATOM 2592 O O . ARG A 1 339 ? 15.75 23.703 13 1 72.88 339 ARG A O 1
ATOM 2599 N N . MET A 1 340 ? 13.938 24.25 14.195 1 73.56 340 MET A N 1
ATOM 2600 C CA . MET A 1 340 ? 13.078 23.906 13.062 1 73.56 340 MET A CA 1
ATOM 2601 C C . MET A 1 340 ? 13.18 24.969 11.969 1 73.56 340 MET A C 1
ATOM 2603 O O . MET A 1 340 ? 13.258 26.156 12.266 1 73.56 340 MET A O 1
ATOM 2607 N N . ARG A 1 341 ? 13.43 24.578 10.758 1 66.06 341 ARG A N 1
ATOM 2608 C CA . ARG A 1 341 ? 13.57 25.484 9.617 1 66.06 341 ARG A CA 1
ATOM 2609 C C . ARG A 1 341 ? 12.562 25.156 8.531 1 66.06 341 ARG A C 1
ATOM 2611 O O . ARG A 1 341 ? 12.938 24.953 7.371 1 66.06 341 ARG A O 1
ATOM 2618 N N . SER A 1 342 ? 11.297 25.047 8.977 1 64.56 342 SER A N 1
ATOM 2619 C CA . SER A 1 342 ? 10.305 24.734 7.957 1 64.56 342 SER A CA 1
ATOM 2620 C C . SER A 1 342 ? 9.875 26 7.195 1 64.56 342 SER A C 1
ATOM 2622 O O . SER A 1 342 ? 9.961 27.109 7.727 1 64.56 342 SER A O 1
ATOM 2624 N N . LYS A 1 343 ? 9.695 25.969 5.859 1 59.97 343 LYS A N 1
ATOM 2625 C CA . LYS A 1 343 ? 9.133 27.031 5.039 1 59.97 343 LYS A CA 1
ATOM 2626 C C . LYS A 1 343 ? 7.613 27.062 5.145 1 59.97 343 LYS A C 1
ATOM 2628 O O . LYS A 1 343 ? 6.961 26.016 5.164 1 59.97 343 LYS A O 1
ATOM 2633 N N . PRO A 1 344 ? 7.113 28.203 5.191 1 54.97 344 PRO A N 1
ATOM 2634 C CA . PRO A 1 344 ? 5.652 28.312 5.215 1 54.97 344 PRO A CA 1
ATOM 2635 C C . PRO A 1 344 ? 5.004 27.75 3.951 1 54.97 344 PRO A C 1
ATOM 2637 O O . PRO A 1 344 ? 5.637 27.688 2.896 1 54.97 344 PRO A O 1
ATOM 2640 N N . VAL A 1 345 ? 3.746 27.203 4.117 1 58.75 345 VAL A N 1
ATOM 2641 C CA . VAL A 1 345 ? 2.979 26.75 2.963 1 58.75 345 VAL A CA 1
ATOM 2642 C C . VAL A 1 345 ? 2.244 27.938 2.334 1 58.75 345 VAL A C 1
ATOM 2644 O O . VAL A 1 345 ? 1.657 28.75 3.041 1 58.75 345 VAL A O 1
ATOM 2647 N N . THR A 1 346 ? 2.512 28.203 1.089 1 54.5 346 THR A N 1
ATOM 2648 C CA . THR A 1 346 ? 1.861 29.328 0.42 1 54.5 346 THR A CA 1
ATOM 2649 C C . THR A 1 346 ? 0.523 28.906 -0.177 1 54.5 346 THR A C 1
ATOM 2651 O O . THR A 1 346 ? -0.381 29.719 -0.339 1 54.5 346 THR A O 1
ATOM 2654 N N . VAL A 1 347 ? 0.457 27.719 -0.565 1 56.44 347 VAL A N 1
ATOM 2655 C CA . VAL A 1 347 ? -0.79 27.234 -1.146 1 56.44 347 VAL A CA 1
ATOM 2656 C C . VAL A 1 347 ? -1.244 25.969 -0.415 1 56.44 347 VAL A C 1
ATOM 2658 O O . VAL A 1 347 ? -0.417 25.156 0.004 1 56.44 347 VAL A O 1
ATOM 2661 N N . ASN A 1 348 ? -2.617 25.844 -0.227 1 58.5 348 ASN A N 1
ATOM 2662 C CA . ASN A 1 348 ? -3.156 24.656 0.451 1 58.5 348 ASN A CA 1
ATOM 2663 C C . ASN A 1 348 ? -3.139 23.438 -0.455 1 58.5 348 ASN A C 1
ATOM 2665 O O . ASN A 1 348 ? -3.385 23.547 -1.658 1 58.5 348 ASN A O 1
ATOM 2669 N N . MET B 1 1 ? 21.484 -45.062 6.957 1 31.88 1 MET B N 1
ATOM 2670 C CA . MET B 1 1 ? 22.297 -44.344 5.973 1 31.88 1 MET B CA 1
ATOM 2671 C C . MET B 1 1 ? 21.578 -43.094 5.469 1 31.88 1 MET B C 1
ATOM 2673 O O . MET B 1 1 ? 20.359 -43.094 5.312 1 31.88 1 MET B O 1
ATOM 2677 N N . PRO B 1 2 ? 22.172 -41.938 5.566 1 41.66 2 PRO B N 1
ATOM 2678 C CA . PRO B 1 2 ? 21.438 -40.781 5.023 1 41.66 2 PRO B CA 1
ATOM 2679 C C . PRO B 1 2 ? 20.922 -41.031 3.609 1 41.66 2 PRO B C 1
ATOM 2681 O O . PRO B 1 2 ? 21.547 -41.75 2.836 1 41.66 2 PRO B O 1
ATOM 2684 N N . GLU B 1 3 ? 19.625 -40.938 3.457 1 44.91 3 GLU B N 1
ATOM 2685 C CA . GLU B 1 3 ? 18.953 -41.219 2.199 1 44.91 3 GLU B CA 1
ATOM 2686 C C . GLU B 1 3 ? 19.688 -40.594 1.02 1 44.91 3 GLU B C 1
ATOM 2688 O O . GLU B 1 3 ? 19.328 -40.812 -0.138 1 44.91 3 GLU B O 1
ATOM 2693 N N . THR B 1 4 ? 20.594 -39.688 1.309 1 48.53 4 THR B N 1
ATOM 2694 C CA . THR B 1 4 ? 21.281 -38.906 0.282 1 48.53 4 THR B CA 1
ATOM 2695 C C . THR B 1 4 ? 22.219 -39.812 -0.525 1 48.53 4 THR B C 1
ATOM 2697 O O . THR B 1 4 ? 22.594 -39.469 -1.647 1 48.53 4 THR B O 1
ATOM 2700 N N . ASP B 1 5 ? 22.75 -40.812 0.042 1 48.78 5 ASP B N 1
ATOM 2701 C CA . ASP B 1 5 ? 23.844 -41.531 -0.635 1 48.78 5 ASP B CA 1
ATOM 2702 C C . ASP B 1 5 ? 23.344 -42.781 -1.358 1 48.78 5 ASP B C 1
ATOM 2704 O O . ASP B 1 5 ? 24.078 -43.75 -1.498 1 48.78 5 ASP B O 1
ATOM 2708 N N . ARG B 1 6 ? 22.062 -42.906 -1.619 1 53.22 6 ARG B N 1
ATOM 2709 C CA . ARG B 1 6 ? 21.609 -44.125 -2.262 1 53.22 6 ARG B CA 1
ATOM 2710 C C . ARG B 1 6 ? 22.078 -44.188 -3.711 1 53.22 6 ARG B C 1
ATOM 2712 O O . ARG B 1 6 ? 22.188 -43.156 -4.379 1 53.22 6 ARG B O 1
ATOM 2719 N N . PRO B 1 7 ? 22.406 -45.281 -4.254 1 60.84 7 PRO B N 1
ATOM 2720 C CA . PRO B 1 7 ? 22.688 -45.438 -5.684 1 60.84 7 PRO B CA 1
ATOM 2721 C C . PRO B 1 7 ? 21.531 -44.969 -6.562 1 60.84 7 PRO B C 1
ATOM 2723 O O . PRO B 1 7 ? 20.375 -44.969 -6.129 1 60.84 7 PRO B O 1
ATOM 2726 N N . ARG B 1 8 ? 21.781 -44.125 -7.637 1 63.41 8 ARG B N 1
ATOM 2727 C CA . ARG B 1 8 ? 20.812 -43.531 -8.531 1 63.41 8 ARG B CA 1
ATOM 2728 C C . ARG B 1 8 ? 19.656 -44.469 -8.812 1 63.41 8 ARG B C 1
ATOM 2730 O O . ARG B 1 8 ? 18.5 -44.062 -8.914 1 63.41 8 ARG B O 1
ATOM 2737 N N . THR B 1 9 ? 19.938 -45.75 -8.859 1 65.88 9 THR B N 1
ATOM 2738 C CA . THR B 1 9 ? 18.922 -46.75 -9.242 1 65.88 9 THR B CA 1
ATOM 2739 C C . THR B 1 9 ? 17.938 -46.969 -8.109 1 65.88 9 THR B C 1
ATOM 2741 O O . THR B 1 9 ? 16.828 -47.469 -8.336 1 65.88 9 THR B O 1
ATOM 2744 N N . ASP B 1 10 ? 18.312 -46.531 -6.844 1 80.56 10 ASP B N 1
ATOM 2745 C CA . ASP B 1 10 ? 17.422 -46.781 -5.711 1 80.56 10 ASP B CA 1
ATOM 2746 C C . ASP B 1 10 ? 16.625 -45.531 -5.359 1 80.56 10 ASP B C 1
ATOM 2748 O O . ASP B 1 10 ? 15.734 -45.594 -4.5 1 80.56 10 ASP B O 1
ATOM 2752 N N . ARG B 1 11 ? 16.906 -44.594 -6.242 1 90.81 11 ARG B N 1
ATOM 2753 C CA . ARG B 1 11 ? 16.203 -43.344 -5.98 1 90.81 11 ARG B CA 1
ATOM 2754 C C . ARG B 1 11 ? 14.797 -43.375 -6.578 1 90.81 11 ARG B C 1
ATOM 2756 O O . ARG B 1 11 ? 14.594 -43.875 -7.676 1 90.81 11 ARG B O 1
ATOM 2763 N N . PRO B 1 12 ? 13.883 -42.781 -5.809 1 95.06 12 PRO B N 1
ATOM 2764 C CA . PRO B 1 12 ? 12.539 -42.719 -6.387 1 95.06 12 PRO B CA 1
ATOM 2765 C C . PRO B 1 12 ? 12.5 -41.969 -7.711 1 95.06 12 PRO B C 1
ATOM 2767 O O . PRO B 1 12 ? 13.281 -41.031 -7.91 1 95.06 12 PRO B O 1
ATOM 2770 N N . LEU B 1 13 ? 11.609 -42.406 -8.57 1 97.44 13 LEU B N 1
ATOM 2771 C CA . LEU B 1 13 ? 11.555 -41.844 -9.914 1 97.44 13 LEU B CA 1
ATOM 2772 C C . LEU B 1 13 ? 10.539 -40.688 -9.984 1 97.44 13 LEU B C 1
ATOM 2774 O O . LEU B 1 13 ? 9.422 -40.844 -9.469 1 97.44 13 LEU B O 1
ATOM 2778 N N . VAL B 1 14 ? 10.961 -39.594 -10.578 1 98.12 14 VAL B N 1
ATOM 2779 C CA . VAL B 1 14 ? 10.117 -38.438 -10.844 1 98.12 14 VAL B CA 1
ATOM 2780 C C . VAL B 1 14 ? 10.008 -38.219 -12.352 1 98.12 14 VAL B C 1
ATOM 2782 O O . VAL B 1 14 ? 11.016 -38.125 -13.047 1 98.12 14 VAL B O 1
ATOM 2785 N N . ILE B 1 15 ? 8.836 -38.219 -12.836 1 97.94 15 ILE B N 1
ATOM 2786 C CA . ILE B 1 15 ? 8.609 -37.812 -14.219 1 97.94 15 ILE B CA 1
ATOM 2787 C C . ILE B 1 15 ? 8.453 -36.281 -14.289 1 97.94 15 ILE B C 1
ATOM 2789 O O . ILE B 1 15 ? 7.59 -35.719 -13.617 1 97.94 15 ILE B O 1
ATOM 2793 N N . SER B 1 16 ? 9.273 -35.625 -15.062 1 97.31 16 SER B N 1
ATOM 2794 C CA . SER B 1 16 ? 9.266 -34.188 -15.188 1 97.31 16 SER B CA 1
ATOM 2795 C C . SER B 1 16 ? 8.594 -33.75 -16.484 1 97.31 16 SER B C 1
ATOM 2797 O O . SER B 1 16 ? 9.102 -34 -17.562 1 97.31 16 SER B O 1
ATOM 2799 N N . ALA B 1 17 ? 7.445 -33.125 -16.391 1 94.75 17 ALA B N 1
ATOM 2800 C CA . ALA B 1 17 ? 6.707 -32.5 -17.484 1 94.75 17 ALA B CA 1
ATOM 2801 C C . ALA B 1 17 ? 6.152 -31.141 -17.062 1 94.75 17 ALA B C 1
ATOM 2803 O O . ALA B 1 17 ? 4.938 -30.922 -17.078 1 94.75 17 ALA B O 1
ATOM 2804 N N . PRO B 1 18 ? 7.008 -30.188 -16.797 1 91.06 18 PRO B N 1
ATOM 2805 C CA . PRO B 1 18 ? 6.594 -28.922 -16.156 1 91.06 18 PRO B CA 1
ATOM 2806 C C . PRO B 1 18 ? 6.09 -27.891 -17.156 1 91.06 18 PRO B C 1
ATOM 2808 O O . PRO B 1 18 ? 5.773 -26.766 -16.781 1 91.06 18 PRO B O 1
ATOM 2811 N N . ALA B 1 19 ? 5.91 -28.25 -18.375 1 84.75 19 ALA B N 1
ATOM 2812 C CA . ALA B 1 19 ? 5.449 -27.312 -19.391 1 84.75 19 ALA B CA 1
ATOM 2813 C C . ALA B 1 19 ? 4.141 -26.641 -18.984 1 84.75 19 ALA B C 1
ATOM 2815 O O . ALA B 1 19 ? 3.27 -27.297 -18.391 1 84.75 19 ALA B O 1
ATOM 2816 N N . PRO B 1 20 ? 4.102 -25.359 -19.297 1 82.56 20 PRO B N 1
ATOM 2817 C CA . PRO B 1 20 ? 4.969 -24.516 -20.125 1 82.56 20 PRO B CA 1
ATOM 2818 C C . PRO B 1 20 ? 6.156 -23.953 -19.344 1 82.56 20 PRO B C 1
ATOM 2820 O O . PRO B 1 20 ? 6.98 -23.234 -19.906 1 82.56 20 PRO B O 1
ATOM 2823 N N . ARG B 1 21 ? 6.316 -24.344 -18.188 1 86.38 21 ARG B N 1
ATOM 2824 C CA . ARG B 1 21 ? 7.457 -23.906 -17.406 1 86.38 21 ARG B CA 1
ATOM 2825 C C . ARG B 1 21 ? 8.641 -24.859 -17.578 1 86.38 21 ARG B C 1
ATOM 2827 O O . ARG B 1 21 ? 8.555 -25.828 -18.328 1 86.38 21 ARG B O 1
ATOM 2834 N N . THR B 1 22 ? 9.781 -24.453 -17 1 89.81 22 THR B N 1
ATOM 2835 C CA . THR B 1 22 ? 10.969 -25.297 -16.984 1 89.81 22 THR B CA 1
ATOM 2836 C C . THR B 1 22 ? 11.461 -25.516 -15.555 1 89.81 22 THR B C 1
ATOM 2838 O O . THR B 1 22 ? 11.125 -24.734 -14.656 1 89.81 22 THR B O 1
ATOM 2841 N N . LEU B 1 23 ? 12.203 -26.594 -15.398 1 93 23 LEU B N 1
ATOM 2842 C CA . LEU B 1 23 ? 12.742 -26.859 -14.07 1 93 23 LEU B CA 1
ATOM 2843 C C . LEU B 1 23 ? 13.641 -25.719 -13.617 1 93 23 LEU B C 1
ATOM 2845 O O . LEU B 1 23 ? 13.609 -25.312 -12.445 1 93 23 LEU B O 1
ATOM 2849 N N . ASP B 1 24 ? 14.352 -25.125 -14.539 1 92.12 24 ASP B N 1
ATOM 2850 C CA . ASP B 1 24 ? 15.273 -24.047 -14.195 1 92.12 24 ASP B CA 1
ATOM 2851 C C . ASP B 1 24 ? 14.523 -22.797 -13.789 1 92.12 24 ASP B C 1
ATOM 2853 O O . ASP B 1 24 ? 15.047 -21.969 -13.039 1 92.12 24 ASP B O 1
ATOM 2857 N N . LEU B 1 25 ? 13.328 -22.719 -14.258 1 89.44 25 LEU B N 1
ATOM 2858 C CA . LEU B 1 25 ? 12.5 -21.578 -13.898 1 89.44 25 LEU B CA 1
ATOM 2859 C C . LEU B 1 25 ? 11.93 -21.75 -12.5 1 89.44 25 LEU B C 1
ATOM 2861 O O . LEU B 1 25 ? 11.852 -20.781 -11.734 1 89.44 25 LEU B O 1
ATOM 2865 N N . ILE B 1 26 ? 11.633 -23 -12.125 1 92.31 26 ILE B N 1
ATOM 2866 C CA . ILE B 1 26 ? 10.82 -23.156 -10.922 1 92.31 26 ILE B CA 1
ATOM 2867 C C . ILE B 1 26 ? 11.711 -23.609 -9.758 1 92.31 26 ILE B C 1
ATOM 2869 O O . ILE B 1 26 ? 11.281 -23.609 -8.602 1 92.31 26 ILE B O 1
ATOM 2873 N N . PHE B 1 27 ? 12.984 -23.984 -10.047 1 94.88 27 PHE B N 1
ATOM 2874 C CA . PHE B 1 27 ? 13.922 -24.375 -9 1 94.88 27 PHE B CA 1
ATOM 2875 C C . PHE B 1 27 ? 15.125 -23.453 -8.977 1 94.88 27 PHE B C 1
ATOM 2877 O O . PHE B 1 27 ? 15.641 -23.047 -10.023 1 94.88 27 PHE B O 1
ATOM 2884 N N . THR B 1 28 ? 15.516 -23.141 -7.797 1 94.69 28 THR B N 1
ATOM 2885 C CA . THR B 1 28 ? 16.844 -22.562 -7.664 1 94.69 28 THR B CA 1
ATOM 2886 C C . THR B 1 28 ? 17.922 -23.609 -7.977 1 94.69 28 THR B C 1
ATOM 2888 O O . THR B 1 28 ? 17.656 -24.812 -7.922 1 94.69 28 THR B O 1
ATOM 2891 N N . PRO B 1 29 ? 19.109 -23.094 -8.234 1 95.62 29 PRO B N 1
ATOM 2892 C CA . PRO B 1 29 ? 20.188 -24.062 -8.492 1 95.62 29 PRO B CA 1
ATOM 2893 C C . PRO B 1 29 ? 20.406 -25.031 -7.336 1 95.62 29 PRO B C 1
ATOM 2895 O O . PRO B 1 29 ? 20.547 -26.234 -7.551 1 95.62 29 PRO B O 1
ATOM 2898 N N . ASP B 1 30 ? 20.328 -24.5 -6.188 1 96.06 30 ASP B N 1
ATOM 2899 C CA . ASP B 1 30 ? 20.5 -25.344 -5.008 1 96.06 30 ASP B CA 1
ATOM 2900 C C . ASP B 1 30 ? 19.359 -26.344 -4.883 1 96.06 30 ASP B C 1
ATOM 2902 O O . ASP B 1 30 ? 19.594 -27.516 -4.59 1 96.06 30 ASP B O 1
ATOM 2906 N N . ALA B 1 31 ? 18.188 -25.953 -5.113 1 95.06 31 ALA B N 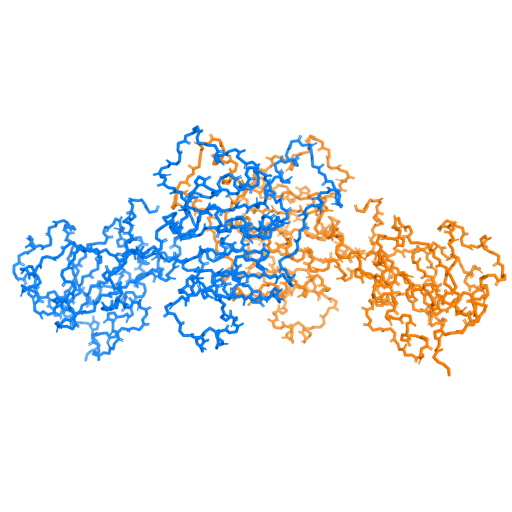1
ATOM 2907 C CA . ALA B 1 31 ? 17.031 -26.828 -5.012 1 95.06 31 ALA B CA 1
ATOM 2908 C C . ALA B 1 31 ? 17.047 -27.891 -6.105 1 95.06 31 ALA B C 1
ATOM 2910 O O . ALA B 1 31 ? 16.672 -29.047 -5.867 1 95.06 31 ALA B O 1
ATOM 2911 N N . LEU B 1 32 ? 17.438 -27.5 -7.25 1 96.12 32 LEU B N 1
ATOM 2912 C CA . LEU B 1 32 ? 17.547 -28.438 -8.367 1 96.12 32 LEU B CA 1
ATOM 2913 C C . LEU B 1 32 ? 18.578 -29.516 -8.078 1 96.12 32 LEU B C 1
ATOM 2915 O O . LEU B 1 32 ? 18.359 -30.688 -8.391 1 96.12 32 LEU B O 1
ATOM 2919 N N . GLU B 1 33 ? 19.656 -29.094 -7.484 1 96.38 33 GLU B N 1
ATOM 2920 C CA . GLU B 1 33 ? 20.672 -30.062 -7.082 1 96.38 33 GLU B CA 1
ATOM 2921 C C . GLU B 1 33 ? 20.125 -31.047 -6.066 1 96.38 33 GLU B C 1
ATOM 2923 O O . GLU B 1 33 ? 20.375 -32.25 -6.16 1 96.38 33 GLU B O 1
ATOM 2928 N N . ARG B 1 34 ? 19.438 -30.578 -5.176 1 95.81 34 ARG B N 1
ATOM 2929 C CA . ARG B 1 34 ? 18.812 -31.438 -4.176 1 95.81 34 ARG B CA 1
ATOM 2930 C C . ARG B 1 34 ? 17.828 -32.406 -4.82 1 95.81 34 ARG B C 1
ATOM 2932 O O . ARG B 1 34 ? 17.766 -33.562 -4.438 1 95.81 34 ARG B O 1
ATOM 2939 N N . LEU B 1 35 ? 17.047 -31.906 -5.805 1 96.69 35 LEU B N 1
ATOM 2940 C CA . LEU B 1 35 ? 16.109 -32.75 -6.539 1 96.69 35 LEU B CA 1
ATOM 2941 C C . LEU B 1 35 ? 16.844 -33.906 -7.203 1 96.69 35 LEU B C 1
ATOM 2943 O O . LEU B 1 35 ? 16.438 -35.094 -7.047 1 96.69 35 LEU B O 1
ATOM 2947 N N . HIS B 1 36 ? 17.953 -33.625 -7.801 1 95.62 36 HIS B N 1
ATOM 2948 C CA . HIS B 1 36 ? 18.688 -34.656 -8.562 1 95.62 36 HIS B CA 1
ATOM 2949 C C . HIS B 1 36 ? 19.453 -35.594 -7.641 1 95.62 36 HIS B C 1
ATOM 2951 O O . HIS B 1 36 ? 19.719 -36.75 -8 1 95.62 36 HIS B O 1
ATOM 2957 N N . ARG B 1 37 ? 19.797 -35.062 -6.531 1 95.12 37 ARG B N 1
ATOM 2958 C CA . ARG B 1 37 ? 20.484 -35.906 -5.559 1 95.12 37 ARG B CA 1
ATOM 2959 C C . ARG B 1 37 ? 19.547 -36.906 -4.938 1 95.12 37 ARG B C 1
ATOM 2961 O O . ARG B 1 37 ? 19.938 -38.062 -4.672 1 95.12 37 ARG B O 1
ATOM 2968 N N . ARG B 1 38 ? 18.344 -36.625 -4.828 1 95.38 38 ARG B N 1
ATOM 2969 C CA . ARG B 1 38 ? 17.406 -37.438 -4.055 1 95.38 38 ARG B CA 1
ATOM 2970 C C . ARG B 1 38 ? 16.547 -38.312 -4.973 1 95.38 38 ARG B C 1
ATOM 2972 O O . ARG B 1 38 ? 16.062 -39.344 -4.566 1 95.38 38 ARG B O 1
ATOM 2979 N N . TYR B 1 39 ? 16.406 -37.812 -6.184 1 97.25 39 TYR B N 1
ATOM 2980 C CA . TYR B 1 39 ? 15.469 -38.469 -7.078 1 97.25 39 TYR B CA 1
ATOM 2981 C C . TYR B 1 39 ? 16.109 -38.75 -8.438 1 97.25 39 TYR B C 1
ATOM 2983 O O . TYR B 1 39 ? 17.031 -38.031 -8.844 1 97.25 39 TYR B O 1
ATOM 2991 N N . ARG B 1 40 ? 15.664 -39.844 -9.086 1 96.94 40 ARG B N 1
ATOM 2992 C CA . ARG B 1 40 ? 15.891 -40.031 -10.516 1 96.94 40 ARG B CA 1
ATOM 2993 C C . ARG B 1 40 ? 14.852 -39.281 -11.336 1 96.94 40 ARG B C 1
ATOM 2995 O O . ARG B 1 40 ? 13.664 -39.594 -11.305 1 96.94 40 ARG B O 1
ATOM 3002 N N . VAL B 1 41 ? 15.312 -38.312 -12.094 1 97.12 41 VAL B N 1
ATOM 3003 C CA . VAL B 1 41 ? 14.383 -37.438 -12.82 1 97.12 41 VAL B CA 1
ATOM 3004 C C . VAL B 1 41 ? 14.43 -37.75 -14.305 1 97.12 41 VAL B C 1
ATOM 3006 O O . VAL B 1 41 ? 15.5 -37.719 -14.93 1 97.12 41 VAL B O 1
ATOM 3009 N N . ILE B 1 42 ? 13.281 -38.094 -14.828 1 96.38 42 ILE B N 1
ATOM 3010 C CA . ILE B 1 42 ? 13.164 -38.344 -16.266 1 96.38 42 ILE B CA 1
ATOM 3011 C C . ILE B 1 42 ? 12.305 -37.281 -16.906 1 96.38 42 ILE B C 1
ATOM 3013 O O . ILE B 1 42 ? 11.141 -37.094 -16.547 1 96.38 42 ILE B O 1
ATOM 3017 N N . GLU B 1 43 ? 12.875 -36.594 -17.844 1 94.31 43 GLU B N 1
ATOM 3018 C CA . GLU B 1 43 ? 12.125 -35.594 -18.594 1 94.31 43 GLU B CA 1
ATOM 3019 C C . GLU B 1 43 ? 11.203 -36.25 -19.609 1 94.31 43 GLU B C 1
ATOM 3021 O O . GLU B 1 43 ? 11.625 -37.125 -20.359 1 94.31 43 GLU B O 1
ATOM 3026 N N . ALA B 1 44 ? 10.016 -35.812 -19.562 1 95.19 44 ALA B N 1
ATOM 3027 C CA . ALA B 1 44 ? 9.039 -36.438 -20.438 1 95.19 44 ALA B CA 1
ATOM 3028 C C . ALA B 1 44 ? 8.414 -35.406 -21.375 1 95.19 44 ALA B C 1
ATOM 3030 O O . ALA B 1 44 ? 8.391 -34.219 -21.078 1 95.19 44 ALA B O 1
ATOM 3031 N N . ASP B 1 45 ? 7.988 -35.875 -22.531 1 92.94 45 ASP B N 1
ATOM 3032 C CA . ASP B 1 45 ? 7.09 -35.094 -23.391 1 92.94 45 ASP B CA 1
ATOM 3033 C C . ASP B 1 45 ? 5.734 -34.906 -22.719 1 92.94 45 ASP B C 1
ATOM 3035 O O . ASP B 1 45 ? 5.008 -35.875 -22.469 1 92.94 45 ASP B O 1
ATOM 3039 N N . PRO B 1 46 ? 5.453 -33.656 -22.469 1 90.25 46 PRO B N 1
ATOM 3040 C CA . PRO B 1 46 ? 4.207 -33.406 -21.75 1 90.25 46 PRO B CA 1
ATOM 3041 C C . PRO B 1 46 ? 2.977 -33.938 -22.469 1 90.25 46 PRO B C 1
ATOM 3043 O O . PRO B 1 46 ? 1.958 -34.219 -21.844 1 90.25 46 PRO B O 1
ATOM 3046 N N . GLU B 1 47 ? 3.07 -34.188 -23.703 1 90.44 47 GLU B N 1
ATOM 3047 C CA . GLU B 1 47 ? 1.92 -34.656 -24.484 1 90.44 47 GLU B CA 1
ATOM 3048 C C . GLU B 1 47 ? 1.916 -36.156 -24.656 1 90.44 47 GLU B C 1
ATOM 3050 O O . GLU B 1 47 ? 0.985 -36.719 -25.234 1 90.44 47 GLU B O 1
ATOM 3055 N N . ASN B 1 48 ? 2.924 -36.781 -24.094 1 92.94 48 ASN B N 1
ATOM 3056 C CA . ASN B 1 48 ? 3.006 -38.219 -24.297 1 92.94 48 ASN B CA 1
ATOM 3057 C C . ASN B 1 48 ? 3.703 -38.906 -23.125 1 92.94 48 ASN B C 1
ATOM 3059 O O . ASN B 1 48 ? 4.738 -39.562 -23.312 1 92.94 48 ASN B O 1
ATOM 3063 N N . ILE B 1 49 ? 3.049 -38.906 -22.047 1 95.69 49 ILE B N 1
ATOM 3064 C CA . ILE B 1 49 ? 3.57 -39.562 -20.859 1 95.69 49 ILE B CA 1
ATOM 3065 C C . ILE B 1 49 ? 3.576 -41.062 -21.062 1 95.69 49 ILE B C 1
ATOM 3067 O O . ILE B 1 49 ? 4.527 -41.75 -20.656 1 95.69 49 ILE B O 1
ATOM 3071 N N . ALA B 1 50 ? 2.559 -41.562 -21.688 1 93.75 50 ALA B N 1
ATOM 3072 C CA . ALA B 1 50 ? 2.428 -43 -21.938 1 93.75 50 ALA B CA 1
ATOM 3073 C C . ALA B 1 50 ? 3.617 -43.531 -22.734 1 93.75 50 ALA B C 1
ATOM 3075 O O . ALA B 1 50 ? 3.979 -44.688 -22.609 1 93.75 50 ALA B O 1
ATOM 3076 N N . GLY B 1 51 ? 4.207 -42.656 -23.516 1 94.75 51 GLY B N 1
ATOM 3077 C CA . GLY B 1 51 ? 5.316 -43.031 -24.391 1 94.75 51 GLY B CA 1
ATOM 3078 C C . GLY B 1 51 ? 6.582 -43.375 -23.625 1 94.75 51 GLY B C 1
ATOM 3079 O O . GLY B 1 51 ? 7.516 -43.969 -24.188 1 94.75 51 GLY B O 1
ATOM 3080 N N . LEU B 1 52 ? 6.676 -43.125 -22.328 1 95.62 52 LEU B N 1
ATOM 3081 C CA . LEU B 1 52 ? 7.852 -43.438 -21.516 1 95.62 52 LEU B CA 1
ATOM 3082 C C . LEU B 1 52 ? 8.016 -44.938 -21.328 1 95.62 52 LEU B C 1
ATOM 3084 O O . LEU B 1 52 ? 9.102 -45.406 -20.969 1 95.62 52 LEU B O 1
ATOM 3088 N N . GLY B 1 53 ? 6.949 -45.719 -21.578 1 94.19 53 GLY B N 1
ATOM 3089 C CA . GLY B 1 53 ? 7.02 -47.156 -21.453 1 94.19 53 GLY B CA 1
ATOM 3090 C C . GLY B 1 53 ? 6.676 -47.656 -20.062 1 94.19 53 GLY B C 1
ATOM 3091 O O . GLY B 1 53 ? 6.77 -46.906 -19.094 1 94.19 53 GLY B O 1
ATOM 3092 N N . SER B 1 54 ? 6.344 -48.906 -19.984 1 95 54 SER B N 1
ATOM 3093 C CA . SER B 1 54 ? 5.824 -49.5 -18.75 1 95 54 SER B CA 1
ATOM 3094 C C . SER B 1 54 ? 6.906 -49.594 -17.688 1 95 54 SER B C 1
ATOM 3096 O O . SER B 1 54 ? 6.625 -49.469 -16.5 1 95 54 SER B O 1
ATOM 3098 N N . ALA B 1 55 ? 8.094 -49.75 -18.109 1 94.88 55 ALA B N 1
ATOM 3099 C CA . ALA B 1 55 ? 9.188 -49.906 -17.141 1 94.88 55 ALA B CA 1
ATOM 3100 C C . ALA B 1 55 ? 9.375 -48.625 -16.344 1 94.88 55 ALA B C 1
ATOM 3102 O O . ALA B 1 55 ? 9.516 -48.656 -15.117 1 94.88 55 ALA B O 1
ATOM 3103 N N . VAL B 1 56 ? 9.32 -47.562 -17.031 1 96.12 56 VAL B N 1
ATOM 3104 C CA . VAL B 1 56 ? 9.484 -46.281 -16.391 1 96.12 56 VAL B CA 1
ATOM 3105 C C . VAL B 1 56 ? 8.227 -45.938 -15.594 1 96.12 56 VAL B C 1
ATOM 3107 O O . VAL B 1 56 ? 8.305 -45.562 -14.422 1 96.12 56 VAL B O 1
ATOM 3110 N N . LEU B 1 57 ? 7.078 -46.094 -16.203 1 97.62 57 LEU B N 1
ATOM 3111 C CA . LEU B 1 57 ? 5.809 -45.75 -15.586 1 97.62 57 LEU B CA 1
ATOM 3112 C C . LEU B 1 57 ? 5.582 -46.531 -14.305 1 97.62 57 LEU B C 1
ATOM 3114 O O . LEU B 1 57 ? 5.066 -46 -13.32 1 97.62 57 LEU B O 1
ATOM 3118 N N . SER B 1 58 ? 5.996 -47.75 -14.289 1 96.94 58 SER B N 1
ATOM 3119 C CA . SER B 1 58 ? 5.758 -48.594 -13.133 1 96.94 58 SER B CA 1
ATOM 3120 C C . SER B 1 58 ? 6.582 -48.156 -11.93 1 96.94 58 SER B C 1
ATOM 3122 O O . SER B 1 58 ? 6.234 -48.469 -10.789 1 96.94 58 SER B O 1
ATOM 3124 N N . GLU B 1 59 ? 7.645 -47.375 -12.188 1 96.81 59 GLU B N 1
ATOM 3125 C CA . GLU B 1 59 ? 8.523 -46.938 -11.109 1 96.81 59 GLU B CA 1
ATOM 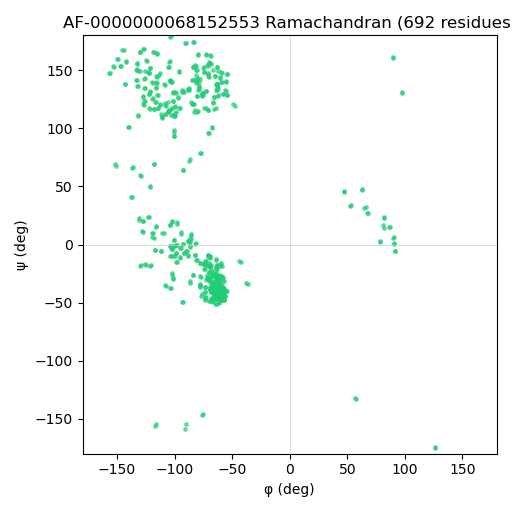3126 C C . GLU B 1 59 ? 8.203 -45.5 -10.672 1 96.81 59 GLU B C 1
ATOM 3128 O O . GLU B 1 59 ? 8.688 -45.031 -9.641 1 96.81 59 GLU B O 1
ATOM 3133 N N . ALA B 1 60 ? 7.402 -44.844 -11.406 1 97.75 60 ALA B N 1
ATOM 3134 C CA . ALA B 1 60 ? 7.176 -43.406 -11.164 1 97.75 60 ALA B CA 1
ATOM 3135 C C . ALA B 1 60 ? 6.488 -43.188 -9.828 1 97.75 60 ALA B C 1
ATOM 3137 O O . ALA B 1 60 ? 5.438 -43.781 -9.555 1 97.75 60 ALA B O 1
ATOM 3138 N N . ARG B 1 61 ? 7.07 -42.375 -9.055 1 97.88 61 ARG B N 1
ATOM 3139 C CA . ARG B 1 61 ? 6.5 -42.031 -7.758 1 97.88 61 ARG B CA 1
ATOM 3140 C C . ARG B 1 61 ? 5.84 -40.656 -7.781 1 97.88 61 ARG B C 1
ATOM 3142 O O . ARG B 1 61 ? 4.832 -40.438 -7.109 1 97.88 61 ARG B O 1
ATOM 3149 N N . TYR B 1 62 ? 6.461 -39.781 -8.5 1 98.31 62 TYR B N 1
ATOM 3150 C CA . TYR B 1 62 ? 5.949 -38.406 -8.602 1 98.31 62 TYR B CA 1
ATOM 3151 C C . TYR B 1 62 ? 5.934 -37.938 -10.047 1 98.31 62 TYR B C 1
ATOM 3153 O O . TYR B 1 62 ? 6.734 -38.406 -10.867 1 98.31 62 TYR B O 1
ATOM 3161 N N . ILE B 1 63 ? 5.039 -37.094 -10.359 1 97.81 63 ILE B N 1
ATOM 3162 C CA . ILE B 1 63 ? 5.02 -36.312 -11.602 1 97.81 63 ILE B CA 1
ATOM 3163 C C . ILE B 1 63 ? 5.09 -34.812 -11.281 1 97.81 63 ILE B C 1
ATOM 3165 O O . ILE B 1 63 ? 4.324 -34.312 -10.453 1 97.81 63 ILE B O 1
ATOM 3169 N N . VAL B 1 64 ? 6.023 -34.125 -11.844 1 96.81 64 VAL B N 1
ATOM 3170 C CA . VAL B 1 64 ? 6.094 -32.688 -11.734 1 96.81 64 VAL B CA 1
ATOM 3171 C C . VAL B 1 64 ? 5.527 -32.031 -13.008 1 96.81 64 VAL B C 1
ATOM 3173 O O . VAL B 1 64 ? 6.098 -32.188 -14.086 1 96.81 64 VAL B O 1
ATOM 3176 N N . GLY B 1 65 ? 4.438 -31.359 -12.867 1 93.62 65 GLY B N 1
ATOM 3177 C CA . GLY B 1 65 ? 3.695 -30.797 -13.984 1 93.62 65 GLY B CA 1
ATOM 3178 C C . GLY B 1 65 ? 2.236 -31.219 -14 1 93.62 65 GLY B C 1
ATOM 3179 O O . GLY B 1 65 ? 1.72 -31.719 -13 1 93.62 65 GLY B O 1
ATOM 3180 N N . GLN B 1 66 ? 1.551 -30.812 -15.078 1 89.25 66 GLN B N 1
ATOM 3181 C CA . GLN B 1 66 ? 0.14 -31.156 -15.234 1 89.25 66 GLN B CA 1
ATOM 3182 C C . GLN B 1 66 ? -0.137 -31.766 -16.609 1 89.25 66 GLN B C 1
ATOM 3184 O O . GLN B 1 66 ? -1.024 -31.297 -17.328 1 89.25 66 GLN B O 1
ATOM 3189 N N . PRO B 1 67 ? 0.539 -32.844 -16.875 1 92 67 PRO B N 1
ATOM 3190 C CA . PRO B 1 67 ? 0.265 -33.5 -18.156 1 92 67 PRO B CA 1
ATOM 3191 C C . PRO B 1 67 ? -1.064 -34.25 -18.172 1 92 67 PRO B C 1
ATOM 3193 O O . PRO B 1 67 ? -1.568 -34.625 -17.109 1 92 67 PRO B O 1
ATOM 3196 N N . PRO B 1 68 ? -1.611 -34.344 -19.406 1 93.06 68 PRO B N 1
ATOM 3197 C CA . PRO B 1 68 ? -2.781 -35.25 -19.453 1 93.06 68 PRO B CA 1
ATOM 3198 C C . PRO B 1 68 ? -2.443 -36.688 -19.125 1 93.06 68 PRO B C 1
ATOM 3200 O O . PRO B 1 68 ? -1.421 -37.219 -19.578 1 93.06 68 PRO B O 1
ATOM 3203 N N . LEU B 1 69 ? -3.242 -37.312 -18.297 1 95.25 69 LEU B N 1
ATOM 3204 C CA . LEU B 1 69 ? -3.092 -38.719 -17.922 1 95.25 69 LEU B CA 1
ATOM 3205 C C . LEU B 1 69 ? -4.387 -39.469 -18.172 1 95.25 69 LEU B C 1
ATOM 3207 O O . LEU B 1 69 ? -5.426 -39.156 -17.594 1 95.25 69 LEU B O 1
ATOM 3211 N N . SER B 1 70 ? -4.32 -40.469 -19.016 1 95.44 70 SER B N 1
ATOM 3212 C CA . SER B 1 70 ? -5.473 -41.344 -19.203 1 95.44 70 SER B CA 1
ATOM 3213 C C . SER B 1 70 ? -5.578 -42.375 -18.094 1 95.44 70 SER B C 1
ATOM 3215 O O . SER B 1 70 ? -4.613 -42.594 -17.359 1 95.44 70 SER B O 1
ATOM 3217 N N . ALA B 1 71 ? -6.773 -42.969 -18.016 1 95.44 71 ALA B N 1
ATOM 3218 C CA . ALA B 1 71 ? -6.961 -44.062 -17.047 1 95.44 71 ALA B CA 1
ATOM 3219 C C . ALA B 1 71 ? -5.969 -45.188 -17.297 1 95.44 71 ALA B C 1
ATOM 3221 O O . ALA B 1 71 ? -5.41 -45.75 -16.344 1 95.44 71 ALA B O 1
ATOM 3222 N N . ASP B 1 72 ? -5.738 -45.438 -18.531 1 95.88 72 ASP B N 1
ATOM 3223 C CA . ASP B 1 72 ? -4.816 -46.5 -18.922 1 95.88 72 ASP B CA 1
ATOM 3224 C C . ASP B 1 72 ? -3.393 -46.156 -18.469 1 95.88 72 ASP B C 1
ATOM 3226 O O . ASP B 1 72 ? -2.689 -47.031 -17.953 1 95.88 72 ASP B O 1
ATOM 3230 N N . THR B 1 73 ? -3.006 -44.969 -18.719 1 96.94 73 THR B N 1
ATOM 3231 C CA . THR B 1 73 ? -1.671 -44.562 -18.312 1 96.94 73 THR B CA 1
ATOM 3232 C C . THR B 1 73 ? -1.521 -44.656 -16.797 1 96.94 73 THR B C 1
ATOM 3234 O O . THR B 1 73 ? -0.497 -45.125 -16.281 1 96.94 73 THR B O 1
ATOM 3237 N N . LEU B 1 74 ? -2.5 -44.25 -16.031 1 97.19 74 LEU B N 1
ATOM 3238 C CA . LEU B 1 74 ? -2.486 -44.281 -14.57 1 97.19 74 LEU B CA 1
ATOM 3239 C C . LEU B 1 74 ? -2.381 -45.719 -14.055 1 97.19 74 LEU B C 1
ATOM 3241 O O . LEU B 1 74 ? -1.712 -45.969 -13.047 1 97.19 74 LEU B O 1
ATOM 3245 N N . GLU B 1 75 ? -3.037 -46.594 -14.742 1 96.5 75 GLU B N 1
ATOM 3246 C CA . GLU B 1 75 ? -2.988 -47.969 -14.352 1 96.5 75 GLU B CA 1
ATOM 3247 C C . GLU B 1 75 ? -1.564 -48.531 -14.414 1 96.5 75 GLU B C 1
ATOM 3249 O O . GLU B 1 75 ? -1.19 -49.406 -13.625 1 96.5 75 GLU B O 1
ATOM 3254 N N . ARG B 1 76 ? -0.806 -48.031 -15.273 1 97.19 76 ARG B N 1
ATOM 3255 C CA . ARG B 1 76 ? 0.57 -48.469 -15.469 1 97.19 76 ARG B CA 1
ATOM 3256 C C . ARG B 1 76 ? 1.505 -47.812 -14.453 1 97.19 76 ARG B C 1
ATOM 3258 O O . ARG B 1 76 ? 2.715 -48.062 -14.477 1 97.19 76 ARG B O 1
ATOM 3265 N N . MET B 1 77 ? 0.931 -46.969 -13.562 1 97.81 77 MET B N 1
ATOM 3266 C CA . MET B 1 77 ? 1.729 -46.281 -12.555 1 97.81 77 MET B CA 1
ATOM 3267 C C . MET B 1 77 ? 1.309 -46.688 -11.148 1 97.81 77 MET B C 1
ATOM 3269 O O . MET B 1 77 ? 0.852 -45.844 -10.367 1 97.81 77 MET B O 1
ATOM 3273 N N . PRO B 1 78 ? 1.549 -47.875 -10.742 1 96.81 78 PRO B N 1
ATOM 3274 C CA . PRO B 1 78 ? 1.058 -48.375 -9.453 1 96.81 78 PRO B CA 1
ATOM 3275 C C . PRO B 1 78 ? 1.734 -47.688 -8.266 1 96.81 78 PRO B C 1
ATOM 3277 O O . PRO B 1 78 ? 1.181 -47.656 -7.164 1 96.81 78 PRO B O 1
ATOM 3280 N N . ARG B 1 79 ? 2.867 -47.031 -8.438 1 96.44 79 ARG B N 1
ATOM 3281 C CA . ARG B 1 79 ? 3.619 -46.5 -7.316 1 96.44 79 ARG B CA 1
ATOM 3282 C C . ARG B 1 79 ? 3.414 -44.969 -7.219 1 96.44 79 ARG B C 1
ATOM 3284 O O . ARG B 1 79 ? 3.963 -44.344 -6.324 1 96.44 79 ARG B O 1
ATOM 3291 N N . LEU B 1 80 ? 2.66 -44.438 -8.117 1 97.75 80 LEU B N 1
ATOM 3292 C CA . LEU B 1 80 ? 2.473 -43 -8.148 1 97.75 80 LEU B CA 1
ATOM 3293 C C . LEU B 1 80 ? 1.806 -42.5 -6.871 1 97.75 80 LEU B C 1
ATOM 3295 O O . LEU B 1 80 ? 0.755 -43 -6.477 1 97.75 80 LEU B O 1
ATOM 3299 N N . ARG B 1 81 ? 2.445 -41.5 -6.305 1 97.44 81 ARG B N 1
ATOM 3300 C CA . ARG B 1 81 ? 1.932 -40.969 -5.047 1 97.44 81 ARG B CA 1
ATOM 3301 C C . ARG B 1 81 ? 1.3 -39.594 -5.242 1 97.44 81 ARG B C 1
ATOM 3303 O O . ARG B 1 81 ? 0.365 -39.219 -4.531 1 97.44 81 ARG B O 1
ATOM 3310 N N . ALA B 1 82 ? 1.897 -38.812 -6.168 1 98 82 ALA B N 1
ATOM 3311 C CA . ALA B 1 82 ? 1.383 -37.469 -6.305 1 98 82 ALA B CA 1
ATOM 3312 C C . ALA B 1 82 ? 1.698 -36.875 -7.684 1 98 82 ALA B C 1
ATOM 3314 O O . ALA B 1 82 ? 2.709 -37.25 -8.297 1 98 82 ALA B O 1
ATOM 3315 N N . VAL B 1 83 ? 0.826 -36.062 -8.141 1 96.75 83 VAL B N 1
ATOM 3316 C CA . VAL B 1 83 ? 1.043 -35.156 -9.258 1 96.75 83 VAL B CA 1
ATOM 3317 C C . VAL B 1 83 ? 1.195 -33.719 -8.734 1 96.75 83 VAL B C 1
ATOM 3319 O O . VAL B 1 83 ? 0.262 -33.188 -8.148 1 96.75 83 VAL B O 1
ATOM 3322 N N . LEU B 1 84 ? 2.367 -33.188 -8.906 1 96.56 84 LEU B N 1
ATOM 3323 C CA . LEU B 1 84 ? 2.662 -31.859 -8.414 1 96.56 84 LEU B CA 1
ATOM 3324 C C . LEU B 1 84 ? 2.598 -30.844 -9.547 1 96.56 84 LEU B C 1
ATOM 3326 O O . LEU B 1 84 ? 3.576 -30.641 -10.273 1 96.56 84 LEU B O 1
ATOM 3330 N N . ASN B 1 85 ? 1.424 -30.188 -9.57 1 92.81 85 ASN B N 1
ATOM 3331 C CA . ASN B 1 85 ? 1.139 -29.188 -10.586 1 92.81 85 ASN B CA 1
ATOM 3332 C C . ASN B 1 85 ? 1.907 -27.891 -10.328 1 92.81 85 ASN B C 1
ATOM 3334 O O . ASN B 1 85 ? 1.733 -27.25 -9.281 1 92.81 85 ASN B O 1
ATOM 3338 N N . VAL B 1 86 ? 2.781 -27.547 -11.289 1 89.81 86 VAL B N 1
ATOM 3339 C CA . VAL B 1 86 ? 3.602 -26.344 -11.117 1 89.81 86 VAL B CA 1
ATOM 3340 C C . VAL B 1 86 ? 3.031 -25.203 -11.953 1 89.81 86 VAL B C 1
ATOM 3342 O O . VAL B 1 86 ? 3.746 -24.266 -12.289 1 89.81 86 VAL B O 1
ATOM 3345 N N . GLU B 1 87 ? 1.832 -25.391 -12.258 1 80.5 87 GLU B N 1
ATOM 3346 C CA . GLU B 1 87 ? 1.021 -24.281 -12.773 1 80.5 87 GLU B CA 1
ATOM 3347 C C . GLU B 1 87 ? 0.072 -23.75 -11.703 1 80.5 87 GLU B C 1
ATOM 3349 O O . GLU B 1 87 ? 0.182 -24.125 -10.531 1 80.5 87 GLU B O 1
ATOM 3354 N N . SER B 1 88 ? -0.767 -22.703 -11.922 1 71.31 88 SER B N 1
ATOM 3355 C CA . SER B 1 88 ? -1.621 -22.109 -10.906 1 71.31 88 SER B CA 1
ATOM 3356 C C . SER B 1 88 ? -3.062 -22.578 -11.039 1 71.31 88 SER B C 1
ATOM 3358 O O . SER B 1 88 ? -3.885 -22.344 -10.148 1 71.31 88 SER B O 1
ATOM 3360 N N . ASN B 1 89 ? -3.322 -23.391 -12.016 1 75.44 89 ASN B N 1
ATOM 3361 C CA . ASN B 1 89 ? -4.711 -23.75 -12.266 1 75.44 89 ASN B CA 1
ATOM 3362 C C . ASN B 1 89 ? -4.891 -25.266 -12.273 1 75.44 89 ASN B C 1
ATOM 3364 O O . ASN B 1 89 ? -3.93 -26.016 -12.461 1 75.44 89 ASN B O 1
ATOM 3368 N N . LEU B 1 90 ? -6.074 -25.703 -11.859 1 79.06 90 LEU B N 1
ATOM 3369 C CA . LEU B 1 90 ? -6.48 -27.094 -12.023 1 79.06 90 LEU B CA 1
ATOM 3370 C C . LEU B 1 90 ? -7.348 -27.266 -13.266 1 79.06 90 LEU B C 1
ATOM 3372 O O . LEU B 1 90 ? -8.266 -26.469 -13.508 1 79.06 90 LEU B O 1
ATOM 3376 N N . ILE B 1 91 ? -6.938 -28.172 -14.109 1 79.38 91 ILE B N 1
ATOM 3377 C CA . ILE B 1 91 ? -7.688 -28.422 -15.336 1 79.38 91 ILE B CA 1
ATOM 3378 C C . ILE B 1 91 ? -8.195 -29.859 -15.344 1 79.38 91 ILE B C 1
ATOM 3380 O O . ILE B 1 91 ? -7.746 -30.688 -14.547 1 79.38 91 ILE B O 1
ATOM 3384 N N . ASP B 1 92 ? -9.125 -30.078 -16.266 1 82.88 92 ASP B N 1
ATOM 3385 C CA . ASP B 1 92 ? -9.703 -31.406 -16.391 1 82.88 92 ASP B CA 1
ATOM 3386 C C . ASP B 1 92 ? -8.867 -32.281 -17.344 1 82.88 92 ASP B C 1
ATOM 3388 O O . ASP B 1 92 ? -9.336 -32.656 -18.406 1 82.88 92 ASP B O 1
ATOM 3392 N N . ASN B 1 93 ? -7.703 -32.688 -16.891 1 87.56 93 ASN B N 1
ATOM 3393 C CA . ASN B 1 93 ? -6.762 -33.375 -17.766 1 87.56 93 ASN B CA 1
ATOM 3394 C C . ASN B 1 93 ? -6.48 -34.812 -17.281 1 87.56 93 ASN B C 1
ATOM 3396 O O . ASN B 1 93 ? -5.605 -35.469 -17.812 1 87.56 93 ASN B O 1
ATOM 3400 N N . MET B 1 94 ? -7.129 -35.25 -16.312 1 90.94 94 MET B N 1
ATOM 3401 C CA . MET B 1 94 ? -6.992 -36.594 -15.812 1 90.94 94 MET B CA 1
ATOM 3402 C C . MET B 1 94 ? -8.273 -37.062 -15.133 1 90.94 94 MET B C 1
ATOM 3404 O O . MET B 1 94 ? -9.102 -36.25 -14.727 1 90.94 94 MET B O 1
ATOM 3408 N N . PRO B 1 95 ? -8.523 -38.344 -15.109 1 93.38 95 PRO B N 1
ATOM 3409 C CA . PRO B 1 95 ? -9.688 -38.844 -14.375 1 93.38 95 PRO B CA 1
ATOM 3410 C C . PRO B 1 95 ? -9.516 -38.719 -12.859 1 93.38 95 PRO B C 1
ATOM 3412 O O . PRO B 1 95 ? -9.078 -39.688 -12.211 1 93.38 95 PRO B O 1
ATOM 3415 N N . TYR B 1 96 ? -10.031 -37.656 -12.305 1 92.75 96 TYR B N 1
ATOM 3416 C CA . TYR B 1 96 ? -9.797 -37.312 -10.906 1 92.75 96 TYR B CA 1
ATOM 3417 C C . TYR B 1 96 ? -10.414 -38.344 -9.984 1 92.75 96 TYR B C 1
ATOM 3419 O O . TYR B 1 96 ? -9.891 -38.625 -8.906 1 92.75 96 TYR B O 1
ATOM 3427 N N . ASP B 1 97 ? -11.484 -38.875 -10.391 1 91.75 97 ASP B N 1
ATOM 3428 C CA . ASP B 1 97 ? -12.125 -39.906 -9.578 1 91.75 97 ASP B CA 1
ATOM 3429 C C . ASP B 1 97 ? -11.188 -41.062 -9.359 1 91.75 97 ASP B C 1
ATOM 3431 O O . ASP B 1 97 ? -11.086 -41.594 -8.242 1 91.75 97 ASP B O 1
ATOM 3435 N N . VAL B 1 98 ? -10.531 -41.531 -10.414 1 93.5 98 VAL B N 1
ATOM 3436 C CA . VAL B 1 98 ? -9.578 -42.625 -10.32 1 93.5 98 VAL B CA 1
ATOM 3437 C C . VAL B 1 98 ? -8.391 -42.219 -9.445 1 93.5 98 VAL B C 1
ATOM 3439 O O . VAL B 1 98 ? -7.965 -42.969 -8.578 1 93.5 98 VAL B O 1
ATOM 3442 N N . VAL B 1 99 ? -7.887 -41.031 -9.664 1 94.94 99 VAL B N 1
ATOM 3443 C CA . VAL B 1 99 ? -6.73 -40.5 -8.945 1 94.94 99 VAL B CA 1
ATOM 3444 C C . VAL B 1 99 ? -7.02 -40.469 -7.449 1 94.94 99 VAL B C 1
ATOM 3446 O O . VAL B 1 99 ? -6.223 -40.969 -6.645 1 94.94 99 VAL B O 1
ATOM 3449 N N . PHE B 1 100 ? -8.18 -40.031 -7.055 1 93.5 100 PHE B N 1
ATOM 3450 C CA . PHE B 1 100 ? -8.539 -39.906 -5.648 1 93.5 100 PHE B CA 1
ATOM 3451 C C . PHE B 1 100 ? -8.797 -41.281 -5.023 1 93.5 100 PHE B C 1
ATOM 3453 O O . PHE B 1 100 ? -8.398 -41.531 -3.885 1 93.5 100 PHE B O 1
ATOM 3460 N N . ARG B 1 101 ? -9.43 -42.094 -5.734 1 94.06 101 ARG B N 1
ATOM 3461 C CA . ARG B 1 101 ? -9.695 -43.438 -5.238 1 94.06 101 ARG B CA 1
ATOM 3462 C C . ARG B 1 101 ? -8.391 -44.188 -4.918 1 94.06 101 ARG B C 1
ATOM 3464 O O . ARG B 1 101 ? -8.328 -44.969 -3.967 1 94.06 101 ARG B O 1
ATOM 3471 N N . ARG B 1 102 ? -7.402 -43.938 -5.668 1 95.75 102 ARG B N 1
ATOM 3472 C CA . ARG B 1 102 ? -6.109 -44.594 -5.496 1 95.75 102 ARG B CA 1
ATOM 3473 C C . ARG B 1 102 ? -5.285 -43.906 -4.414 1 95.75 102 ARG B C 1
ATOM 3475 O O . ARG B 1 102 ? -4.195 -44.375 -4.066 1 95.75 102 ARG B O 1
ATOM 3482 N N . GLY B 1 103 ? -5.809 -42.75 -3.988 1 94.69 103 GLY B N 1
ATOM 3483 C CA . GLY B 1 103 ? -5.102 -42.031 -2.949 1 94.69 103 GLY B CA 1
ATOM 3484 C C . GLY B 1 103 ? -3.947 -41.188 -3.482 1 94.69 103 GLY B C 1
ATOM 3485 O O . GLY B 1 103 ? -3.039 -40.812 -2.73 1 94.69 103 GLY B O 1
ATOM 3486 N N . ILE B 1 104 ? -3.893 -40.969 -4.754 1 96.38 104 ILE B N 1
ATOM 3487 C CA . ILE B 1 104 ? -2.873 -40.125 -5.367 1 96.38 104 ILE B CA 1
ATOM 3488 C C . ILE B 1 104 ? -3.186 -38.656 -5.098 1 96.38 104 ILE B C 1
ATOM 3490 O O . ILE B 1 104 ? -4.305 -38.188 -5.344 1 96.38 104 ILE B O 1
ATOM 3494 N N . HIS B 1 105 ? -2.215 -37.938 -4.59 1 95.88 105 HIS B N 1
ATOM 3495 C CA . HIS B 1 105 ? -2.398 -36.5 -4.344 1 95.88 105 HIS B CA 1
ATOM 3496 C C . HIS B 1 105 ? -2.242 -35.688 -5.629 1 95.88 105 HIS B C 1
ATOM 3498 O O . HIS B 1 105 ? -1.358 -35.969 -6.441 1 95.88 105 HIS B O 1
ATOM 3504 N N . VAL B 1 106 ? -3.15 -34.812 -5.836 1 95.12 106 VAL B N 1
ATOM 3505 C CA . VAL B 1 106 ? -2.979 -33.75 -6.84 1 95.12 106 VAL B CA 1
ATOM 3506 C C . VAL B 1 106 ? -2.756 -32.406 -6.148 1 95.12 106 VAL B C 1
ATOM 3508 O O . VAL B 1 106 ? -3.654 -31.891 -5.484 1 95.12 106 VAL B O 1
ATOM 3511 N N . LEU B 1 107 ? -1.552 -31.922 -6.328 1 94.38 107 LEU B N 1
ATOM 3512 C CA . LEU B 1 107 ? -1.109 -30.75 -5.578 1 94.38 107 LEU B CA 1
ATOM 3513 C C . LEU B 1 107 ? -0.834 -29.578 -6.516 1 94.38 107 LEU B C 1
ATOM 3515 O O . LEU B 1 107 ? -0.397 -29.781 -7.652 1 94.38 107 LEU B O 1
ATOM 3519 N N . THR B 1 108 ? -1.146 -28.375 -6.023 1 92.25 108 THR B N 1
ATOM 3520 C CA . THR B 1 108 ? -0.865 -27.188 -6.812 1 92.25 108 THR B CA 1
ATOM 3521 C C . THR B 1 108 ? 0.037 -26.234 -6.039 1 92.25 108 THR B C 1
ATOM 3523 O O . THR B 1 108 ? -0.053 -26.141 -4.816 1 92.25 108 THR B O 1
ATOM 3526 N N . THR B 1 109 ? 0.851 -25.531 -6.77 1 92.31 109 THR B N 1
ATOM 3527 C CA . THR B 1 109 ? 1.79 -24.578 -6.184 1 92.31 109 THR B CA 1
ATOM 3528 C C . THR B 1 109 ? 1.3 -23.141 -6.371 1 92.31 109 THR B C 1
ATOM 3530 O O . THR B 1 109 ? 2.051 -22.188 -6.148 1 92.31 109 THR B O 1
ATOM 3533 N N . GLY B 1 110 ? 0.1 -22.922 -6.676 1 88.06 110 GLY B N 1
ATOM 3534 C CA . GLY B 1 110 ? -0.44 -21.625 -7.066 1 88.06 110 GLY B CA 1
ATOM 3535 C C . GLY B 1 110 ? -0.35 -20.594 -5.969 1 88.06 110 GLY B C 1
ATOM 3536 O O . GLY B 1 110 ? -0.397 -19.391 -6.242 1 88.06 110 GLY B O 1
ATOM 3537 N N . GLN B 1 111 ? -0.163 -20.984 -4.75 1 89.69 111 GLN B N 1
ATOM 3538 C CA . GLN B 1 111 ? -0.107 -20.062 -3.619 1 89.69 111 GLN B CA 1
ATOM 3539 C C . GLN B 1 111 ? 1.091 -19.125 -3.732 1 89.69 111 GLN B C 1
ATOM 3541 O O . GLN B 1 111 ? 1.133 -18.078 -3.078 1 89.69 111 GLN B O 1
ATOM 3546 N N . VAL B 1 112 ? 2.045 -19.516 -4.535 1 91.31 112 VAL B N 1
ATOM 3547 C CA . VAL B 1 112 ? 3.254 -18.719 -4.668 1 91.31 112 VAL B CA 1
ATOM 3548 C C . VAL B 1 112 ? 2.906 -17.359 -5.262 1 91.31 112 VAL B C 1
ATOM 3550 O O . VAL B 1 112 ? 3.646 -16.391 -5.086 1 91.31 112 VAL B O 1
ATOM 3553 N N . PHE B 1 113 ? 1.778 -17.25 -5.93 1 91.19 113 PHE B N 1
ATOM 3554 C CA . PHE B 1 113 ? 1.405 -16.016 -6.613 1 91.19 113 PHE B CA 1
ATOM 3555 C C . PHE B 1 113 ? 0.568 -15.125 -5.703 1 91.19 113 PHE B C 1
ATOM 3557 O O . PHE B 1 113 ? 0.302 -13.969 -6.035 1 91.19 113 PHE B O 1
ATOM 3564 N N . ALA B 1 114 ? 0.171 -15.594 -4.539 1 93.12 114 ALA B N 1
ATOM 3565 C CA . ALA B 1 114 ? -0.77 -14.891 -3.674 1 93.12 114 ALA B CA 1
ATOM 3566 C C . ALA B 1 114 ? -0.195 -13.555 -3.213 1 93.12 114 ALA B C 1
ATOM 3568 O O . ALA B 1 114 ? -0.84 -12.508 -3.352 1 93.12 114 ALA B O 1
ATOM 3569 N N . GLU B 1 115 ? 1.002 -13.562 -2.779 1 94.5 115 GLU B N 1
ATOM 3570 C CA . GLU B 1 115 ? 1.607 -12.359 -2.227 1 94.5 115 GLU B CA 1
ATOM 3571 C C . GLU B 1 115 ? 1.867 -11.32 -3.314 1 94.5 115 GLU B C 1
ATOM 3573 O O . GLU B 1 115 ? 1.482 -10.156 -3.176 1 94.5 115 GLU B O 1
ATOM 3578 N N . PRO B 1 116 ? 2.482 -11.719 -4.418 1 95.31 116 PRO B N 1
ATOM 3579 C CA . PRO B 1 116 ? 2.678 -10.742 -5.496 1 95.31 116 PRO B CA 1
ATOM 3580 C C . PRO B 1 116 ? 1.366 -10.125 -5.977 1 95.31 116 PRO B C 1
ATOM 3582 O O . PRO B 1 116 ? 1.29 -8.914 -6.176 1 95.31 116 PRO B O 1
ATOM 3585 N N . VAL B 1 117 ? 0.374 -10.906 -6.125 1 96 117 VAL B N 1
ATOM 3586 C CA . VAL B 1 117 ? -0.908 -10.422 -6.629 1 96 117 VAL B CA 1
ATOM 3587 C C . VAL B 1 117 ? -1.558 -9.508 -5.594 1 96 117 VAL B C 1
ATOM 3589 O O . VAL B 1 117 ? -2.135 -8.477 -5.945 1 96 117 VAL B O 1
ATOM 3592 N N . ALA B 1 118 ? -1.468 -9.836 -4.34 1 97.25 118 ALA B N 1
ATOM 3593 C CA . ALA B 1 118 ? -2.021 -9.016 -3.264 1 97.25 118 ALA B CA 1
ATOM 3594 C C . ALA B 1 118 ? -1.368 -7.633 -3.234 1 97.25 118 ALA B C 1
ATOM 3596 O O . ALA B 1 118 ? -2.057 -6.617 -3.109 1 97.25 118 ALA B O 1
ATOM 3597 N N . GLU B 1 119 ? -0.079 -7.605 -3.385 1 97.38 119 GLU B N 1
ATOM 3598 C CA . GLU B 1 119 ? 0.642 -6.336 -3.41 1 97.38 119 GLU B CA 1
ATOM 3599 C C . GLU B 1 119 ? 0.203 -5.477 -4.594 1 97.38 119 GLU B C 1
ATOM 3601 O O . GLU B 1 119 ? -0.001 -4.27 -4.445 1 97.38 119 GLU B O 1
ATOM 3606 N N . MET B 1 120 ? 0.091 -6.148 -5.688 1 97.5 120 MET B N 1
ATOM 3607 C CA . MET B 1 120 ? -0.366 -5.422 -6.871 1 97.5 120 MET B CA 1
ATOM 3608 C C . MET B 1 120 ? -1.773 -4.871 -6.66 1 97.5 120 MET B C 1
ATOM 3610 O O . MET B 1 120 ? -2.059 -3.73 -7.023 1 97.5 120 MET B O 1
ATOM 3614 N N . GLY B 1 121 ? -2.611 -5.688 -6.102 1 98.38 121 GLY B N 1
ATOM 3615 C CA . GLY B 1 121 ? -3.961 -5.227 -5.809 1 98.38 121 GLY B CA 1
ATOM 3616 C C . GLY B 1 121 ? -3.99 -4 -4.918 1 98.38 121 GLY B C 1
ATOM 3617 O O . GLY B 1 121 ? -4.707 -3.037 -5.203 1 98.38 121 GLY B O 1
ATOM 3618 N N . LEU B 1 122 ? -3.24 -4.035 -3.855 1 98.69 122 LEU B N 1
ATOM 3619 C CA . LEU B 1 122 ? -3.15 -2.887 -2.961 1 98.69 122 LEU B CA 1
ATOM 3620 C C . LEU B 1 122 ? -2.6 -1.669 -3.693 1 98.69 122 LEU B C 1
ATOM 3622 O O . LEU B 1 122 ? -3.113 -0.559 -3.539 1 98.69 122 LEU B O 1
ATOM 3626 N N . ALA B 1 123 ? -1.571 -1.896 -4.473 1 98.56 123 ALA B N 1
ATOM 3627 C CA . ALA B 1 123 ? -0.981 -0.809 -5.25 1 98.56 123 ALA B CA 1
ATOM 3628 C C . ALA B 1 123 ? -2.012 -0.176 -6.18 1 98.56 123 ALA B C 1
ATOM 3630 O O . ALA B 1 123 ? -2.076 1.049 -6.305 1 98.56 123 ALA B O 1
ATOM 3631 N N . MET B 1 124 ? -2.785 -1.016 -6.805 1 98.62 124 MET B N 1
ATOM 3632 C CA . MET B 1 124 ? -3.822 -0.533 -7.711 1 98.62 124 MET B CA 1
ATOM 3633 C C . MET B 1 124 ? -4.875 0.272 -6.953 1 98.62 124 MET B C 1
ATOM 3635 O O . MET B 1 124 ? -5.297 1.336 -7.414 1 98.62 124 MET B O 1
ATOM 3639 N N . ALA B 1 125 ? -5.277 -0.23 -5.836 1 98.75 125 ALA B N 1
ATOM 3640 C CA . ALA B 1 125 ? -6.258 0.478 -5.016 1 98.75 125 ALA B CA 1
ATOM 3641 C C . ALA B 1 125 ? -5.738 1.854 -4.609 1 98.75 125 ALA B C 1
ATOM 3643 O O . ALA B 1 125 ? -6.453 2.854 -4.734 1 98.75 125 ALA B O 1
ATOM 3644 N N . LEU B 1 126 ? -4.512 1.914 -4.156 1 98.56 126 LEU B N 1
ATOM 3645 C CA . LEU B 1 126 ? -3.91 3.178 -3.74 1 98.56 126 LEU B CA 1
ATOM 3646 C C . LEU B 1 126 ? -3.764 4.125 -4.926 1 98.56 126 LEU B C 1
ATOM 3648 O O . LEU B 1 126 ? -3.943 5.336 -4.781 1 98.56 126 LEU B O 1
ATOM 3652 N N . ASN B 1 127 ? -3.41 3.568 -6.086 1 98.19 127 ASN B N 1
ATOM 3653 C CA . ASN B 1 127 ? -3.314 4.379 -7.293 1 98.19 127 ASN B CA 1
ATOM 3654 C C . ASN B 1 127 ? -4.66 4.996 -7.664 1 98.19 127 ASN B C 1
ATOM 3656 O O . ASN B 1 127 ? -4.738 6.188 -7.973 1 98.19 127 ASN B O 1
ATOM 3660 N N . LEU B 1 128 ? -5.695 4.211 -7.598 1 98.06 128 LEU B N 1
ATOM 3661 C CA . LEU B 1 128 ? -7.02 4.723 -7.918 1 98.06 128 LEU B CA 1
ATOM 3662 C C . LEU B 1 128 ? -7.469 5.754 -6.891 1 98.06 128 LEU B C 1
ATOM 3664 O O . LEU B 1 128 ? -8.109 6.75 -7.242 1 98.06 128 LEU B O 1
ATOM 3668 N N . ALA B 1 129 ? -7.145 5.539 -5.652 1 97.25 129 ALA B N 1
ATOM 3669 C CA . ALA B 1 129 ? -7.543 6.43 -4.566 1 97.25 129 ALA B CA 1
ATOM 3670 C C . ALA B 1 129 ? -6.891 7.801 -4.711 1 97.25 129 ALA B C 1
ATOM 3672 O O . ALA B 1 129 ? -7.492 8.82 -4.371 1 97.25 129 ALA B O 1
ATOM 3673 N N . ARG B 1 130 ? -5.66 7.797 -5.27 1 96.75 130 ARG B N 1
ATOM 3674 C CA . ARG B 1 130 ? -4.879 9.031 -5.223 1 96.75 130 ARG B CA 1
ATOM 3675 C C . ARG B 1 130 ? -4.602 9.547 -6.629 1 96.75 130 ARG B C 1
ATOM 3677 O O . ARG B 1 130 ? -4.027 10.625 -6.797 1 96.75 130 ARG B O 1
ATOM 3684 N N . GLY B 1 131 ? -5 8.805 -7.668 1 96.44 131 GLY B N 1
ATOM 3685 C CA . GLY B 1 131 ? -4.797 9.219 -9.047 1 96.44 131 GLY B CA 1
ATOM 3686 C C . GLY B 1 131 ? -3.334 9.352 -9.422 1 96.44 131 GLY B C 1
ATOM 3687 O O . GLY B 1 131 ? -2.932 10.344 -10.031 1 96.44 131 GLY B O 1
ATOM 3688 N N . ILE B 1 132 ? -2.547 8.375 -9.07 1 97.56 132 ILE B N 1
ATOM 3689 C CA . ILE B 1 132 ? -1.095 8.508 -9.125 1 97.56 132 ILE B CA 1
ATOM 3690 C C . ILE B 1 132 ? -0.623 8.477 -10.578 1 97.56 132 ILE B C 1
ATOM 3692 O O . ILE B 1 132 ? 0.197 9.305 -10.984 1 97.56 132 ILE B O 1
ATOM 3696 N N . VAL B 1 133 ? -1.132 7.562 -11.398 1 97.62 133 VAL B N 1
ATOM 3697 C CA . VAL B 1 133 ? -0.691 7.434 -12.781 1 97.62 133 VAL B CA 1
ATOM 3698 C C . VAL B 1 133 ? -0.993 8.719 -13.547 1 97.62 133 VAL B C 1
ATOM 3700 O O . VAL B 1 133 ? -0.097 9.32 -14.148 1 97.62 133 VAL B O 1
ATOM 3703 N N . ASP B 1 134 ? -2.209 9.211 -13.453 1 96.38 134 ASP B N 1
ATOM 3704 C CA . ASP B 1 134 ? -2.604 10.406 -14.188 1 96.38 134 ASP B CA 1
ATOM 3705 C C . ASP B 1 134 ? -1.837 11.633 -13.688 1 96.38 134 ASP B C 1
ATOM 3707 O O . ASP B 1 134 ? -1.442 12.492 -14.484 1 96.38 134 ASP B O 1
ATOM 3711 N N . ALA B 1 135 ? -1.641 11.711 -12.406 1 96.94 135 ALA B N 1
ATOM 3712 C CA . ALA B 1 135 ? -0.913 12.844 -11.844 1 96.94 135 ALA B CA 1
ATOM 3713 C C . ALA B 1 135 ? 0.535 12.867 -12.328 1 96.94 135 ALA B C 1
ATOM 3715 O O . ALA B 1 135 ? 1.086 13.93 -12.617 1 96.94 135 ALA B O 1
ATOM 3716 N N . ASP B 1 136 ? 1.179 11.703 -12.367 1 97.81 136 ASP B N 1
ATOM 3717 C CA . ASP B 1 136 ? 2.551 11.641 -12.859 1 97.81 136 ASP B CA 1
ATOM 3718 C C . ASP B 1 136 ? 2.623 12.023 -14.336 1 97.81 136 ASP B C 1
ATOM 3720 O O . ASP B 1 136 ? 3.52 12.766 -14.75 1 97.81 136 ASP B O 1
ATOM 3724 N N . VAL B 1 137 ? 1.724 11.484 -15.141 1 96.81 137 VAL B N 1
ATOM 3725 C CA . VAL B 1 137 ? 1.689 11.805 -16.562 1 96.81 137 VAL B CA 1
ATOM 3726 C C . VAL B 1 137 ? 1.462 13.305 -16.75 1 96.81 137 VAL B C 1
ATOM 3728 O O . VAL B 1 137 ? 2.148 13.945 -17.547 1 96.81 137 VAL B O 1
ATOM 3731 N N . ASP B 1 138 ? 0.514 13.898 -16.016 1 97.06 138 ASP B N 1
ATOM 3732 C CA . ASP B 1 138 ? 0.27 15.336 -16.062 1 97.06 138 ASP B CA 1
ATOM 3733 C C . ASP B 1 138 ? 1.524 16.125 -15.688 1 97.06 138 ASP B C 1
ATOM 3735 O O . ASP B 1 138 ? 1.81 17.172 -16.266 1 97.06 138 ASP B O 1
ATOM 3739 N N . PHE B 1 139 ? 2.217 15.664 -14.688 1 97.56 139 PHE B N 1
ATOM 3740 C CA . PHE B 1 139 ? 3.449 16.297 -14.234 1 97.56 139 PHE B CA 1
ATOM 3741 C C . PHE B 1 139 ? 4.477 16.344 -15.359 1 97.56 139 PHE B C 1
ATOM 3743 O O . PHE B 1 139 ? 5.09 17.391 -15.609 1 97.56 139 PHE B O 1
ATOM 3750 N N . ARG B 1 140 ? 4.656 15.188 -16.062 1 96.56 140 ARG B N 1
ATOM 3751 C CA . ARG B 1 140 ? 5.582 15.086 -17.172 1 96.56 140 ARG B CA 1
ATOM 3752 C C . ARG B 1 140 ? 5.238 16.109 -18.266 1 96.56 140 ARG B C 1
ATOM 3754 O O . ARG B 1 140 ? 6.133 16.656 -18.906 1 96.56 140 ARG B O 1
ATOM 3761 N N . GLU B 1 141 ? 3.986 16.422 -18.375 1 95.44 141 GLU B N 1
ATOM 3762 C CA . GLU B 1 141 ? 3.5 17.25 -19.469 1 95.44 141 GLU B CA 1
ATOM 3763 C C . GLU B 1 141 ? 3.299 18.703 -19.031 1 95.44 141 GLU B C 1
ATOM 3765 O O . GLU B 1 141 ? 2.855 19.547 -19.812 1 95.44 141 GLU B O 1
ATOM 3770 N N . GLY B 1 142 ? 3.543 19.016 -17.766 1 95.88 142 GLY B N 1
ATOM 3771 C CA . GLY B 1 142 ? 3.434 20.375 -17.266 1 95.88 142 GLY B CA 1
ATOM 3772 C C . GLY B 1 142 ? 2.008 20.766 -16.938 1 95.88 142 GLY B C 1
ATOM 3773 O O . GLY B 1 142 ? 1.677 21.953 -16.938 1 95.88 142 GLY B O 1
ATOM 3774 N N . ARG B 1 143 ? 1.146 19.812 -16.672 1 95.88 143 ARG B N 1
ATOM 3775 C CA . ARG B 1 143 ? -0.258 20.062 -16.375 1 95.88 143 ARG B CA 1
ATOM 3776 C C . ARG B 1 143 ? -0.604 19.641 -14.953 1 95.88 143 ARG B C 1
ATOM 3778 O O . ARG B 1 143 ? -1.778 19.469 -14.625 1 95.88 143 ARG B O 1
ATOM 3785 N N . GLU B 1 144 ? 0.364 19.438 -14.156 1 95 144 GLU B N 1
ATOM 3786 C CA . GLU B 1 144 ? 0.146 18.938 -12.805 1 95 144 GLU B CA 1
ATOM 3787 C C . GLU B 1 144 ? -0.628 19.938 -11.961 1 95 144 GLU B C 1
ATOM 3789 O O . GLU B 1 144 ? -0.523 21.156 -12.18 1 95 144 GLU B O 1
ATOM 3794 N N . ARG B 1 145 ? -1.457 19.484 -11.094 1 92.75 145 ARG B N 1
ATOM 3795 C CA . ARG B 1 145 ? -2.137 20.281 -10.078 1 92.75 145 ARG B CA 1
ATOM 3796 C C . ARG B 1 145 ? -1.468 20.125 -8.719 1 92.75 145 ARG B C 1
ATOM 3798 O O . ARG B 1 145 ? -1.152 19.016 -8.305 1 92.75 145 ARG B O 1
ATOM 3805 N N . TRP B 1 146 ? -1.227 21.219 -8.148 1 90.56 146 TRP B N 1
ATOM 3806 C CA . TRP B 1 146 ? -0.422 21.219 -6.93 1 90.56 146 TRP B CA 1
ATOM 3807 C C . TRP B 1 146 ? -1.311 21.219 -5.691 1 90.56 146 TRP B C 1
ATOM 3809 O O . TRP B 1 146 ? -2.416 21.766 -5.711 1 90.56 146 TRP B O 1
ATOM 3819 N N . GLY B 1 147 ? -0.778 20.578 -4.609 1 87.5 147 GLY B N 1
ATOM 3820 C CA . GLY B 1 147 ? -1.444 20.609 -3.316 1 87.5 147 GLY B CA 1
ATOM 3821 C C . GLY B 1 147 ? -2.865 20.078 -3.363 1 87.5 147 GLY B C 1
ATOM 3822 O O . GLY B 1 147 ? -3.117 19.016 -3.916 1 87.5 147 GLY B O 1
ATOM 3823 N N . GLY B 1 148 ? -3.689 20.781 -2.818 1 84.81 148 GLY B N 1
ATOM 3824 C CA . GLY B 1 148 ? -5.082 20.375 -2.695 1 84.81 148 GLY B CA 1
ATOM 3825 C C . GLY B 1 148 ? -5.809 20.328 -4.027 1 84.81 148 GLY B C 1
ATOM 3826 O O . GLY B 1 148 ? -6.754 19.562 -4.195 1 84.81 148 GLY B O 1
ATOM 3827 N N . GLU B 1 149 ? -5.383 21.094 -4.949 1 86.12 149 GLU B N 1
ATOM 3828 C CA . GLU B 1 149 ? -6.004 21.094 -6.27 1 86.12 149 GLU B CA 1
ATOM 3829 C C . GLU B 1 149 ? -5.859 19.734 -6.949 1 86.12 149 GLU B C 1
ATOM 3831 O O . GLU B 1 149 ? -6.719 19.328 -7.734 1 86.12 149 GLU B O 1
ATOM 3836 N N . GLY B 1 150 ? -4.793 19.078 -6.586 1 88.75 150 GLY B N 1
ATOM 3837 C CA . GLY B 1 150 ? -4.543 17.781 -7.176 1 88.75 150 GLY B CA 1
ATOM 3838 C C . GLY B 1 150 ? -5.223 16.641 -6.43 1 88.75 150 GLY B C 1
ATOM 3839 O O . GLY B 1 150 ? -5.074 15.477 -6.793 1 88.75 150 GLY B O 1
ATOM 3840 N N . ASN B 1 151 ? -5.98 16.969 -5.398 1 90.44 151 ASN B N 1
ATOM 3841 C CA . ASN B 1 151 ? -6.531 15.938 -4.539 1 90.44 151 ASN B CA 1
ATOM 3842 C C . ASN B 1 151 ? -8.055 16.016 -4.473 1 90.44 151 ASN B C 1
ATOM 3844 O O . ASN B 1 151 ? -8.664 15.516 -3.525 1 90.44 151 ASN B O 1
ATOM 3848 N N . LYS B 1 152 ? -8.68 16.578 -5.426 1 84.62 152 LYS B N 1
ATOM 3849 C CA . LYS B 1 152 ? -10.117 16.797 -5.379 1 84.62 152 LYS B CA 1
ATOM 3850 C C . LYS B 1 152 ? -10.875 15.484 -5.27 1 84.62 152 LYS B C 1
ATOM 3852 O O . LYS B 1 152 ? -11.883 15.398 -4.562 1 84.62 152 LYS B O 1
ATOM 3857 N N . SER B 1 153 ? -10.414 14.492 -5.887 1 87.38 153 SER B N 1
ATOM 3858 C CA . SER B 1 153 ? -11.102 13.203 -5.871 1 87.38 153 SER B CA 1
ATOM 3859 C C . SER B 1 153 ? -10.336 12.18 -5.043 1 87.38 153 SER B C 1
ATOM 3861 O O . SER B 1 153 ? -10.648 10.984 -5.074 1 87.38 153 SER B O 1
ATOM 3863 N N . ALA B 1 154 ? -9.32 12.664 -4.332 1 93.06 154 ALA B N 1
ATOM 3864 C CA . ALA B 1 154 ? -8.461 11.75 -3.588 1 93.06 154 ALA B CA 1
ATOM 3865 C C . ALA B 1 154 ? -9.172 11.227 -2.342 1 93.06 154 ALA B C 1
ATOM 3867 O O . ALA B 1 154 ? -9.977 11.938 -1.739 1 93.06 154 ALA B O 1
ATOM 3868 N N . ARG B 1 155 ? -8.875 10.062 -1.951 1 93.75 155 ARG B N 1
ATOM 3869 C CA . ARG B 1 155 ? -9.422 9.453 -0.743 1 93.75 155 ARG B CA 1
ATOM 3870 C C . ARG B 1 155 ? -8.391 8.555 -0.065 1 93.75 155 ARG B C 1
ATOM 3872 O O . ARG B 1 155 ? -7.348 8.25 -0.649 1 93.75 155 ARG B O 1
ATOM 3879 N N . LEU B 1 156 ? -8.719 8.195 1.143 1 96.12 156 LEU B N 1
ATOM 3880 C CA . LEU B 1 156 ? -7.836 7.328 1.916 1 96.12 156 LEU B CA 1
ATOM 3881 C C . LEU B 1 156 ? -8.375 5.902 1.953 1 96.12 156 LEU B C 1
ATOM 3883 O O . LEU B 1 156 ? -9.586 5.695 1.995 1 96.12 156 LEU B O 1
ATOM 3887 N N . LEU B 1 157 ? -7.441 4.973 1.875 1 97.56 157 LEU B N 1
ATOM 3888 C CA . LEU B 1 157 ? -7.785 3.582 2.145 1 97.56 157 LEU B CA 1
ATOM 3889 C C . LEU B 1 157 ? -7.996 3.354 3.639 1 97.56 157 LEU B C 1
ATOM 3891 O O . LEU B 1 157 ? -8.859 2.572 4.035 1 97.56 157 LEU B O 1
ATOM 3895 N N . SER B 1 158 ? -7.176 4.043 4.43 1 96.25 158 SER B N 1
ATOM 3896 C CA . SER B 1 158 ? -7.301 3.939 5.879 1 96.25 158 SER B CA 1
ATOM 3897 C C . SER B 1 158 ? -8.695 4.344 6.34 1 96.25 158 SER B C 1
ATOM 3899 O O . SER B 1 158 ? -9.219 5.379 5.922 1 96.25 158 SER B O 1
ATOM 3901 N N . GLY B 1 159 ? -9.258 3.477 7.129 1 95.88 159 GLY B N 1
ATOM 3902 C CA . GLY B 1 159 ? -10.562 3.758 7.703 1 95.88 159 GLY B CA 1
ATOM 3903 C C . GLY B 1 159 ? -11.703 3.541 6.727 1 95.88 159 GLY B C 1
ATOM 3904 O O . GLY B 1 159 ? -12.867 3.76 7.066 1 95.88 159 GLY B O 1
ATOM 3905 N N . SER B 1 160 ? -11.422 3.09 5.512 1 97.56 160 SER B N 1
ATOM 3906 C CA . SER B 1 160 ? -12.453 2.91 4.492 1 97.56 160 SER B CA 1
ATOM 3907 C C . SER B 1 160 ? -13.164 1.57 4.656 1 97.56 160 SER B C 1
ATOM 3909 O O . SER B 1 160 ? -12.82 0.782 5.539 1 97.56 160 SER B O 1
ATOM 3911 N N . GLU B 1 161 ? -14.203 1.374 3.852 1 98.5 161 GLU B N 1
ATOM 3912 C CA . GLU B 1 161 ? -14.914 0.104 3.729 1 98.5 161 GLU B CA 1
ATOM 3913 C C . GLU B 1 161 ? -14.391 -0.706 2.545 1 98.5 161 GLU B C 1
ATOM 3915 O O . GLU B 1 161 ? -14.523 -0.29 1.393 1 98.5 161 GLU B O 1
ATOM 3920 N N . ILE B 1 162 ? -13.859 -1.849 2.9 1 98.81 162 ILE B N 1
ATOM 3921 C CA . ILE B 1 162 ? -13.25 -2.67 1.858 1 98.81 162 ILE B CA 1
ATOM 3922 C C . ILE B 1 162 ? -14.031 -3.973 1.709 1 98.81 162 ILE B C 1
ATOM 3924 O O . ILE B 1 162 ? -14.383 -4.613 2.703 1 98.81 162 ILE B O 1
ATOM 3928 N N . GLY B 1 163 ? -14.398 -4.273 0.482 1 98.75 163 GLY B N 1
ATOM 3929 C CA . GLY B 1 163 ? -14.984 -5.562 0.151 1 98.75 163 GLY B CA 1
ATOM 3930 C C . GLY B 1 163 ? -14.023 -6.496 -0.56 1 98.75 163 GLY B C 1
ATOM 3931 O O . GLY B 1 163 ? -13.227 -6.055 -1.397 1 98.75 163 GLY B O 1
ATOM 3932 N N . ILE B 1 164 ? -14.07 -7.785 -0.215 1 98.44 164 ILE B N 1
ATOM 3933 C CA . ILE B 1 164 ? -13.312 -8.82 -0.908 1 98.44 164 ILE B CA 1
ATOM 3934 C C . ILE B 1 164 ? -14.25 -9.938 -1.36 1 98.44 164 ILE B C 1
ATOM 3936 O O . ILE B 1 164 ? -15.008 -10.484 -0.554 1 98.44 164 ILE B O 1
ATOM 3940 N N . ILE B 1 165 ? -14.234 -10.211 -2.645 1 96.88 165 ILE B N 1
ATOM 3941 C CA . ILE B 1 165 ? -14.953 -11.359 -3.178 1 96.88 165 ILE B CA 1
ATOM 3942 C C . ILE B 1 165 ? -13.984 -12.508 -3.42 1 96.88 165 ILE B C 1
ATOM 3944 O O . ILE B 1 165 ? -13.172 -12.461 -4.348 1 96.88 165 ILE B O 1
ATOM 3948 N N . GLY B 1 166 ? -14.117 -13.547 -2.619 1 95.12 166 GLY B N 1
ATOM 3949 C CA . GLY B 1 166 ? -13.164 -14.648 -2.598 1 95.12 166 GLY B CA 1
ATOM 3950 C C . GLY B 1 166 ? -12.141 -14.523 -1.482 1 95.12 166 GLY B C 1
ATOM 3951 O O . GLY B 1 166 ? -11.5 -13.477 -1.328 1 95.12 166 GLY B O 1
ATOM 3952 N N . PHE B 1 167 ? -11.945 -15.586 -0.722 1 95.88 167 PHE B N 1
ATOM 3953 C CA . PHE B 1 167 ? -11.039 -15.523 0.419 1 95.88 167 PHE B CA 1
ATOM 3954 C C . PHE B 1 167 ? -10.18 -16.781 0.496 1 95.88 167 PHE B C 1
ATOM 3956 O O . PHE B 1 167 ? -10 -17.344 1.572 1 95.88 167 PHE B O 1
ATOM 3963 N N . GLY B 1 168 ? -9.742 -17.203 -0.695 1 92.25 168 GLY B N 1
ATOM 3964 C CA . GLY B 1 168 ? -8.68 -18.203 -0.755 1 92.25 168 GLY B CA 1
ATOM 3965 C C . GLY B 1 168 ? -7.312 -17.641 -0.435 1 92.25 168 GLY B C 1
ATOM 3966 O O . GLY B 1 168 ? -7.18 -16.75 0.414 1 92.25 168 GLY B O 1
ATOM 3967 N N . ASP B 1 169 ? -6.289 -18.156 -1.068 1 91.69 169 ASP B N 1
ATOM 3968 C CA . ASP B 1 169 ? -4.918 -17.719 -0.817 1 91.69 169 ASP B CA 1
ATOM 3969 C C . ASP B 1 169 ? -4.746 -16.234 -1.137 1 91.69 169 ASP B C 1
ATOM 3971 O O . ASP B 1 169 ? -4.105 -15.5 -0.381 1 91.69 169 ASP B O 1
ATOM 3975 N N . LEU B 1 170 ? -5.359 -15.812 -2.213 1 93.62 170 LEU B N 1
ATOM 3976 C CA . LEU B 1 170 ? -5.238 -14.414 -2.623 1 93.62 170 LEU B CA 1
ATOM 3977 C C . LEU B 1 170 ? -5.945 -13.5 -1.633 1 93.62 170 LEU B C 1
ATOM 3979 O O . LEU B 1 170 ? -5.391 -12.477 -1.224 1 93.62 170 LEU B O 1
ATOM 3983 N N . GLY B 1 171 ? -7.156 -13.859 -1.255 1 96.44 171 GLY B N 1
ATOM 3984 C CA . GLY B 1 171 ? -7.895 -13.07 -0.283 1 96.44 171 GLY B CA 1
ATOM 3985 C C . GLY B 1 171 ? -7.184 -12.945 1.05 1 96.44 171 GLY B C 1
ATOM 3986 O O . GLY B 1 171 ? -7.141 -11.859 1.636 1 96.44 171 GLY B O 1
ATOM 3987 N N . LYS B 1 172 ? -6.633 -14.023 1.498 1 96.56 172 LYS B N 1
ATOM 3988 C CA . LYS B 1 172 ? -5.898 -14.031 2.758 1 96.56 172 LYS B CA 1
ATOM 3989 C C . LYS B 1 172 ? -4.652 -13.148 2.674 1 96.56 172 LYS B C 1
ATOM 3991 O O . LYS B 1 172 ? -4.344 -12.414 3.611 1 96.56 172 LYS B O 1
ATOM 3996 N N . ALA B 1 173 ? -3.953 -13.297 1.562 1 96.81 173 ALA B N 1
ATOM 3997 C CA . ALA B 1 173 ? -2.773 -12.453 1.364 1 96.81 173 ALA B CA 1
ATOM 3998 C C . ALA B 1 173 ? -3.15 -10.977 1.325 1 96.81 173 ALA B C 1
ATOM 4000 O O . ALA B 1 173 ? -2.449 -10.133 1.892 1 96.81 173 ALA B O 1
ATOM 4001 N N . LEU B 1 174 ? -4.254 -10.633 0.675 1 98 174 LEU B N 1
ATOM 4002 C CA . LEU B 1 174 ? -4.75 -9.258 0.633 1 98 174 LEU B CA 1
ATOM 4003 C C . LEU B 1 174 ? -5.086 -8.758 2.035 1 98 174 LEU B C 1
ATOM 4005 O O . LEU B 1 174 ? -4.703 -7.648 2.41 1 98 174 LEU B O 1
ATOM 4009 N N . ASN B 1 175 ? -5.785 -9.609 2.766 1 98.25 175 ASN B N 1
ATOM 4010 C CA . ASN B 1 175 ? -6.133 -9.25 4.137 1 98.25 175 ASN B CA 1
ATOM 4011 C C . ASN B 1 175 ? -4.895 -8.898 4.957 1 98.25 175 ASN B C 1
ATOM 4013 O O . ASN B 1 175 ? -4.918 -7.953 5.746 1 98.25 175 ASN B O 1
ATOM 4017 N N . ARG B 1 176 ? -3.881 -9.617 4.758 1 97.88 176 ARG B N 1
ATOM 4018 C CA . ARG B 1 176 ? -2.641 -9.375 5.484 1 97.88 176 ARG B CA 1
ATOM 4019 C C . ARG B 1 176 ? -2.057 -8.008 5.145 1 97.88 176 ARG B C 1
ATOM 4021 O O . ARG B 1 176 ? -1.759 -7.215 6.039 1 97.88 176 ARG B O 1
ATOM 4028 N N . VAL B 1 177 ? -1.897 -7.672 3.881 1 98.19 177 VAL B N 1
ATOM 4029 C CA . VAL B 1 177 ? -1.237 -6.43 3.5 1 98.19 177 VAL B CA 1
ATOM 4030 C C . VAL B 1 177 ? -2.158 -5.246 3.787 1 98.19 177 VAL B C 1
ATOM 4032 O O . VAL B 1 177 ? -1.709 -4.098 3.836 1 98.19 177 VAL B O 1
ATOM 4035 N N . LEU B 1 178 ? -3.438 -5.473 4.039 1 98.38 178 LEU B N 1
ATOM 4036 C CA . LEU B 1 178 ? -4.398 -4.422 4.363 1 98.38 178 LEU B CA 1
ATOM 4037 C C . LEU B 1 178 ? -4.453 -4.184 5.867 1 98.38 178 LEU B C 1
ATOM 4039 O O . LEU B 1 178 ? -5.094 -3.234 6.324 1 98.38 178 LEU B O 1
ATOM 4043 N N . SER B 1 179 ? -3.768 -4.961 6.668 1 97.44 179 SER B N 1
ATOM 4044 C CA . SER B 1 179 ? -3.957 -5 8.117 1 97.44 179 SER B CA 1
ATOM 4045 C C . SER B 1 179 ? -3.586 -3.668 8.758 1 97.44 179 SER B C 1
ATOM 4047 O O . SER B 1 179 ? -4.117 -3.311 9.812 1 97.44 179 SER B O 1
ATOM 4049 N N . GLY B 1 180 ? -2.736 -2.887 8.141 1 97.12 180 GLY B N 1
ATOM 4050 C CA . GLY B 1 180 ? -2.281 -1.637 8.727 1 97.12 180 GLY B CA 1
ATOM 4051 C C . GLY B 1 180 ? -3.176 -0.459 8.398 1 97.12 180 GLY B C 1
ATOM 4052 O O . GLY B 1 180 ? -2.936 0.66 8.852 1 97.12 180 GLY B O 1
ATOM 4053 N N . PHE B 1 181 ? -4.273 -0.62 7.711 1 97.88 181 PHE B N 1
ATOM 4054 C CA . PHE B 1 181 ? -5.07 0.487 7.199 1 97.88 181 PHE B CA 1
ATOM 4055 C C . PHE B 1 181 ? -6.309 0.708 8.062 1 97.88 181 PHE B C 1
ATOM 4057 O O . PHE B 1 181 ? -7.062 1.658 7.848 1 97.88 181 PHE B O 1
ATOM 4064 N N . ARG B 1 182 ? -6.559 -0.117 9.07 1 96.12 182 ARG B N 1
ATOM 4065 C CA . ARG B 1 182 ? -7.699 -0.002 9.969 1 96.12 182 ARG B CA 1
ATOM 4066 C C . ARG B 1 182 ? -9.008 0.087 9.195 1 96.12 182 ARG B C 1
ATOM 4068 O O . ARG B 1 182 ? -9.898 0.868 9.547 1 96.12 182 ARG B O 1
ATOM 4075 N N . ALA B 1 183 ? -9.078 -0.561 8.102 1 97.5 183 ALA B N 1
ATOM 4076 C CA . ALA B 1 183 ? -10.289 -0.592 7.277 1 97.5 183 ALA B CA 1
ATOM 4077 C C . ALA B 1 183 ? -11.297 -1.604 7.82 1 97.5 183 ALA B C 1
ATOM 4079 O O . ALA B 1 183 ? -10.922 -2.531 8.539 1 97.5 183 ALA B O 1
ATOM 4080 N N . LYS B 1 184 ? -12.562 -1.326 7.609 1 98 184 LYS B N 1
ATOM 4081 C CA . LYS B 1 184 ? -13.578 -2.359 7.793 1 98 184 LYS B CA 1
ATOM 4082 C C . LYS B 1 184 ? -13.641 -3.289 6.586 1 98 184 LYS B C 1
ATOM 4084 O O . LYS B 1 184 ? -14.023 -2.865 5.488 1 98 184 LYS B O 1
ATOM 4089 N N . ILE B 1 185 ? -13.289 -4.539 6.801 1 98.69 185 ILE B N 1
ATOM 4090 C CA . ILE B 1 185 ? -13.188 -5.469 5.68 1 98.69 185 ILE B CA 1
ATOM 4091 C C . ILE B 1 185 ? -14.344 -6.465 5.734 1 98.69 185 ILE B C 1
ATOM 4093 O O . ILE B 1 185 ? -14.5 -7.191 6.719 1 98.69 185 ILE B O 1
ATOM 4097 N N . ARG B 1 186 ? -15.156 -6.477 4.688 1 98.75 186 ARG B N 1
ATOM 4098 C CA . ARG B 1 186 ? -16.234 -7.441 4.488 1 98.75 186 ARG B CA 1
ATOM 4099 C C . ARG B 1 186 ? -15.898 -8.414 3.361 1 98.75 186 ARG B C 1
ATOM 4101 O O . ARG B 1 186 ? -15.367 -8.008 2.324 1 98.75 186 ARG B O 1
ATOM 4108 N N . VAL B 1 187 ? -16.203 -9.703 3.572 1 98.44 187 VAL B N 1
ATOM 4109 C CA . VAL B 1 187 ? -15.812 -10.727 2.607 1 98.44 187 VAL B CA 1
ATOM 4110 C C . VAL B 1 187 ? -17.031 -11.539 2.197 1 98.44 187 VAL B C 1
ATOM 4112 O O . VAL B 1 187 ? -17.844 -11.922 3.043 1 98.44 187 VAL B O 1
ATOM 4115 N N . HIS B 1 188 ? -17.141 -11.75 0.94 1 96.75 188 HIS B N 1
ATOM 4116 C CA . HIS B 1 188 ? -18.078 -12.719 0.406 1 96.75 188 HIS B CA 1
ATOM 4117 C C . HIS B 1 188 ? -17.359 -13.922 -0.199 1 96.75 188 HIS B C 1
ATOM 4119 O O . HIS B 1 188 ? -16.688 -13.797 -1.225 1 96.75 188 HIS B O 1
ATOM 4125 N N . ASP B 1 189 ? -17.438 -15.008 0.41 1 93.94 189 ASP B N 1
ATOM 4126 C CA . ASP B 1 189 ? -16.984 -16.312 -0.059 1 93.94 189 ASP B CA 1
ATOM 4127 C C . ASP B 1 189 ? -17.969 -17.422 0.334 1 93.94 189 ASP B C 1
ATOM 4129 O O . ASP B 1 189 ? -17.938 -17.891 1.47 1 93.94 189 ASP B O 1
ATOM 4133 N N . PRO B 1 190 ? -18.75 -17.812 -0.632 1 89.25 190 PRO B N 1
ATOM 4134 C CA . PRO B 1 190 ? -19.812 -18.766 -0.295 1 89.25 190 PRO B CA 1
ATOM 4135 C C . PRO B 1 190 ? -19.266 -20.156 0.006 1 89.25 190 PRO B C 1
ATOM 4137 O O . PRO B 1 190 ? -20 -21.016 0.49 1 89.25 190 PRO B O 1
ATOM 4140 N N . TRP B 1 191 ? -18.062 -20.406 -0.224 1 87.31 191 TRP B N 1
ATOM 4141 C CA . TRP B 1 191 ? -17.5 -21.734 -0.001 1 87.31 191 TRP B CA 1
ATOM 4142 C C . TRP B 1 191 ? -16.859 -21.828 1.378 1 87.31 191 TRP B C 1
ATOM 4144 O O . TRP B 1 191 ? -16.375 -22.891 1.776 1 87.31 191 TRP B O 1
ATOM 4154 N N . LEU B 1 192 ? -16.828 -20.75 2.139 1 90.69 192 LEU B N 1
ATOM 4155 C CA . LEU B 1 192 ? -16.219 -20.734 3.461 1 90.69 192 LEU B CA 1
ATOM 4156 C C . LEU B 1 192 ? -17.25 -20.469 4.543 1 90.69 192 LEU B C 1
ATOM 4158 O O . LEU B 1 192 ? -18.125 -19.609 4.371 1 90.69 192 LEU B O 1
ATOM 4162 N N . PRO B 1 193 ? -17.125 -21.188 5.66 1 90.81 193 PRO B N 1
ATOM 4163 C CA . PRO B 1 193 ? -17.984 -20.859 6.789 1 90.81 193 PRO B CA 1
ATOM 4164 C C . PRO B 1 193 ? -17.641 -19.5 7.414 1 90.81 193 PRO B C 1
ATOM 4166 O O . PRO B 1 193 ? -16.484 -19.078 7.375 1 90.81 193 PRO B O 1
ATOM 4169 N N . ALA B 1 194 ? -18.609 -18.922 8.055 1 90.75 194 ALA B N 1
ATOM 4170 C CA . ALA B 1 194 ? -18.453 -17.594 8.656 1 90.75 194 ALA B CA 1
ATOM 4171 C C . ALA B 1 194 ? -17.375 -17.609 9.734 1 90.75 194 ALA B C 1
ATOM 4173 O O . ALA B 1 194 ? -16.641 -16.625 9.898 1 90.75 194 ALA B O 1
ATOM 4174 N N . SER B 1 195 ? -17.219 -18.688 10.406 1 93.88 195 SER B N 1
ATOM 4175 C CA . SER B 1 195 ? -16.281 -18.766 11.516 1 93.88 195 SER B CA 1
ATOM 4176 C C . SER B 1 195 ? -14.844 -18.625 11.023 1 93.88 195 SER B C 1
ATOM 4178 O O . SER B 1 195 ? -14.008 -18.016 11.695 1 93.88 195 SER B O 1
ATOM 4180 N N . VAL B 1 196 ? -14.617 -19.156 9.852 1 90.75 196 VAL B N 1
ATOM 4181 C CA . VAL B 1 196 ? -13.273 -19.062 9.281 1 90.75 196 VAL B CA 1
ATOM 4182 C C . VAL B 1 196 ? -12.938 -17.609 8.969 1 90.75 196 VAL B C 1
ATOM 4184 O O . VAL B 1 196 ? -11.828 -17.156 9.242 1 90.75 196 VAL B O 1
ATOM 4187 N N . LEU B 1 197 ? -13.922 -16.891 8.445 1 95 197 LEU B N 1
ATOM 4188 C CA . LEU B 1 197 ? -13.727 -15.492 8.125 1 95 197 LEU B CA 1
ATOM 4189 C C . LEU B 1 197 ? -13.562 -14.656 9.391 1 95 197 LEU B C 1
ATOM 4191 O O . LEU B 1 197 ? -12.664 -13.82 9.477 1 95 197 LEU B O 1
ATOM 4195 N N . LEU B 1 198 ? -14.328 -14.938 10.375 1 92.69 198 LEU B N 1
ATOM 4196 C CA . LEU B 1 198 ? -14.242 -14.234 11.648 1 92.69 198 LEU B CA 1
ATOM 4197 C C . LEU B 1 198 ? -12.883 -14.461 12.305 1 92.69 198 LEU B C 1
ATOM 4199 O O . LEU B 1 198 ? -12.281 -13.531 12.844 1 92.69 198 LEU B O 1
ATOM 4203 N N . ASP B 1 199 ? -12.391 -15.672 12.25 1 93.38 199 ASP B N 1
ATOM 4204 C CA . ASP B 1 199 ? -11.086 -16.016 12.805 1 93.38 199 ASP B CA 1
ATOM 4205 C C . ASP B 1 199 ? -9.977 -15.234 12.102 1 93.38 199 ASP B C 1
ATOM 4207 O O . ASP B 1 199 ? -8.93 -14.961 12.703 1 93.38 199 ASP B O 1
ATOM 4211 N N . ALA B 1 200 ? -10.266 -14.898 10.867 1 95.69 200 ALA B N 1
ATOM 4212 C CA . ALA B 1 200 ? -9.273 -14.156 10.086 1 95.69 200 ALA B CA 1
ATOM 4213 C C . ALA B 1 200 ? -9.406 -12.648 10.32 1 95.69 200 ALA B C 1
ATOM 4215 O O . ALA B 1 200 ? -8.68 -11.859 9.727 1 95.69 200 ALA B O 1
ATOM 4216 N N . GLY B 1 201 ? -10.352 -12.242 11.117 1 96.56 201 GLY B N 1
ATOM 4217 C CA . GLY B 1 201 ? -10.508 -10.844 11.492 1 96.56 201 GLY B CA 1
ATOM 4218 C C . GLY B 1 201 ? -11.328 -10.047 10.5 1 96.56 201 GLY B C 1
ATOM 4219 O O . GLY B 1 201 ? -11.227 -8.82 10.445 1 96.56 201 GLY B O 1
ATOM 4220 N N . VAL B 1 202 ? -12.055 -10.75 9.602 1 98.06 202 VAL B N 1
ATOM 4221 C CA . VAL B 1 202 ? -12.891 -10.055 8.633 1 98.06 202 VAL B CA 1
ATOM 4222 C C . VAL B 1 202 ? -14.359 -10.383 8.875 1 98.06 202 VAL B C 1
ATOM 4224 O O . VAL B 1 202 ? -14.68 -11.32 9.609 1 98.06 202 VAL B O 1
ATOM 4227 N N . GLU B 1 203 ? -15.242 -9.602 8.312 1 98.38 203 GLU B N 1
ATOM 4228 C CA . GLU B 1 203 ? -16.688 -9.773 8.5 1 98.38 203 GLU B CA 1
ATOM 4229 C C . GLU B 1 203 ? -17.312 -10.508 7.312 1 98.38 203 GLU B C 1
ATOM 4231 O O . GLU B 1 203 ? -17.25 -10.031 6.18 1 98.38 203 GLU B O 1
ATOM 4236 N N . PRO B 1 204 ? -17.906 -11.695 7.621 1 97.75 204 PRO B N 1
ATOM 4237 C CA . PRO B 1 204 ? -18.672 -12.32 6.539 1 97.75 204 PRO B CA 1
ATOM 4238 C C . PRO B 1 204 ? -19.859 -11.477 6.098 1 97.75 204 PRO B C 1
ATOM 4240 O O . PRO B 1 204 ? -20.531 -10.859 6.93 1 97.75 204 PRO B O 1
ATOM 4243 N N . ALA B 1 205 ? -20.078 -11.406 4.773 1 98.25 205 ALA B N 1
ATOM 4244 C CA . ALA B 1 205 ? -21.188 -10.609 4.242 1 98.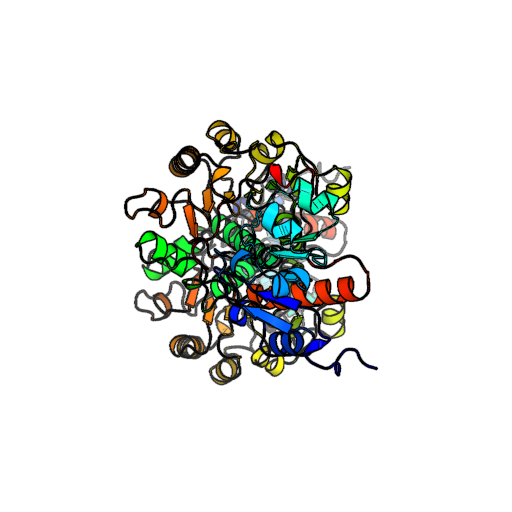25 205 ALA B CA 1
ATOM 4245 C C . ALA B 1 205 ? -21.719 -11.203 2.941 1 98.25 205 ALA B C 1
ATOM 4247 O O . ALA B 1 205 ? -21.031 -11.992 2.285 1 98.25 205 ALA B O 1
ATOM 4248 N N . SER B 1 206 ? -22.938 -10.852 2.586 1 96.88 206 SER B N 1
ATOM 4249 C CA . SER B 1 206 ? -23.5 -11.258 1.306 1 96.88 206 SER B CA 1
ATOM 4250 C C . SER B 1 206 ? -22.875 -10.484 0.151 1 96.88 206 SER B C 1
ATOM 4252 O O . SER B 1 206 ? -22.234 -9.453 0.364 1 96.88 206 SER B O 1
ATOM 4254 N N . LEU B 1 207 ? -23.078 -11.023 -1.016 1 95.88 207 LEU B N 1
ATOM 4255 C CA . LEU B 1 207 ? -22.578 -10.336 -2.205 1 95.88 207 LEU B CA 1
ATOM 4256 C C . LEU B 1 207 ? -23.188 -8.945 -2.328 1 95.88 207 LEU B C 1
ATOM 4258 O O . LEU B 1 207 ? -22.5 -7.98 -2.629 1 95.88 207 LEU B O 1
ATOM 4262 N N . GLU B 1 208 ? -24.438 -8.82 -2.033 1 97.12 208 GLU B N 1
ATOM 4263 C CA . GLU B 1 208 ? -25.141 -7.551 -2.115 1 97.12 208 GLU B CA 1
ATOM 4264 C C . GLU B 1 208 ? -24.547 -6.516 -1.164 1 97.12 208 GLU B C 1
ATOM 4266 O O . GLU B 1 208 ? -24.344 -5.363 -1.544 1 97.12 208 GLU B O 1
ATOM 4271 N N . THR B 1 209 ? -24.266 -6.945 0.017 1 98.06 209 THR B N 1
ATOM 4272 C CA . THR B 1 209 ? -23.703 -6.047 1.022 1 98.06 209 THR B CA 1
ATOM 4273 C C . THR B 1 209 ? -22.312 -5.582 0.613 1 98.06 209 THR B C 1
ATOM 4275 O O . THR B 1 209 ? -22 -4.391 0.696 1 98.06 209 THR B O 1
ATOM 4278 N N . VAL B 1 210 ? -21.531 -6.465 0.126 1 98.12 210 VAL B N 1
ATOM 4279 C CA . VAL B 1 210 ? -20.156 -6.137 -0.288 1 98.12 210 VAL B CA 1
ATOM 4280 C C . VAL B 1 210 ? -20.203 -5.152 -1.453 1 98.12 210 VAL B C 1
ATOM 4282 O O . VAL B 1 210 ? -19.438 -4.188 -1.481 1 98.12 210 VAL B O 1
ATOM 4285 N N . LEU B 1 211 ? -21.078 -5.359 -2.359 1 97.88 211 LEU B N 1
ATOM 4286 C CA . LEU B 1 211 ? -21.219 -4.48 -3.518 1 97.88 211 LEU B CA 1
ATOM 4287 C C . LEU B 1 211 ? -21.688 -3.094 -3.098 1 97.88 211 LEU B C 1
ATOM 4289 O O . LEU B 1 211 ? -21.109 -2.086 -3.508 1 97.88 211 LEU B O 1
ATOM 4293 N N . ALA B 1 212 ? -22.594 -2.998 -2.199 1 98.12 212 ALA B N 1
ATOM 4294 C CA . ALA B 1 212 ? -23.281 -1.754 -1.876 1 98.12 212 ALA B CA 1
ATOM 4295 C C . ALA B 1 212 ? -22.469 -0.912 -0.895 1 98.12 212 ALA B C 1
ATOM 4297 O O . ALA B 1 212 ? -22.562 0.318 -0.896 1 98.12 212 ALA B O 1
ATOM 4298 N N . GLU B 1 213 ? -21.656 -1.517 -0.117 1 98.19 213 GLU B N 1
ATOM 4299 C CA . GLU B 1 213 ? -21.109 -0.789 1.022 1 98.19 213 GLU B CA 1
ATOM 4300 C C . GLU B 1 213 ? -19.609 -0.531 0.845 1 98.19 213 GLU B C 1
ATOM 4302 O O . GLU B 1 213 ? -19.016 0.23 1.608 1 98.19 213 GLU B O 1
ATOM 4307 N N . SER B 1 214 ? -19.031 -1.049 -0.159 1 98.62 214 SER B N 1
ATOM 4308 C CA . SER B 1 214 ? -17.578 -0.983 -0.284 1 98.62 214 SER B CA 1
ATOM 4309 C C . SER B 1 214 ? -17.141 0.296 -0.99 1 98.62 214 SER B C 1
ATOM 4311 O O . SER B 1 214 ? -17.734 0.698 -1.987 1 98.62 214 SER B O 1
ATOM 4313 N N . ASP B 1 215 ? -16.078 0.997 -0.411 1 98.5 215 ASP B N 1
ATOM 4314 C CA . ASP B 1 215 ? -15.359 2.047 -1.119 1 98.5 215 ASP B CA 1
ATOM 4315 C C . ASP B 1 215 ? -14.367 1.452 -2.115 1 98.5 215 ASP B C 1
ATOM 4317 O O . ASP B 1 215 ? -14.133 2.023 -3.182 1 98.5 215 ASP B O 1
ATOM 4321 N N . PHE B 1 216 ? -13.797 0.362 -1.733 1 98.81 216 PHE B N 1
ATOM 4322 C CA . PHE B 1 216 ? -12.875 -0.434 -2.539 1 98.81 216 PHE B CA 1
ATOM 4323 C C . PHE B 1 216 ? -13.32 -1.893 -2.582 1 98.81 216 PHE B C 1
ATOM 4325 O O . PHE B 1 216 ? -13.57 -2.5 -1.539 1 98.81 216 PHE B O 1
ATOM 4332 N N . LEU B 1 217 ? -13.43 -2.434 -3.744 1 98.62 217 LEU B N 1
ATOM 4333 C CA . LEU B 1 217 ? -13.859 -3.818 -3.914 1 98.62 217 LEU B CA 1
ATOM 4334 C C . LEU B 1 217 ? -12.805 -4.621 -4.672 1 98.62 217 LEU B C 1
ATOM 4336 O O . LEU B 1 217 ? -12.492 -4.309 -5.824 1 98.62 217 LEU B O 1
ATOM 4340 N N . PHE B 1 218 ? -12.25 -5.625 -4.023 1 98.56 218 PHE B N 1
ATOM 4341 C CA . PHE B 1 218 ? -11.281 -6.527 -4.629 1 98.56 218 PHE B CA 1
ATOM 4342 C C . PHE B 1 218 ? -11.945 -7.824 -5.066 1 98.56 218 PHE B C 1
ATOM 4344 O O . PHE B 1 218 ? -12.672 -8.453 -4.289 1 98.56 218 PHE B O 1
ATOM 4351 N N . VAL B 1 219 ? -11.695 -8.234 -6.277 1 97.31 219 VAL B N 1
ATOM 4352 C CA . VAL B 1 219 ? -12.211 -9.508 -6.785 1 97.31 219 VAL B CA 1
ATOM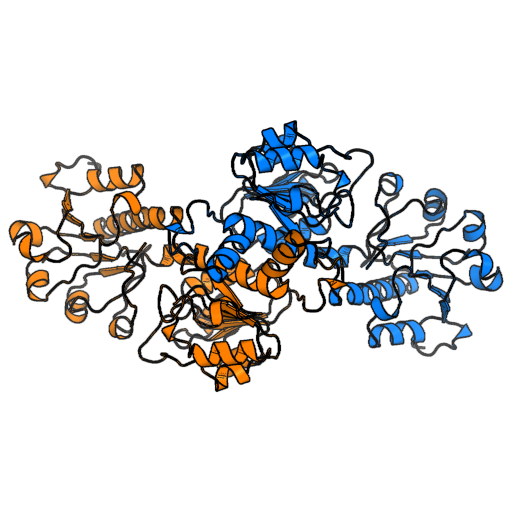 4353 C C . VAL B 1 219 ? -11.062 -10.484 -7.004 1 97.31 219 VAL B C 1
ATOM 4355 O O . VAL B 1 219 ? -10.25 -10.305 -7.918 1 97.31 219 VAL B O 1
ATOM 4358 N N . VAL B 1 220 ? -11.047 -11.5 -6.199 1 94.25 220 VAL B N 1
ATOM 4359 C CA . VAL B 1 220 ? -9.969 -12.477 -6.258 1 94.25 220 VAL B CA 1
ATOM 4360 C C . VAL B 1 220 ? -10.547 -13.891 -6.297 1 94.25 220 VAL B C 1
ATOM 4362 O O . VAL B 1 220 ? -9.859 -14.859 -5.98 1 94.25 220 VAL B O 1
ATOM 4365 N N . ALA B 1 221 ? -11.727 -14.039 -6.668 1 87.56 221 ALA B N 1
ATOM 4366 C CA . ALA B 1 221 ? -12.406 -15.328 -6.73 1 87.56 221 ALA B CA 1
ATOM 4367 C C . ALA B 1 221 ? -12.016 -16.094 -7.984 1 87.56 221 ALA B C 1
ATOM 4369 O O . ALA B 1 221 ? -11.859 -15.516 -9.062 1 87.56 221 ALA B O 1
ATOM 4370 N N . ALA B 1 222 ? -11.898 -17.391 -7.84 1 78.75 222 ALA B N 1
ATOM 4371 C CA . ALA B 1 222 ? -11.672 -18.266 -8.992 1 78.75 222 ALA B CA 1
ATOM 4372 C C . ALA B 1 222 ? -12.93 -18.375 -9.852 1 78.75 222 ALA B C 1
ATOM 4374 O O . ALA B 1 222 ? -14.047 -18.219 -9.344 1 78.75 222 ALA B O 1
ATOM 4375 N N . VAL B 1 223 ? -12.672 -18.656 -11.078 1 75.44 223 VAL B N 1
ATOM 4376 C CA . VAL B 1 223 ? -13.805 -18.859 -11.977 1 75.44 223 VAL B CA 1
ATOM 4377 C C . VAL B 1 223 ? -14.344 -20.281 -11.797 1 75.44 223 VAL B C 1
ATOM 4379 O O . VAL B 1 223 ? -13.578 -21.25 -11.766 1 75.44 223 VAL B O 1
ATOM 4382 N N . THR B 1 224 ? -15.539 -20.328 -11.586 1 74.56 224 THR B N 1
ATOM 4383 C CA . THR B 1 224 ? -16.234 -21.609 -11.492 1 74.56 224 THR B CA 1
ATOM 4384 C C . THR B 1 224 ? -17.422 -21.641 -12.453 1 74.56 224 THR B C 1
ATOM 4386 O O . THR B 1 224 ? -17.75 -20.641 -13.086 1 74.56 224 THR B O 1
ATOM 4389 N N . SER B 1 225 ? -17.969 -22.812 -12.625 1 74.19 225 SER B N 1
ATOM 4390 C CA . SER B 1 225 ? -19.156 -22.969 -13.469 1 74.19 225 SER B CA 1
ATOM 4391 C C . SER B 1 225 ? -20.328 -22.125 -12.938 1 74.19 225 SER B C 1
ATOM 4393 O O . SER B 1 225 ? -21.203 -21.75 -13.695 1 74.19 225 SER B O 1
ATOM 4395 N N . ASP B 1 226 ? -20.25 -21.672 -11.695 1 72.56 226 ASP B N 1
ATOM 4396 C CA . ASP B 1 226 ? -21.391 -21.031 -11.039 1 72.56 226 ASP B CA 1
ATOM 4397 C C . ASP B 1 226 ? -21.266 -19.516 -11.109 1 72.56 226 ASP B C 1
ATOM 4399 O O . ASP B 1 226 ? -22.25 -18.797 -10.898 1 72.56 226 ASP B O 1
ATOM 4403 N N . ASN B 1 227 ? -20.062 -19 -11.445 1 73.62 227 ASN B N 1
ATOM 4404 C CA . ASN B 1 227 ? -19.938 -17.562 -11.25 1 73.62 227 ASN B CA 1
ATOM 4405 C C . ASN B 1 227 ? -19.438 -16.859 -12.508 1 73.62 227 ASN B C 1
ATOM 4407 O O . ASN B 1 227 ? -18.875 -15.766 -12.43 1 73.62 227 ASN B O 1
ATOM 4411 N N . GLU B 1 228 ? -19.594 -17.516 -13.578 1 76.62 228 GLU B N 1
ATOM 4412 C CA . GLU B 1 228 ? -19.172 -16.859 -14.82 1 76.62 228 GLU B CA 1
ATOM 4413 C C . GLU B 1 228 ? -20.047 -15.648 -15.125 1 76.62 228 GLU B C 1
ATOM 4415 O O . GLU B 1 228 ? -21.281 -15.766 -15.18 1 76.62 228 GLU B O 1
ATOM 4420 N N . GLY B 1 229 ? -19.453 -14.555 -15.227 1 77.69 229 GLY B N 1
ATOM 4421 C CA . GLY B 1 229 ? -20.125 -13.328 -15.594 1 77.69 229 GLY B CA 1
ATOM 4422 C C . GLY B 1 229 ? -21.094 -12.844 -14.523 1 77.69 229 GLY B C 1
ATOM 4423 O O . GLY B 1 229 ? -22.047 -12.109 -14.828 1 77.69 229 GLY B O 1
ATOM 4424 N N . PHE B 1 230 ? -20.844 -13.18 -13.32 1 83.25 230 PHE B N 1
ATOM 4425 C CA . PHE B 1 230 ? -21.875 -12.906 -12.312 1 83.25 230 PHE B CA 1
ATOM 4426 C C . PHE B 1 230 ? -21.812 -11.445 -11.867 1 83.25 230 PHE B C 1
ATOM 4428 O O . PHE B 1 230 ? -22.781 -10.93 -11.305 1 83.25 230 PHE B O 1
ATOM 4435 N N . LEU B 1 231 ? -20.797 -10.766 -12.172 1 93.56 231 LEU B N 1
ATOM 4436 C CA . LEU B 1 231 ? -20.734 -9.336 -11.906 1 93.56 231 LEU B CA 1
ATOM 4437 C C . LEU B 1 231 ? -21.031 -8.531 -13.164 1 93.56 231 LEU B C 1
ATOM 4439 O O . LEU B 1 231 ? -20.125 -8.289 -13.977 1 93.56 231 LEU B O 1
ATOM 4443 N N . GLY B 1 232 ? -22.266 -8.18 -13.32 1 95.69 232 GLY B N 1
ATOM 4444 C CA . GLY B 1 232 ? -22.703 -7.441 -14.492 1 95.69 232 GLY B CA 1
ATOM 4445 C C . GLY B 1 232 ? -23.234 -6.059 -14.164 1 95.69 232 GLY B C 1
ATOM 4446 O O . GLY B 1 232 ? -22.844 -5.457 -13.164 1 95.69 232 GLY B O 1
ATOM 4447 N N . ALA B 1 233 ? -24.078 -5.535 -14.992 1 96.75 233 ALA B N 1
ATOM 4448 C CA . ALA B 1 233 ? -24.594 -4.168 -14.922 1 96.75 233 ALA B CA 1
ATOM 4449 C C . ALA B 1 233 ? -25.266 -3.904 -13.586 1 96.75 233 ALA B C 1
ATOM 4451 O O . ALA B 1 233 ? -25.062 -2.855 -12.969 1 96.75 233 ALA B O 1
ATOM 4452 N N . LYS B 1 234 ? -26.047 -4.84 -13.156 1 96.75 234 LYS B N 1
ATOM 4453 C CA . LYS B 1 234 ? -26.75 -4.672 -11.891 1 96.75 234 LYS B CA 1
ATOM 4454 C C . LYS B 1 234 ? -25.781 -4.57 -10.727 1 96.75 234 LYS B C 1
ATOM 4456 O O . LYS B 1 234 ? -25.953 -3.742 -9.828 1 96.75 234 LYS B O 1
ATOM 4461 N N . ALA B 1 235 ? -24.828 -5.406 -10.734 1 97.06 235 ALA B N 1
ATOM 4462 C CA . ALA B 1 235 ? -23.812 -5.383 -9.68 1 97.06 235 ALA B CA 1
ATOM 4463 C C . ALA B 1 235 ? -23.094 -4.043 -9.641 1 97.06 235 ALA B C 1
ATOM 4465 O O . ALA B 1 235 ? -22.938 -3.439 -8.578 1 97.06 235 ALA B O 1
ATOM 4466 N N . PHE B 1 236 ? -22.672 -3.533 -10.781 1 98.12 236 PHE B N 1
ATOM 4467 C CA . PHE B 1 236 ? -21.906 -2.289 -10.844 1 98.12 236 PHE B CA 1
ATOM 4468 C C . PHE B 1 236 ? -22.781 -1.103 -10.461 1 98.12 236 PHE B C 1
ATOM 4470 O O . PHE B 1 236 ? -22.312 -0.167 -9.805 1 98.12 236 PHE B O 1
ATOM 4477 N N . ALA B 1 237 ? -24.031 -1.172 -10.844 1 97.88 237 ALA B N 1
ATOM 4478 C CA . ALA B 1 237 ? -24.953 -0.106 -10.484 1 97.88 237 ALA B CA 1
ATOM 4479 C C . ALA B 1 237 ? -25.156 -0.038 -8.977 1 97.88 237 ALA B C 1
ATOM 4481 O O . ALA B 1 237 ? -25.406 1.036 -8.422 1 97.88 237 ALA B O 1
ATOM 4482 N N . ALA B 1 238 ? -25.047 -1.143 -8.336 1 98 238 ALA B N 1
ATOM 4483 C CA . ALA B 1 238 ? -25.297 -1.233 -6.895 1 98 238 ALA B CA 1
ATOM 4484 C C . ALA B 1 238 ? -24.109 -0.688 -6.102 1 98 238 ALA B C 1
ATOM 4486 O O . ALA B 1 238 ? -24.219 -0.431 -4.898 1 98 238 ALA B O 1
ATOM 4487 N N . MET B 1 239 ? -22.984 -0.54 -6.719 1 98.38 239 MET B N 1
ATOM 4488 C CA . MET B 1 239 ? -21.812 -0.036 -6.02 1 98.38 239 MET B CA 1
ATOM 4489 C C . MET B 1 239 ? -21.969 1.44 -5.676 1 98.38 239 MET B C 1
ATOM 4491 O O . MET B 1 239 ? -22.703 2.162 -6.348 1 98.38 239 MET B O 1
ATOM 4495 N N . ARG B 1 240 ? -21.25 1.915 -4.648 1 97.56 240 ARG B N 1
ATOM 4496 C CA . ARG B 1 240 ? -21.234 3.328 -4.285 1 97.56 240 ARG B CA 1
ATOM 4497 C C . ARG B 1 240 ? -20.641 4.176 -5.406 1 97.56 240 ARG B C 1
ATOM 4499 O O . ARG B 1 240 ? -19.656 3.789 -6.027 1 97.56 240 ARG B O 1
ATOM 4506 N N . PRO B 1 241 ? -21.297 5.332 -5.656 1 97.12 241 PRO B N 1
ATOM 4507 C CA . PRO B 1 241 ? -20.641 6.238 -6.602 1 97.12 241 PRO B CA 1
ATOM 4508 C C . PRO B 1 241 ? -19.203 6.566 -6.203 1 97.12 241 PRO B C 1
ATOM 4510 O O . PRO B 1 241 ? -18.938 6.867 -5.035 1 97.12 241 PRO B O 1
ATOM 4513 N N . GLY B 1 242 ? -18.297 6.379 -7.199 1 96.56 242 GLY B N 1
ATOM 4514 C CA . GLY B 1 242 ? -16.891 6.711 -6.949 1 96.56 242 GLY B CA 1
ATOM 4515 C C . GLY B 1 242 ? -16.094 5.539 -6.426 1 96.56 242 GLY B C 1
ATOM 4516 O O . GLY B 1 242 ? -14.867 5.633 -6.285 1 96.56 242 GLY B O 1
ATOM 4517 N N . ALA B 1 243 ? -16.719 4.383 -6.137 1 98.25 243 ALA B N 1
ATOM 4518 C CA . ALA B 1 243 ? -16.016 3.221 -5.598 1 98.25 243 ALA B CA 1
ATOM 4519 C C . ALA B 1 243 ? -14.977 2.697 -6.59 1 98.25 243 ALA B C 1
ATOM 4521 O O . ALA B 1 243 ? -15.07 2.957 -7.789 1 98.25 243 ALA B O 1
ATOM 4522 N N . ALA B 1 244 ? -13.984 2.082 -6.066 1 98.69 244 ALA B N 1
ATOM 4523 C CA . ALA B 1 244 ? -12.938 1.47 -6.879 1 98.69 244 ALA B CA 1
ATOM 4524 C C . ALA B 1 244 ? -13.133 -0.04 -6.977 1 98.69 244 ALA B C 1
ATOM 4526 O O . ALA B 1 244 ? -13.25 -0.725 -5.961 1 98.69 244 ALA B O 1
ATOM 4527 N N . PHE B 1 245 ? -13.227 -0.513 -8.18 1 98.62 245 PHE B N 1
ATOM 4528 C CA . PHE B 1 245 ? -13.336 -1.934 -8.484 1 98.62 245 PHE B CA 1
ATOM 4529 C C . PHE B 1 245 ? -12.008 -2.49 -8.969 1 98.62 245 PHE B C 1
ATOM 4531 O O . PHE B 1 245 ? -11.492 -2.068 -10.008 1 98.62 245 PHE B O 1
ATOM 4538 N N . ILE B 1 246 ? -11.406 -3.449 -8.234 1 98.62 246 ILE B N 1
ATOM 4539 C CA . ILE B 1 246 ? -10.102 -4.004 -8.57 1 98.62 246 ILE B CA 1
ATOM 4540 C C . ILE B 1 246 ? -10.25 -5.48 -8.93 1 98.62 246 ILE B C 1
ATOM 4542 O O . ILE B 1 246 ? -10.562 -6.309 -8.07 1 98.62 246 ILE B O 1
ATOM 4546 N N . LEU B 1 247 ? -9.93 -5.82 -10.148 1 97.38 247 LEU B N 1
ATOM 4547 C CA . LEU B 1 247 ? -10.07 -7.176 -10.664 1 97.38 247 LEU B CA 1
ATOM 4548 C C . LEU B 1 247 ? -8.711 -7.863 -10.766 1 97.38 247 LEU B C 1
ATOM 4550 O O . LEU B 1 247 ? -7.875 -7.461 -11.578 1 97.38 247 LEU B O 1
ATOM 4554 N N . LEU B 1 248 ? -8.508 -8.898 -10.008 1 93.62 248 LEU B N 1
ATOM 4555 C CA . LEU B 1 248 ? -7.207 -9.555 -9.938 1 93.62 248 LEU B CA 1
ATOM 4556 C C . LEU B 1 248 ? -7.32 -11.023 -10.344 1 93.62 248 LEU B C 1
ATOM 4558 O O . LEU B 1 248 ? -6.309 -11.688 -10.578 1 93.62 248 LEU B O 1
ATOM 4562 N N . SER B 1 249 ? -8.461 -11.531 -10.312 1 83.25 249 SER B N 1
ATOM 4563 C CA . SER B 1 249 ? -8.68 -12.914 -10.719 1 83.25 249 SER B CA 1
ATOM 4564 C C . SER B 1 249 ? -9 -13.008 -12.211 1 83.25 249 SER B C 1
ATOM 4566 O O . SER B 1 249 ? -8.641 -12.109 -12.977 1 83.25 249 SER B O 1
ATOM 4568 N N . ARG B 1 250 ? -9.703 -14.031 -12.633 1 76.12 250 ARG B N 1
ATOM 4569 C CA . ARG B 1 250 ? -9.977 -14.227 -14.055 1 76.12 250 ARG B CA 1
ATOM 4570 C C . ARG B 1 250 ? -11.148 -13.367 -14.508 1 76.12 250 ARG B C 1
ATOM 4572 O O . ARG B 1 250 ? -12.109 -13.172 -13.758 1 76.12 250 ARG B O 1
ATOM 4579 N N . ALA B 1 251 ? -10.984 -12.883 -15.672 1 76.69 251 ALA B N 1
ATOM 4580 C CA . ALA B 1 251 ? -11.938 -11.93 -16.25 1 76.69 251 ALA B CA 1
ATOM 4581 C C . ALA B 1 251 ? -13.305 -12.578 -16.438 1 76.69 251 ALA B C 1
ATOM 4583 O O . ALA B 1 251 ? -14.312 -11.883 -16.562 1 76.69 251 ALA B O 1
ATOM 4584 N N . GLY B 1 252 ? -13.352 -13.828 -16.328 1 79.19 252 GLY B N 1
ATOM 4585 C CA . GLY B 1 252 ? -14.57 -14.562 -16.609 1 79.19 252 GLY B CA 1
ATOM 4586 C C . GLY B 1 252 ? -15.664 -14.32 -15.578 1 79.19 252 GLY B C 1
ATOM 4587 O O . GLY B 1 252 ? -16.844 -14.602 -15.836 1 79.19 252 GLY B O 1
ATOM 4588 N N . VAL B 1 253 ? -15.328 -13.703 -14.5 1 85.19 253 VAL B N 1
ATOM 4589 C CA . VAL B 1 253 ? -16.297 -13.477 -13.438 1 85.19 253 VAL B CA 1
ATOM 4590 C C . VAL B 1 253 ? -17.047 -12.164 -13.688 1 85.19 253 VAL B C 1
ATOM 4592 O O . VAL B 1 253 ? -18.078 -11.898 -13.07 1 85.19 253 VAL B O 1
ATOM 4595 N N . VAL B 1 254 ? -16.578 -11.398 -14.656 1 92.5 254 VAL B N 1
ATOM 4596 C CA . VAL B 1 254 ? -17.062 -10.039 -14.859 1 92.5 254 VAL B CA 1
ATOM 4597 C C . VAL B 1 254 ? -17.609 -9.898 -16.281 1 92.5 254 VAL B C 1
ATOM 4599 O O . VAL B 1 254 ? -17 -10.367 -17.234 1 92.5 254 VAL B O 1
ATOM 4602 N N . ASP B 1 255 ? -18.828 -9.375 -16.406 1 94.31 255 ASP B N 1
ATOM 4603 C CA . ASP B 1 255 ? -19.219 -8.805 -17.688 1 94.31 255 ASP B CA 1
ATOM 4604 C C . ASP B 1 255 ? -18.422 -7.539 -18 1 94.31 255 ASP B C 1
ATOM 4606 O O . ASP B 1 255 ? -18.766 -6.453 -17.516 1 94.31 255 ASP B O 1
ATOM 4610 N N . PHE B 1 256 ? -17.469 -7.711 -18.812 1 95 256 PHE B N 1
ATOM 4611 C CA . PHE B 1 256 ? -16.453 -6.668 -18.984 1 95 256 PHE B CA 1
ATOM 4612 C C . PHE B 1 256 ? -17.062 -5.449 -19.688 1 95 256 PHE B C 1
ATOM 4614 O O . PHE B 1 256 ? -16.656 -4.316 -19.406 1 95 256 PHE B O 1
ATOM 4621 N N . ASP B 1 257 ? -18.031 -5.668 -20.578 1 95.69 257 ASP B N 1
ATOM 4622 C CA . ASP B 1 257 ? -18.703 -4.543 -21.219 1 95.69 257 ASP B CA 1
ATOM 4623 C C . ASP B 1 257 ? -19.484 -3.721 -20.188 1 95.69 257 ASP B C 1
ATOM 4625 O O . ASP B 1 257 ? -19.484 -2.49 -20.25 1 95.69 257 ASP B O 1
ATOM 4629 N N . ALA B 1 258 ? -20.094 -4.387 -19.312 1 97.19 258 ALA B N 1
ATOM 4630 C CA . ALA B 1 258 ? -20.797 -3.697 -18.234 1 97.19 258 ALA B CA 1
ATOM 4631 C C . ALA B 1 258 ? -19.844 -2.91 -17.359 1 97.19 258 ALA B C 1
ATOM 4633 O O . ALA B 1 258 ? -20.156 -1.81 -16.906 1 97.19 258 ALA B O 1
ATOM 4634 N N . LEU B 1 259 ? -18.703 -3.496 -17.094 1 97.44 259 LEU B N 1
ATOM 4635 C CA . LEU B 1 259 ? -17.672 -2.814 -16.312 1 97.44 259 LEU B CA 1
ATOM 4636 C C . LEU B 1 259 ? -17.234 -1.531 -17 1 97.44 259 LEU B C 1
ATOM 4638 O O . LEU B 1 259 ? -17.172 -0.471 -16.375 1 97.44 259 LEU B O 1
ATOM 4642 N N . ILE B 1 260 ? -16.969 -1.634 -18.281 1 97.5 260 ILE B N 1
ATOM 4643 C CA . ILE B 1 260 ? -16.531 -0.49 -19.062 1 97.5 260 ILE B CA 1
ATOM 4644 C C . ILE B 1 260 ? -17.578 0.612 -19.016 1 97.5 260 ILE B C 1
ATOM 4646 O O . ILE B 1 260 ? -17.25 1.781 -18.797 1 97.5 260 ILE B O 1
ATOM 4650 N N . ALA B 1 261 ? -18.797 0.224 -19.156 1 98 261 ALA B N 1
ATOM 4651 C CA . ALA B 1 261 ? -19.891 1.19 -19.141 1 98 261 ALA B CA 1
ATOM 4652 C C . ALA B 1 261 ? -19.969 1.915 -17.797 1 98 261 ALA B C 1
ATOM 4654 O O . ALA B 1 261 ? -20.188 3.129 -17.75 1 98 261 ALA B O 1
ATOM 4655 N N . ALA B 1 262 ? -19.812 1.2 -16.734 1 98.25 262 ALA B N 1
ATOM 4656 C CA . ALA B 1 262 ? -19.875 1.775 -15.391 1 98.25 262 ALA B CA 1
ATOM 4657 C C . ALA B 1 262 ? -18.734 2.777 -15.172 1 98.25 262 ALA B C 1
ATOM 4659 O O . ALA B 1 262 ? -18.938 3.82 -14.547 1 98.25 262 ALA B O 1
ATOM 4660 N N . VAL B 1 263 ? -17.594 2.512 -15.711 1 98.38 263 VAL B N 1
ATOM 4661 C CA . VAL B 1 263 ? -16.453 3.406 -15.57 1 98.38 263 VAL B CA 1
ATOM 4662 C C . VAL B 1 263 ? -16.625 4.609 -16.5 1 98.38 263 VAL B C 1
ATOM 4664 O O . VAL B 1 263 ? -16.359 5.746 -16.094 1 98.38 263 VAL B O 1
ATOM 4667 N N . GLU B 1 264 ? -17.031 4.344 -17.688 1 97.81 264 GLU B N 1
ATOM 4668 C CA . GLU B 1 264 ? -17.219 5.398 -18.688 1 97.81 264 GLU B CA 1
ATOM 4669 C C . GLU B 1 264 ? -18.219 6.449 -18.203 1 97.81 264 GLU B C 1
ATOM 4671 O O . GLU B 1 264 ? -18.031 7.645 -18.438 1 97.81 264 GLU B O 1
ATOM 4676 N N . SER B 1 265 ? -19.219 6.043 -17.531 1 97.62 265 SER B N 1
ATOM 4677 C CA . SER B 1 265 ? -20.234 6.953 -17 1 97.62 265 SER B CA 1
ATOM 4678 C C . SER B 1 265 ? -19.703 7.762 -15.828 1 97.62 265 SER B C 1
ATOM 4680 O O . SER B 1 265 ? -20.328 8.75 -15.414 1 97.62 265 SER B O 1
ATOM 4682 N N . GLY B 1 266 ? -18.641 7.305 -15.266 1 96.94 266 GLY B N 1
ATOM 4683 C CA . GLY B 1 266 ? -18.078 7.961 -14.094 1 96.94 266 GLY B CA 1
ATOM 4684 C C . GLY B 1 266 ? -18.625 7.43 -12.789 1 96.94 266 GLY B C 1
ATOM 4685 O O . GLY B 1 266 ? -18.328 7.957 -11.719 1 96.94 266 GLY B O 1
ATOM 4686 N N . HIS B 1 267 ? -19.406 6.418 -12.883 1 98 267 HIS B N 1
ATOM 4687 C CA . HIS B 1 267 ? -20.031 5.867 -11.68 1 98 267 HIS B CA 1
ATOM 4688 C C . HIS B 1 267 ? -18.984 5.246 -10.758 1 98 267 HIS B C 1
ATOM 4690 O O . HIS B 1 267 ? -18.969 5.512 -9.555 1 98 267 HIS B O 1
ATOM 4696 N N . ILE B 1 268 ? -18.125 4.406 -11.305 1 98.31 268 ILE B N 1
ATOM 4697 C CA . ILE B 1 268 ? -17.047 3.812 -10.508 1 98.31 268 ILE B CA 1
ATOM 4698 C C . ILE B 1 268 ? -15.711 3.979 -11.234 1 98.31 268 ILE B C 1
ATOM 4700 O O . ILE B 1 268 ? -15.672 4.422 -12.383 1 98.31 268 ILE B O 1
ATOM 4704 N N . ARG B 1 269 ? -14.633 3.779 -10.555 1 98.19 269 ARG B N 1
ATOM 4705 C CA . ARG B 1 269 ? -13.297 3.592 -11.109 1 98.19 269 ARG B CA 1
ATOM 4706 C C . ARG B 1 269 ? -12.883 2.125 -11.055 1 98.19 269 ARG B C 1
ATOM 4708 O O . ARG B 1 269 ? -13.453 1.341 -10.297 1 98.19 269 ARG B O 1
ATOM 4715 N N . ALA B 1 270 ? -11.922 1.75 -11.914 1 98.56 270 ALA B N 1
ATOM 4716 C CA . ALA B 1 270 ? -11.594 0.327 -11.938 1 98.56 270 ALA B CA 1
ATOM 4717 C C . ALA B 1 270 ? -10.117 0.112 -12.258 1 98.56 270 ALA B C 1
ATOM 4719 O O . ALA B 1 270 ? -9.469 0.987 -12.844 1 98.56 270 ALA B O 1
ATOM 4720 N N . ALA B 1 271 ? -9.602 -0.939 -11.828 1 98.56 271 ALA B N 1
ATOM 4721 C CA . ALA B 1 271 ? -8.305 -1.487 -12.211 1 98.56 271 ALA B CA 1
ATOM 4722 C C . ALA B 1 271 ? -8.406 -2.979 -12.516 1 98.56 271 ALA B C 1
ATOM 4724 O O . ALA B 1 271 ? -9.141 -3.707 -11.852 1 98.56 271 ALA B O 1
ATOM 4725 N N . SER B 1 272 ? -7.676 -3.414 -13.523 1 97.62 272 SER B N 1
ATOM 4726 C CA . SER B 1 272 ? -7.699 -4.832 -13.867 1 97.62 272 SER B CA 1
ATOM 4727 C C . SER B 1 272 ? -6.32 -5.316 -14.305 1 97.62 272 SER B C 1
ATOM 4729 O O . SER B 1 272 ? -5.621 -4.625 -15.047 1 97.62 272 SER B O 1
ATOM 4731 N N . ASP B 1 273 ? -6.02 -6.477 -13.828 1 96.38 273 ASP B N 1
ATOM 4732 C CA . ASP B 1 273 ? -4.805 -7.148 -14.281 1 96.38 273 ASP B CA 1
ATOM 4733 C C . ASP B 1 273 ? -5.117 -8.188 -15.352 1 96.38 273 ASP B C 1
ATOM 4735 O O . ASP B 1 273 ? -4.211 -8.797 -15.922 1 96.38 273 ASP B O 1
ATOM 4739 N N . VAL B 1 274 ? -6.383 -8.445 -15.602 1 93.62 274 VAL B N 1
ATOM 4740 C CA . VAL B 1 274 ? -6.801 -9.477 -16.547 1 93.62 274 VAL B CA 1
ATOM 4741 C C . VAL B 1 274 ? -7.867 -8.914 -17.484 1 93.62 274 VAL B C 1
ATOM 4743 O O . VAL B 1 274 ? -8.555 -7.949 -17.156 1 93.62 274 VAL B O 1
ATOM 4746 N N . PHE B 1 275 ? -7.969 -9.516 -18.641 1 93.69 275 PHE B N 1
ATOM 4747 C CA . PHE B 1 275 ? -8.891 -9.055 -19.672 1 93.69 275 PHE B CA 1
ATOM 4748 C C . PHE B 1 275 ? -9.516 -10.242 -20.406 1 93.69 275 PHE B C 1
ATOM 4750 O O . PHE B 1 275 ? -8.977 -11.352 -20.375 1 93.69 275 PHE B O 1
ATOM 4757 N N . PRO B 1 276 ? -10.648 -10.047 -21.016 1 89.88 276 PRO B N 1
ATOM 4758 C CA . PRO B 1 276 ? -11.32 -11.141 -21.703 1 89.88 276 PRO B CA 1
ATOM 4759 C C . PRO B 1 276 ? -10.461 -11.75 -22.812 1 89.88 276 PRO B C 1
ATOM 4761 O O . PRO B 1 276 ? -10.477 -12.969 -23.016 1 89.88 276 PRO B O 1
ATOM 4764 N N . GLU B 1 277 ? -9.773 -10.914 -23.531 1 90.75 277 GLU B N 1
ATOM 4765 C CA . GLU B 1 277 ? -8.82 -11.305 -24.547 1 90.75 277 GLU B CA 1
ATOM 4766 C C . GLU B 1 277 ? -7.43 -10.75 -24.25 1 90.75 277 GLU B C 1
ATOM 4768 O O . GLU B 1 277 ? -7.285 -9.562 -23.938 1 90.75 277 GLU B O 1
ATOM 4773 N N . GLU B 1 278 ? -6.469 -11.641 -24.344 1 90.25 278 GLU B N 1
ATOM 4774 C CA . GLU B 1 278 ? -5.102 -11.234 -24.047 1 90.25 278 GLU B CA 1
ATOM 4775 C C . GLU B 1 278 ? -4.137 -11.711 -25.141 1 90.25 278 GLU B C 1
ATOM 4777 O O . GLU B 1 278 ? -4.02 -12.914 -25.375 1 90.25 278 GLU B O 1
ATOM 4782 N N . PRO B 1 279 ? -3.621 -10.773 -25.875 1 91.88 279 PRO B N 1
ATOM 4783 C CA . PRO B 1 279 ? -3.564 -9.328 -25.641 1 91.88 279 PRO B CA 1
ATOM 4784 C C . PRO B 1 279 ? -4.84 -8.609 -26.078 1 91.88 279 PRO B C 1
ATOM 4786 O O . PRO B 1 279 ? -5.52 -9.055 -27 1 91.88 279 PRO B O 1
ATOM 4789 N N . LEU B 1 280 ? -5.039 -7.527 -25.406 1 93.69 280 LEU B N 1
ATOM 4790 C CA . LEU B 1 280 ? -6.207 -6.715 -25.734 1 93.69 280 LEU B CA 1
ATOM 4791 C C . LEU B 1 280 ? -6.016 -5.988 -27.062 1 93.69 280 LEU B C 1
ATOM 4793 O O . LEU B 1 280 ? -4.957 -5.41 -27.312 1 93.69 280 LEU B O 1
ATOM 4797 N N . PRO B 1 281 ? -7.023 -6.062 -27.922 1 95.25 281 PRO B N 1
ATOM 4798 C CA . PRO B 1 281 ? -6.895 -5.375 -29.203 1 95.25 281 PRO B CA 1
ATOM 4799 C C . PRO B 1 281 ? -6.57 -3.891 -29.047 1 95.25 281 PRO B C 1
ATOM 4801 O O . PRO B 1 281 ? -7.07 -3.24 -28.141 1 95.25 281 PRO B O 1
ATOM 4804 N N . LEU B 1 282 ? -5.805 -3.334 -29.984 1 95.12 282 LEU B N 1
ATOM 4805 C CA . LEU B 1 282 ? -5.293 -1.969 -29.906 1 95.12 282 LEU B CA 1
ATOM 4806 C C . LEU B 1 282 ? -6.438 -0.959 -29.938 1 95.12 282 LEU B C 1
ATOM 4808 O O . LEU B 1 282 ? -6.32 0.135 -29.375 1 95.12 282 LEU B O 1
ATOM 4812 N N . GLY B 1 283 ? -7.543 -1.273 -30.516 1 94.5 283 GLY B N 1
ATOM 4813 C CA . GLY B 1 283 ? -8.672 -0.363 -30.625 1 94.5 283 GLY B CA 1
ATOM 4814 C C . GLY B 1 283 ? -9.664 -0.512 -29.5 1 94.5 283 GLY B C 1
ATOM 4815 O O . GLY B 1 283 ? -10.672 0.201 -29.438 1 94.5 283 GLY B O 1
ATOM 4816 N N . HIS B 1 284 ? -9.359 -1.424 -28.594 1 96 284 HIS B N 1
ATOM 4817 C CA . HIS B 1 284 ? -10.305 -1.655 -27.516 1 96 284 HIS B CA 1
ATOM 4818 C C . HIS B 1 284 ? -10.469 -0.407 -26.656 1 96 284 HIS B C 1
ATOM 4820 O O . HIS B 1 284 ? -9.477 0.227 -26.281 1 96 284 HIS B O 1
ATOM 4826 N N . PRO B 1 285 ? -11.633 -0.04 -26.25 1 95.38 285 PRO B N 1
ATOM 4827 C CA . PRO B 1 285 ? -11.906 1.225 -25.562 1 95.38 285 PRO B CA 1
ATOM 4828 C C . PRO B 1 285 ? -11.234 1.313 -24.188 1 95.38 285 PRO B C 1
ATOM 4830 O O . PRO B 1 285 ? -10.906 2.408 -23.734 1 95.38 285 PRO B O 1
ATOM 4833 N N . VAL B 1 286 ? -10.969 0.269 -23.547 1 96 286 VAL B N 1
ATOM 4834 C CA . VAL B 1 286 ? -10.43 0.262 -22.203 1 96 286 VAL B CA 1
ATOM 4835 C C . VAL B 1 286 ? -9.016 0.833 -22.203 1 96 286 VAL B C 1
ATOM 4837 O O . VAL B 1 286 ? -8.547 1.358 -21.188 1 96 286 VAL B O 1
ATOM 4840 N N . ARG B 1 287 ? -8.328 0.752 -23.25 1 96.56 287 ARG B N 1
ATOM 4841 C CA . ARG B 1 287 ? -6.938 1.183 -23.328 1 96.56 287 ARG B CA 1
ATOM 4842 C C . ARG B 1 287 ? -6.805 2.668 -23.016 1 96.56 287 ARG B C 1
ATOM 4844 O O . ARG B 1 287 ? -5.793 3.102 -22.469 1 96.56 287 ARG B O 1
ATOM 4851 N N . ARG B 1 288 ? -7.848 3.443 -23.25 1 94.88 288 ARG B N 1
ATOM 4852 C CA . ARG B 1 288 ? -7.73 4.887 -23.062 1 94.88 288 ARG B CA 1
ATOM 4853 C C . ARG B 1 288 ? -8.852 5.41 -22.172 1 94.88 288 ARG B C 1
ATOM 4855 O O . ARG B 1 288 ? -9.07 6.621 -22.094 1 94.88 288 ARG B O 1
ATOM 4862 N N . LEU B 1 289 ? -9.547 4.531 -21.562 1 97.19 289 LEU B N 1
ATOM 4863 C CA . LEU B 1 289 ? -10.695 4.906 -20.734 1 97.19 289 LEU B CA 1
ATOM 4864 C C . LEU B 1 289 ? -10.242 5.594 -19.453 1 97.19 289 LEU B C 1
ATOM 4866 O O . LEU B 1 289 ? -9.586 4.98 -18.609 1 97.19 289 LEU B O 1
ATOM 4870 N N . PRO B 1 290 ? -10.594 6.902 -19.266 1 95.81 290 PRO B N 1
ATOM 4871 C CA . PRO B 1 290 ? -10.289 7.539 -17.984 1 95.81 290 PRO B CA 1
ATOM 4872 C C . PRO B 1 290 ? -10.938 6.832 -16.797 1 95.81 290 PRO B C 1
ATOM 4874 O O . PRO B 1 290 ? -12.086 6.379 -16.906 1 95.81 290 PRO B O 1
ATOM 4877 N N . GLY B 1 291 ? -10.195 6.723 -15.719 1 96.44 291 GLY B N 1
ATOM 4878 C CA . GLY B 1 291 ? -10.734 6.07 -14.531 1 96.44 291 GLY B CA 1
ATOM 4879 C C . GLY B 1 291 ? -10.461 4.578 -14.5 1 96.44 291 GLY B C 1
ATOM 4880 O O . GLY B 1 291 ? -10.875 3.891 -13.562 1 96.44 291 GLY B O 1
ATOM 4881 N N . PHE B 1 292 ? -9.758 4.094 -15.547 1 98.31 292 PHE B N 1
ATOM 4882 C CA . PHE B 1 292 ? -9.422 2.678 -15.633 1 98.31 292 PHE B CA 1
ATOM 4883 C C . PHE B 1 292 ? -7.91 2.477 -15.617 1 98.31 292 PHE B C 1
ATOM 4885 O O . PHE B 1 292 ? -7.199 3.01 -16.469 1 98.31 292 PHE B O 1
ATOM 4892 N N . LEU B 1 293 ? -7.418 1.804 -14.594 1 98.38 293 LEU B N 1
ATOM 4893 C CA . LEU B 1 293 ? -6.008 1.443 -14.5 1 98.38 293 LEU B CA 1
ATOM 4894 C C . LEU B 1 293 ? -5.758 0.06 -15.086 1 98.38 293 LEU B C 1
ATOM 4896 O O . LEU B 1 293 ? -6.484 -0.889 -14.789 1 98.38 293 LEU B O 1
ATOM 4900 N N . ARG B 1 294 ? -4.719 -0.113 -15.961 1 97.75 294 ARG B N 1
ATOM 4901 C CA . ARG B 1 294 ? -4.488 -1.343 -16.719 1 97.75 294 ARG B CA 1
ATOM 4902 C C . ARG B 1 294 ? -3.162 -1.984 -16.312 1 97.75 294 ARG B C 1
ATOM 4904 O O . ARG B 1 294 ? -2.164 -1.289 -16.125 1 97.75 294 ARG B O 1
ATOM 4911 N N . SER B 1 295 ? -3.191 -3.182 -16.141 1 96.75 295 SER B N 1
ATOM 4912 C CA . SER B 1 295 ? -2.029 -4.043 -15.93 1 96.75 295 SER B CA 1
ATOM 4913 C C . SER B 1 295 ? -2.104 -5.285 -16.812 1 96.75 295 SER B C 1
ATOM 4915 O O . SER B 1 295 ? -3.172 -5.879 -16.969 1 96.75 295 SER B O 1
ATOM 4917 N N . ALA B 1 296 ? -1.049 -5.699 -17.438 1 95.19 296 ALA B N 1
ATOM 4918 C CA . ALA B 1 296 ? -1.023 -6.723 -18.484 1 95.19 296 ALA B CA 1
ATOM 4919 C C . ALA B 1 296 ? -0.745 -8.102 -17.891 1 95.19 296 ALA B C 1
ATOM 4921 O O . ALA B 1 296 ? 0.239 -8.75 -18.25 1 95.19 296 ALA B O 1
ATOM 4922 N N . HIS B 1 297 ? -1.665 -8.57 -17.062 1 92.69 297 HIS B N 1
ATOM 4923 C CA . HIS B 1 297 ? -1.591 -9.906 -16.484 1 92.69 297 HIS B CA 1
ATOM 4924 C C . HIS B 1 297 ? -0.198 -10.188 -15.922 1 92.69 297 HIS B C 1
ATOM 4926 O O . HIS B 1 297 ? 0.373 -11.25 -16.188 1 92.69 297 HIS B O 1
ATOM 4932 N N . ARG B 1 298 ? 0.335 -9.312 -15.242 1 92.62 298 ARG B N 1
ATOM 4933 C CA . ARG B 1 298 ? 1.707 -9.422 -14.758 1 92.62 298 ARG B CA 1
ATOM 4934 C C . ARG B 1 298 ? 1.755 -9.398 -13.234 1 92.62 298 ARG B C 1
ATOM 4936 O O . ARG B 1 298 ? 2.832 -9.289 -12.641 1 92.62 298 ARG B O 1
ATOM 4943 N N . ALA B 1 299 ? 0.623 -9.484 -12.57 1 91.81 299 ALA B N 1
ATOM 4944 C CA . ALA B 1 299 ? 0.554 -9.328 -11.117 1 91.81 299 ALA B CA 1
ATOM 4945 C C . ALA B 1 299 ? 1.313 -10.445 -10.406 1 91.81 299 ALA B C 1
ATOM 4947 O O . ALA B 1 299 ? 1.962 -10.211 -9.383 1 91.81 299 ALA B O 1
ATOM 4948 N N . GLY B 1 300 ? 1.267 -11.609 -10.938 1 87.38 300 GLY B N 1
ATOM 4949 C CA . GLY B 1 300 ? 1.796 -12.75 -10.211 1 87.38 300 GLY B CA 1
ATOM 4950 C C . GLY B 1 300 ? 3.174 -13.18 -10.68 1 87.38 300 GLY B C 1
ATOM 4951 O O . GLY B 1 300 ? 3.971 -13.703 -9.906 1 87.38 300 GLY B O 1
ATOM 4952 N N . ALA B 1 301 ? 3.506 -12.961 -11.922 1 81.12 301 ALA B N 1
ATOM 4953 C CA . ALA B 1 301 ? 4.656 -13.578 -12.578 1 81.12 301 ALA B CA 1
ATOM 4954 C C . ALA B 1 301 ? 5.953 -12.883 -12.18 1 81.12 301 ALA B C 1
ATOM 4956 O O . ALA B 1 301 ? 6.496 -12.078 -12.938 1 81.12 301 ALA B O 1
ATOM 4957 N N . LEU B 1 302 ? 6.438 -13.188 -11.031 1 87.81 302 LEU B N 1
ATOM 4958 C CA . LEU B 1 302 ? 7.75 -12.734 -10.586 1 87.81 302 LEU B CA 1
ATOM 4959 C C . LEU B 1 302 ? 8.719 -13.906 -10.453 1 87.81 302 LEU B C 1
ATOM 4961 O O . LEU B 1 302 ? 8.328 -14.992 -10.031 1 87.81 302 LEU B O 1
ATOM 4965 N N . ASP B 1 303 ? 9.875 -13.664 -10.695 1 83.75 303 ASP B N 1
ATOM 4966 C CA . ASP B 1 303 ? 10.898 -14.703 -10.633 1 83.75 303 ASP B CA 1
ATOM 4967 C C . ASP B 1 303 ? 10.945 -15.344 -9.25 1 83.75 303 ASP B C 1
ATOM 4969 O O . ASP B 1 303 ? 11.008 -16.578 -9.133 1 83.75 303 ASP B O 1
ATOM 4973 N N . ILE B 1 304 ? 10.875 -14.578 -8.32 1 84.88 304 ILE B N 1
ATOM 4974 C CA . ILE B 1 304 ? 10.992 -15.078 -6.953 1 84.88 304 ILE B CA 1
ATOM 4975 C C . ILE B 1 304 ? 9.828 -16.016 -6.648 1 84.88 304 ILE B C 1
ATOM 4977 O O . ILE B 1 304 ? 9.992 -17 -5.91 1 84.88 304 ILE B O 1
ATOM 4981 N N . ALA B 1 305 ? 8.727 -15.727 -7.164 1 86.12 305 ALA B N 1
ATOM 4982 C CA . ALA B 1 305 ? 7.559 -16.578 -6.953 1 86.12 305 ALA B CA 1
ATOM 4983 C C . ALA B 1 305 ? 7.762 -17.953 -7.59 1 86.12 305 ALA B C 1
ATOM 4985 O O . ALA B 1 305 ? 7.438 -18.984 -6.988 1 86.12 305 ALA B O 1
ATOM 4986 N N . PHE B 1 306 ? 8.359 -17.984 -8.727 1 87.12 306 PHE B N 1
ATOM 4987 C CA . PHE B 1 306 ? 8.594 -19.25 -9.414 1 87.12 306 PHE B CA 1
ATOM 4988 C C . PHE B 1 306 ? 9.586 -20.109 -8.648 1 87.12 306 PHE B C 1
ATOM 4990 O O . PHE B 1 306 ? 9.375 -21.312 -8.492 1 87.12 306 PHE B O 1
ATOM 4997 N N . LYS B 1 307 ? 10.562 -19.484 -8.164 1 90 307 LYS B N 1
ATOM 4998 C CA . LYS B 1 307 ? 11.602 -20.234 -7.465 1 90 307 LYS B CA 1
ATOM 4999 C C . LYS B 1 307 ? 11.07 -20.828 -6.164 1 90 307 LYS B C 1
ATOM 5001 O O . LYS B 1 307 ? 11.578 -21.844 -5.688 1 90 307 LYS B O 1
ATOM 5006 N N . ARG B 1 308 ? 10.062 -20.25 -5.688 1 91.38 308 ARG B N 1
ATOM 5007 C CA . ARG B 1 308 ? 9.445 -20.797 -4.48 1 91.38 308 ARG B CA 1
ATOM 5008 C C . ARG B 1 308 ? 8.711 -22.094 -4.777 1 91.38 308 ARG B C 1
ATOM 5010 O O . ARG B 1 308 ? 8.57 -22.953 -3.896 1 91.38 308 ARG B O 1
ATOM 5017 N N . MET B 1 309 ? 8.258 -22.312 -5.977 1 93.06 309 MET B N 1
ATOM 5018 C CA . MET B 1 309 ? 7.559 -23.531 -6.367 1 93.06 309 MET B CA 1
ATOM 5019 C C . MET B 1 309 ? 8.43 -24.766 -6.117 1 93.06 309 MET B C 1
ATOM 5021 O O . MET B 1 309 ? 7.965 -25.734 -5.535 1 93.06 309 MET B O 1
ATOM 5025 N N . GLY B 1 310 ? 9.672 -24.625 -6.535 1 93.69 310 GLY B N 1
ATOM 5026 C CA . GLY B 1 310 ? 10.578 -25.75 -6.383 1 93.69 310 GLY B CA 1
ATOM 5027 C C . GLY B 1 310 ? 10.758 -26.172 -4.938 1 93.69 310 GLY B C 1
ATOM 5028 O O . GLY B 1 310 ? 10.766 -27.375 -4.637 1 93.69 310 GLY B O 1
ATOM 5029 N N . GLU B 1 311 ? 10.844 -25.219 -4.105 1 94.44 311 GLU B N 1
ATOM 5030 C CA . GLU B 1 311 ? 10.984 -25.516 -2.684 1 94.44 311 GLU B CA 1
ATOM 5031 C C . GLU B 1 311 ? 9.742 -26.219 -2.145 1 94.44 311 GLU B C 1
ATOM 5033 O O . GLU B 1 311 ? 9.844 -27.188 -1.374 1 94.44 311 GLU B O 1
ATOM 5038 N N . MET B 1 312 ? 8.625 -25.766 -2.527 1 95.19 312 MET B N 1
ATOM 5039 C CA . MET B 1 312 ? 7.367 -26.359 -2.086 1 95.19 312 MET B CA 1
ATOM 5040 C C . MET B 1 312 ? 7.258 -27.812 -2.551 1 95.19 312 MET B C 1
ATOM 5042 O O . MET B 1 312 ? 6.887 -28.688 -1.771 1 95.19 312 MET B O 1
ATOM 5046 N N . VAL B 1 313 ? 7.621 -27.984 -3.789 1 96.31 313 VAL B N 1
ATOM 5047 C CA . VAL B 1 313 ? 7.57 -29.312 -4.387 1 96.31 313 VAL B CA 1
ATOM 5048 C C . VAL B 1 313 ? 8.492 -30.266 -3.625 1 96.31 313 VAL B C 1
ATOM 5050 O O . VAL B 1 313 ? 8.078 -31.344 -3.199 1 96.31 313 VAL B O 1
ATOM 5053 N N . LEU B 1 314 ? 9.719 -29.828 -3.369 1 96.69 314 LEU B N 1
ATOM 5054 C CA . LEU B 1 314 ? 10.703 -30.656 -2.68 1 96.69 314 LEU B CA 1
ATOM 5055 C C . LEU B 1 314 ? 10.25 -30.969 -1.26 1 96.69 314 LEU B C 1
ATOM 5057 O O . LEU B 1 314 ? 10.359 -32.125 -0.81 1 96.69 314 LEU B O 1
ATOM 5061 N N . GLU B 1 315 ? 9.727 -30.016 -0.629 1 96.19 315 GLU B N 1
ATOM 5062 C CA . GLU B 1 315 ? 9.289 -30.203 0.751 1 96.19 315 GLU B CA 1
ATOM 5063 C C . GLU B 1 315 ? 8.164 -31.219 0.839 1 96.19 315 GLU B C 1
ATOM 5065 O O . GLU B 1 315 ? 8.188 -32.125 1.693 1 96.19 315 GLU B O 1
ATOM 5070 N N . ASP B 1 316 ? 7.199 -31.109 -0.038 1 97.06 316 ASP B N 1
ATOM 5071 C CA . ASP B 1 316 ? 6.07 -32.031 0.004 1 97.06 316 ASP B CA 1
ATOM 5072 C C . ASP B 1 316 ? 6.496 -33.438 -0.417 1 97.06 316 ASP B C 1
ATOM 5074 O O . ASP B 1 316 ? 6.031 -34.438 0.15 1 97.06 316 ASP B O 1
ATOM 5078 N N . MET B 1 317 ? 7.398 -33.562 -1.412 1 97.31 317 MET B N 1
ATOM 5079 C CA . MET B 1 317 ? 7.914 -34.875 -1.79 1 97.31 317 MET B CA 1
ATOM 5080 C C . MET B 1 317 ? 8.641 -35.531 -0.622 1 97.31 317 MET B C 1
ATOM 5082 O O . MET B 1 317 ? 8.453 -36.719 -0.357 1 97.31 317 MET B O 1
ATOM 5086 N N . GLU B 1 318 ? 9.391 -34.75 0.064 1 95.19 318 GLU B N 1
ATOM 5087 C CA . GLU B 1 318 ? 10.125 -35.25 1.217 1 95.19 318 GLU B CA 1
ATOM 5088 C C . GLU B 1 318 ? 9.164 -35.75 2.297 1 95.19 318 GLU B C 1
ATOM 5090 O O . GLU B 1 318 ? 9.391 -36.812 2.893 1 95.19 318 GLU B O 1
ATOM 5095 N N . LEU B 1 319 ? 8.172 -35 2.547 1 95.5 319 LEU B N 1
ATOM 5096 C CA . LEU B 1 319 ? 7.164 -35.438 3.514 1 95.5 319 LEU B CA 1
ATOM 5097 C C . LEU B 1 319 ? 6.531 -36.75 3.088 1 95.5 319 LEU B C 1
ATOM 5099 O O . LEU B 1 319 ? 6.438 -37.688 3.889 1 95.5 319 LEU B O 1
ATOM 5103 N N . MET B 1 320 ? 6.18 -36.844 1.819 1 96.12 320 MET B N 1
ATOM 5104 C CA . MET B 1 320 ? 5.496 -38.031 1.323 1 96.12 320 MET B CA 1
ATOM 5105 C C . MET B 1 320 ? 6.438 -39.219 1.303 1 96.12 320 MET B C 1
ATOM 5107 O O . MET B 1 320 ? 6.008 -40.344 1.525 1 96.12 320 MET B O 1
ATOM 5111 N N . ASP B 1 321 ? 7.68 -39 1.121 1 95.44 321 ASP B N 1
ATOM 5112 C CA . ASP B 1 321 ? 8.672 -40.062 1.193 1 95.44 321 ASP B CA 1
ATOM 5113 C C . ASP B 1 321 ? 8.758 -40.625 2.607 1 95.44 321 ASP B C 1
ATOM 5115 O O . ASP B 1 321 ? 9.133 -41.781 2.791 1 95.44 321 ASP B O 1
ATOM 5119 N N . ARG B 1 322 ? 8.43 -39.844 3.557 1 94.06 322 ARG B N 1
ATOM 5120 C CA . ARG B 1 322 ? 8.422 -40.281 4.949 1 94.06 322 ARG B CA 1
ATOM 5121 C C . ARG B 1 322 ? 7.031 -40.75 5.367 1 94.06 322 ARG B C 1
ATOM 5123 O O . ARG B 1 322 ? 6.758 -40.938 6.559 1 94.06 322 ARG B O 1
ATOM 5130 N N . SER B 1 323 ? 6.148 -40.906 4.434 1 94.25 323 SER B N 1
ATOM 5131 C CA . SER B 1 323 ? 4.777 -41.344 4.637 1 94.25 323 SER B CA 1
ATOM 5132 C C . SER B 1 323 ? 3.979 -40.344 5.461 1 94.25 323 SER B C 1
ATOM 5134 O O . SER B 1 323 ? 3.152 -40.719 6.289 1 94.25 323 SER B O 1
ATOM 5136 N N . LEU B 1 324 ? 4.324 -39.125 5.324 1 94.19 324 LEU B N 1
ATOM 5137 C CA . LEU B 1 324 ? 3.578 -38 5.891 1 94.19 324 LEU B CA 1
ATOM 5138 C C . LEU B 1 324 ? 2.793 -37.281 4.809 1 94.19 324 LEU B C 1
ATOM 5140 O O . LEU B 1 324 ? 3.164 -37.312 3.635 1 94.19 324 LEU B O 1
ATOM 5144 N N . PRO B 1 325 ? 1.702 -36.656 5.191 1 94.5 325 PRO B N 1
ATOM 5145 C CA . PRO B 1 325 ? 0.916 -35.938 4.18 1 94.5 325 PRO B CA 1
ATOM 5146 C C . PRO B 1 325 ? 1.609 -34.688 3.676 1 94.5 325 PRO B C 1
ATOM 5148 O O . PRO B 1 325 ? 2.365 -34.031 4.418 1 94.5 325 PRO B O 1
ATOM 5151 N N . PRO B 1 326 ? 1.373 -34.375 2.387 1 95.12 326 PRO B N 1
ATOM 5152 C CA . PRO B 1 326 ? 1.876 -33.062 1.922 1 95.12 326 PRO B CA 1
ATOM 5153 C C . PRO B 1 326 ? 1.271 -31.891 2.686 1 95.12 326 PRO B C 1
ATOM 5155 O O . PRO B 1 326 ? 0.107 -31.953 3.088 1 95.12 326 PRO B O 1
ATOM 5158 N N . MET B 1 327 ? 2.086 -30.859 2.918 1 92.38 327 MET B N 1
ATOM 5159 C CA . MET B 1 327 ? 1.645 -29.766 3.783 1 92.38 327 MET B CA 1
ATOM 5160 C C . MET B 1 327 ? 1.851 -28.422 3.104 1 92.38 327 MET B C 1
ATOM 5162 O O . MET B 1 327 ? 1.276 -27.422 3.527 1 92.38 327 MET B O 1
ATOM 5166 N N . ARG B 1 328 ? 2.633 -28.328 2.121 1 92 328 ARG B N 1
ATOM 5167 C CA . ARG B 1 328 ? 3.018 -27.047 1.545 1 92 328 ARG B CA 1
ATOM 5168 C C . ARG B 1 328 ? 2.104 -26.672 0.384 1 92 328 ARG B C 1
ATOM 5170 O O . ARG B 1 328 ? 1.581 -25.547 0.335 1 92 328 ARG B O 1
ATOM 5177 N N . CYS B 1 329 ? 1.922 -27.594 -0.505 1 93.19 329 CYS B N 1
ATOM 5178 C CA . CYS B 1 329 ? 1.102 -27.359 -1.687 1 93.19 329 CYS B CA 1
ATOM 5179 C C . CYS B 1 329 ? -0.379 -27.516 -1.365 1 93.19 329 CYS B C 1
ATOM 5181 O O . CYS B 1 329 ? -0.74 -28.234 -0.428 1 93.19 329 CYS B O 1
ATOM 5183 N N . LYS B 1 330 ? -1.149 -26.828 -2.146 1 90.69 330 LYS B N 1
ATOM 5184 C CA . LYS B 1 330 ? -2.592 -26.984 -1.982 1 90.69 330 LYS B CA 1
ATOM 5185 C C . LYS B 1 330 ? -3.092 -28.266 -2.639 1 90.69 330 LYS B C 1
ATOM 5187 O O . LYS B 1 330 ? -2.727 -28.562 -3.777 1 90.69 330 LYS B O 1
ATOM 5192 N N . ARG B 1 331 ? -3.92 -28.938 -1.955 1 90.94 331 ARG B N 1
ATOM 5193 C CA . ARG B 1 331 ? -4.473 -30.188 -2.469 1 90.94 331 ARG B CA 1
ATOM 5194 C C . ARG B 1 331 ? -5.727 -29.938 -3.295 1 90.94 331 ARG B C 1
ATOM 5196 O O . ARG B 1 331 ? -6.57 -29.125 -2.92 1 90.94 331 ARG B O 1
ATOM 5203 N N . ALA B 1 332 ? -5.738 -30.562 -4.414 1 89.75 332 ALA B N 1
ATOM 5204 C CA . ALA B 1 332 ? -7.012 -30.594 -5.133 1 89.75 332 ALA B CA 1
ATOM 5205 C C . ALA B 1 332 ? -8.07 -31.359 -4.336 1 89.75 332 ALA B C 1
ATOM 5207 O O . ALA B 1 332 ? -7.793 -32.406 -3.777 1 89.75 332 ALA B O 1
ATOM 5208 N N . GLU B 1 333 ? -9.188 -30.75 -4.258 1 84.5 333 GLU B N 1
ATOM 5209 C CA . GLU B 1 333 ? -10.266 -31.375 -3.492 1 84.5 333 GLU B CA 1
ATOM 5210 C C . GLU B 1 333 ? -11.297 -32.031 -4.414 1 84.5 333 GLU B C 1
ATOM 5212 O O . GLU B 1 333 ? -11.688 -31.438 -5.426 1 84.5 333 GLU B O 1
ATOM 5217 N N . ARG B 1 334 ? -11.742 -33.188 -3.986 1 83.31 334 ARG B N 1
ATOM 5218 C CA . ARG B 1 334 ? -12.711 -33.969 -4.754 1 83.31 334 ARG B CA 1
ATOM 5219 C C . ARG B 1 334 ? -13.977 -33.156 -5.027 1 83.31 334 ARG B C 1
ATOM 5221 O O . ARG B 1 334 ? -14.539 -33.219 -6.121 1 83.31 334 ARG B O 1
ATOM 5228 N N . GLU B 1 335 ? -14.359 -32.375 -4.047 1 79.25 335 GLU B N 1
ATOM 5229 C CA . GLU B 1 335 ? -15.633 -31.656 -4.07 1 79.25 335 GLU B CA 1
ATOM 5230 C C . GLU B 1 335 ? -15.586 -30.469 -5.031 1 79.25 335 GLU B C 1
ATOM 5232 O O . GLU B 1 335 ? -16.609 -30.062 -5.578 1 79.25 335 GLU B O 1
ATOM 5237 N N . THR B 1 336 ? -14.312 -30.016 -5.34 1 78.81 336 THR B N 1
ATOM 5238 C CA . THR B 1 336 ? -14.297 -28.719 -6.023 1 78.81 336 THR B CA 1
ATOM 5239 C C . THR B 1 336 ? -13.523 -28.812 -7.336 1 78.81 336 THR B C 1
ATOM 5241 O O . THR B 1 336 ? -13.695 -27.984 -8.227 1 78.81 336 THR B O 1
ATOM 5244 N N . VAL B 1 337 ? -12.758 -29.828 -7.477 1 79.94 337 VAL B N 1
ATOM 5245 C CA . VAL B 1 337 ? -11.836 -29.875 -8.609 1 79.94 337 VAL B CA 1
ATOM 5246 C C . VAL B 1 337 ? -12.625 -29.922 -9.914 1 79.94 337 VAL B C 1
ATOM 5248 O O . VAL B 1 337 ? -12.219 -29.312 -10.914 1 79.94 337 VAL B O 1
ATOM 5251 N N . ALA B 1 338 ? -13.703 -30.547 -9.859 1 73.38 338 ALA B N 1
ATOM 5252 C CA . ALA B 1 338 ? -14.516 -30.703 -11.062 1 73.38 338 ALA B CA 1
ATOM 5253 C C . ALA B 1 338 ? -15.219 -29.391 -11.422 1 73.38 338 ALA B C 1
ATOM 5255 O O . ALA B 1 338 ? -15.695 -29.219 -12.547 1 73.38 338 ALA B O 1
ATOM 5256 N N . ARG B 1 339 ? -15.258 -28.516 -10.516 1 72.81 339 ARG B N 1
ATOM 5257 C CA . ARG B 1 339 ? -15.984 -27.266 -10.711 1 72.81 339 ARG B CA 1
ATOM 5258 C C . ARG B 1 339 ? -15.055 -26.156 -11.188 1 72.81 339 ARG B C 1
ATOM 5260 O O . ARG B 1 339 ? -15.516 -25.109 -11.648 1 72.81 339 ARG B O 1
ATOM 5267 N N . MET B 1 340 ? -13.82 -26.469 -11.102 1 73.25 340 MET B N 1
ATOM 5268 C CA . MET B 1 340 ? -12.867 -25.438 -11.477 1 73.25 340 MET B CA 1
ATOM 5269 C C . MET B 1 340 ? -12.781 -25.297 -12.992 1 73.25 340 MET B C 1
ATOM 5271 O O . MET B 1 340 ? -12.828 -26.297 -13.719 1 73.25 340 MET B O 1
ATOM 5275 N N . ARG B 1 341 ? -12.891 -24.125 -13.516 1 65.69 341 ARG B N 1
ATOM 5276 C CA . ARG B 1 341 ? -12.852 -23.844 -14.945 1 65.69 341 ARG B CA 1
ATOM 5277 C C . ARG B 1 341 ? -11.727 -22.875 -15.289 1 65.69 341 ARG B C 1
ATOM 5279 O O . ARG B 1 341 ? -11.961 -21.844 -15.93 1 65.69 341 ARG B O 1
ATOM 5286 N N . SER B 1 342 ? -10.531 -23.25 -14.734 1 64.25 342 SER B N 1
ATOM 5287 C CA . SER B 1 342 ? -9.43 -22.344 -15.039 1 64.25 342 SER B CA 1
ATOM 5288 C C . SER B 1 342 ? -8.852 -22.609 -16.422 1 64.25 342 SER B C 1
ATOM 5290 O O . SER B 1 342 ? -8.953 -23.734 -16.938 1 64.25 342 SER B O 1
ATOM 5292 N N . LYS B 1 343 ? -8.492 -21.641 -17.203 1 61.62 343 LYS B N 1
ATOM 5293 C CA . LYS B 1 343 ? -7.781 -21.766 -18.469 1 61.62 343 LYS B CA 1
ATOM 5294 C C . LYS B 1 343 ? -6.281 -21.938 -18.25 1 61.62 343 LYS B C 1
ATOM 5296 O O . LYS B 1 343 ? -5.707 -21.328 -17.359 1 61.62 343 LYS B O 1
ATOM 5301 N N . PRO B 1 344 ? -5.766 -22.656 -19.062 1 54.78 344 PRO B N 1
ATOM 5302 C CA . PRO B 1 344 ? -4.312 -22.812 -18.953 1 54.78 344 PRO B CA 1
ATOM 5303 C C . PRO B 1 344 ? -3.566 -21.516 -19.25 1 54.78 344 PRO B C 1
ATOM 5305 O O . PRO B 1 344 ? -4.09 -20.641 -19.969 1 54.78 344 PRO B O 1
ATOM 5308 N N . VAL B 1 345 ? -2.377 -21.328 -18.609 1 59.16 345 VAL B N 1
ATOM 5309 C CA . VAL B 1 345 ? -1.512 -20.203 -18.922 1 59.16 345 VAL B CA 1
ATOM 5310 C C . VAL B 1 345 ? -0.648 -20.531 -20.141 1 59.16 345 VAL B C 1
ATOM 5312 O O . VAL B 1 345 ? -0.098 -21.625 -20.234 1 59.16 345 VAL B O 1
ATOM 5315 N N . THR B 1 346 ? -0.761 -19.75 -21.172 1 54.97 346 THR B N 1
ATOM 5316 C CA . THR B 1 346 ? 0.015 -20 -22.391 1 54.97 346 THR B CA 1
ATOM 5317 C C . THR B 1 346 ? 1.39 -19.344 -22.297 1 54.97 346 THR B C 1
ATOM 5319 O O . THR B 1 346 ? 2.346 -19.812 -22.922 1 54.97 346 THR B O 1
ATOM 5322 N N . VAL B 1 347 ? 1.438 -18.266 -21.641 1 56.38 347 VAL B N 1
ATOM 5323 C CA . VAL B 1 347 ? 2.717 -17.578 -21.5 1 56.38 347 VAL B CA 1
ATOM 5324 C C . VAL B 1 347 ? 3.016 -17.328 -20.031 1 56.38 347 VAL B C 1
ATOM 5326 O O . VAL B 1 347 ? 2.102 -17.094 -19.234 1 56.38 347 VAL B O 1
ATOM 5329 N N . ASN B 1 348 ? 4.348 -17.438 -19.656 1 58.47 348 ASN B N 1
ATOM 5330 C CA . ASN B 1 348 ? 4.742 -17.219 -18.266 1 58.47 348 ASN B CA 1
ATOM 5331 C C . ASN B 1 348 ? 4.727 -15.727 -17.922 1 58.47 348 ASN B C 1
ATOM 5333 O O . ASN B 1 348 ? 5.086 -14.891 -18.75 1 58.47 348 ASN B O 1
#

pLDDT: mean 91.6, std 10.32, range [31.75, 98.81]